Protein AF-0000000065944517 (afdb_homodimer)

Secondary structure (DSSP, 8-state):
----------------SHHHHHHHS-HHHHHHHHHHHHHHHHHHHHHT-SSS-HHHHHHHHHHHHHHHTTS----HHHHHHHHHHHHHT--SHHHHHHHHHHHHHHH-----SHHHHHHHHHHHTHHHHHHHHHHTT--GGGHHHHHHHHHHHHHHHHHHTHHHIIIII----S-HHHHHHHT--GGGGGSSS--HHHHHHHHHHHHHHHHHHHHHTHHHHH---HHHHHHHHHHHHHHHHHHHHHHHS-TTTS--S--HHHHHHHTSGGGTHHHHHHHHSS----------/---------SS-S-S-SHHHHHHHS-HHHHHHHHHHHHHHHHHHHHHT-SSS-HHHHHHHHHHHHHHHTTS----HHHHHHHHHHHHTT--SHHHHHHHHHHHHHHH-----SHHHHHHHHHHHTHHHHHHHHHHTT--GGGHHHHHHHHHHHHHHHHHHTHHHIIIII----S-HHHHHHHT--GGGGGSSS--HHHHHHHHHHHHHHHHHHHHHTHHHHH---HHHHHHHHHHHHHHHHHHHHHHHS-TTTS--S--HHHHHHHTS-TTTHHHHHHHHSS----------

pLDDT: mean 84.78, std 22.49, range [23.08, 98.75]

Solvent-accessible surface area (backbone atoms only — not comparable to full-atom values): 31190 Å² total; per-residue (Å²): 132,87,76,79,78,75,84,80,79,77,66,75,82,64,78,67,71,51,61,40,24,48,63,51,33,59,69,91,46,38,66,45,44,42,27,49,44,51,33,52,51,50,49,49,49,46,45,64,40,87,79,60,50,61,68,56,33,49,51,53,53,49,48,45,51,36,18,42,72,65,59,60,76,84,51,62,45,25,39,48,28,36,52,41,30,56,77,68,72,45,78,64,61,41,62,53,36,35,50,52,30,36,51,40,60,54,75,51,41,73,31,60,35,68,66,52,44,52,54,47,24,58,22,62,24,23,26,60,48,46,46,54,38,51,73,71,66,50,62,77,84,45,39,65,27,34,34,36,26,27,36,15,42,46,48,50,46,47,56,51,40,38,31,49,33,36,70,75,65,58,34,41,74,68,25,48,54,51,30,54,73,42,69,32,59,79,72,53,43,67,41,68,53,64,53,74,34,39,46,52,35,51,27,53,51,30,52,51,26,48,52,28,37,61,59,13,52,59,33,45,79,65,43,78,54,64,58,59,25,44,51,51,26,47,42,51,32,49,49,44,47,38,38,54,34,40,59,74,44,46,50,53,53,42,89,43,72,86,48,64,62,52,54,74,56,36,47,49,48,55,75,54,66,70,55,55,56,57,58,68,66,50,71,74,75,78,74,81,76,76,80,124,140,87,82,79,77,75,81,83,81,79,68,75,83,61,78,69,72,50,60,41,22,49,64,50,33,59,70,90,47,40,67,46,45,42,28,47,46,49,33,51,50,50,48,48,48,47,44,63,39,87,78,62,51,60,69,56,33,51,48,52,52,49,49,43,51,36,18,40,73,65,59,61,75,87,50,61,45,26,41,48,28,34,52,42,28,56,76,70,71,46,79,65,60,40,62,52,37,35,49,53,30,36,51,40,60,53,74,48,41,72,31,60,35,68,66,54,44,52,54,48,23,59,22,62,26,21,27,59,46,48,44,54,37,51,74,71,66,48,64,77,84,45,39,65,28,34,34,36,26,28,36,15,40,47,47,49,46,48,56,50,40,38,31,49,34,35,68,76,66,56,33,41,73,67,26,48,52,51,30,54,74,42,69,31,59,78,72,50,41,67,41,68,52,63,52,73,34,40,47,52,36,51,26,53,50,32,53,52,25,47,52,28,38,60,60,14,53,59,33,45,78,65,45,78,55,63,56,59,23,43,51,49,26,48,42,50,34,50,49,44,47,37,38,55,35,41,59,72,46,46,50,53,54,42,88,45,72,86,48,66,64,52,54,73,56,36,46,51,47,56,75,53,66,70,55,56,59,58,60,69,65,54,66,76,77,77,77,79,76,72,81,122

Sequence (584 aa):
MTSGSGPRSDAMHREKNFPVASWIIHPRHRALILAFYRFVRMADDIADHATLAPDEKLLYLDLLEAELLGKGETRAEAVHLRTALDRRGMPPRHALDLLTAFRMDVTKQRYENWDEVIDYCRYSAMPVGRFVLDVHGESAATWPASDVLCAGLQVCNHLQDCGKDFLNLNRVYIPRDALSASGASIEELGAAKSSLQMLQCLRSLAAKAEVLLNGGGALVSQVKDFRLRFEVSVILSFADKIVSMLKMRDPLRERVHLSPLELLLHGVGAMANEAARRAFGRGTRFKTTVDVMTSGSGPRSDAMHREKNFPVASWIIHPRHRALILAFYRFVRMADDIADHATLAPDEKLLYLDLLEAELLGKGETRAEAVHLRTALDRRGMPPRHALDLLTAFRMDVTKQRYENWDEVIDYCRYSAMPVGRFVLDVHGESAATWPASDVLCAGLQVCNHLQDCGKDFLNLNRVYIPRDALSASGASIEELGAAKSSLQMLQCLRSLAAKAEVLLNGGGALVSQVKDFRLRFEVSVILSFADKIVSMLKMRDPLRERVHLSPLELLLHGVGAMANEAARRAFGRGTRFKTTVDV

Structure (mmCIF, N/CA/C/O backbone):
data_AF-0000000065944517-model_v1
#
loop_
_entity.id
_entity.type
_entity.pdbx_description
1 polymer 'Hydroxysqualene synthase'
#
loop_
_atom_site.group_PDB
_atom_site.id
_atom_site.type_symbol
_atom_site.label_atom_id
_atom_site.label_alt_id
_atom_site.label_comp_id
_atom_site.label_asym_id
_atom_site.label_entity_id
_atom_site.label_seq_id
_atom_site.pdbx_PDB_ins_code
_atom_site.Cartn_x
_atom_site.Cartn_y
_atom_site.Cartn_z
_atom_site.occupancy
_atom_site.B_iso_or_equiv
_atom_site.auth_seq_id
_atom_site.auth_comp_id
_atom_site.auth_asym_id
_atom_site.auth_atom_id
_atom_site.pdbx_PDB_model_num
ATOM 1 N N . MET A 1 1 ? 7.668 19.281 -59.25 1 23.75 1 MET A N 1
ATOM 2 C CA . MET A 1 1 ? 8.727 18.891 -58.312 1 23.75 1 MET A CA 1
ATOM 3 C C . MET A 1 1 ? 8.227 18.938 -56.875 1 23.75 1 MET A C 1
ATOM 5 O O . MET A 1 1 ? 9.016 18.797 -55.938 1 23.75 1 MET A O 1
ATOM 9 N N . THR A 1 2 ? 7.043 19.375 -56.469 1 29.42 2 THR A N 1
ATOM 10 C CA . THR A 1 2 ? 6.742 20.047 -55.219 1 29.42 2 THR A CA 1
ATOM 11 C C . THR A 1 2 ? 6.535 19.047 -54.094 1 29.42 2 THR A C 1
ATOM 13 O O . THR A 1 2 ? 5.57 18.281 -54.125 1 29.42 2 THR A O 1
ATOM 16 N N . SER A 1 3 ? 7.621 18.469 -53.438 1 31.7 3 SER A N 1
ATOM 17 C CA . SER A 1 3 ? 7.82 17.344 -52.531 1 31.7 3 SER A CA 1
ATOM 18 C C . SER A 1 3 ? 7.156 17.609 -51.188 1 31.7 3 SER A C 1
ATOM 20 O O . SER A 1 3 ? 7.594 18.469 -50.406 1 31.7 3 SER A O 1
ATOM 22 N N . GLY A 1 4 ? 5.871 17.688 -51.062 1 31.55 4 GLY A N 1
ATOM 23 C CA . GLY A 1 4 ? 5.176 18.109 -49.844 1 31.55 4 GLY A CA 1
ATOM 24 C C . GLY A 1 4 ? 5.484 17.219 -48.656 1 31.55 4 GLY A C 1
ATOM 25 O O . GLY A 1 4 ? 5.207 16.031 -48.656 1 31.55 4 GLY A O 1
ATOM 26 N N . SER A 1 5 ? 6.625 17.5 -47.812 1 32.34 5 SER A N 1
ATOM 27 C CA . SER A 1 5 ? 7.223 16.906 -46.625 1 32.34 5 SER A CA 1
ATOM 28 C C . SER A 1 5 ? 6.203 16.781 -45.5 1 32.34 5 SER A C 1
ATOM 30 O O . SER A 1 5 ? 5.727 17.781 -44.969 1 32.34 5 SER A O 1
ATOM 32 N N . GLY A 1 6 ? 5.215 15.977 -45.562 1 33.75 6 GLY A N 1
ATOM 33 C CA . GLY A 1 6 ? 4.223 15.852 -44.5 1 33.75 6 GLY A CA 1
ATOM 34 C C . GLY A 1 6 ? 4.836 15.617 -43.156 1 33.75 6 GLY A C 1
ATOM 35 O O . GLY A 1 6 ? 5.871 14.961 -43.031 1 33.75 6 GLY A O 1
ATOM 36 N N . PRO A 1 7 ? 4.586 16.531 -42.094 1 31.05 7 PRO A N 1
ATOM 37 C CA . PRO A 1 7 ? 5.207 16.672 -40.781 1 31.05 7 PRO A CA 1
ATOM 38 C C . PRO A 1 7 ? 5.246 15.352 -40 1 31.05 7 PRO A C 1
ATOM 40 O O . PRO A 1 7 ? 4.434 14.461 -40.25 1 31.05 7 PRO A O 1
ATOM 43 N N . ARG A 1 8 ? 6.496 15.016 -39.281 1 28.58 8 ARG A N 1
ATOM 44 C CA . ARG A 1 8 ? 7.133 14.047 -38.375 1 28.58 8 ARG A CA 1
ATOM 45 C C . ARG A 1 8 ? 6.379 13.938 -37.062 1 28.58 8 ARG A C 1
ATOM 47 O O . ARG A 1 8 ? 6.59 14.742 -36.156 1 28.58 8 ARG A O 1
ATOM 54 N N . SER A 1 9 ? 5.133 13.781 -36.969 1 30.09 9 SER A N 1
ATOM 55 C CA . SER A 1 9 ? 4.371 13.625 -35.75 1 30.09 9 SER A CA 1
ATOM 56 C C . SER A 1 9 ? 4.926 12.484 -34.906 1 30.09 9 SER A C 1
ATOM 58 O O . SER A 1 9 ? 4.262 12.016 -33.969 1 30.09 9 SER A O 1
ATOM 60 N N . ASP A 1 10 ? 6.027 11.836 -35.25 1 27.7 10 ASP A N 1
ATOM 61 C CA . ASP A 1 10 ? 6.68 10.797 -34.438 1 27.7 10 ASP A CA 1
ATOM 62 C C . ASP A 1 10 ? 7.039 11.312 -33.062 1 27.7 10 ASP A C 1
ATOM 64 O O . ASP A 1 10 ? 7.871 10.727 -32.375 1 27.7 10 ASP A O 1
ATOM 68 N N . ALA A 1 11 ? 6.801 12.625 -32.812 1 26.67 11 ALA A N 1
ATOM 69 C CA . ALA A 1 11 ? 7.402 13.203 -31.609 1 26.67 11 ALA A CA 1
ATOM 70 C C . ALA A 1 11 ? 7.504 12.164 -30.484 1 26.67 11 ALA A C 1
ATOM 72 O O . ALA A 1 11 ? 6.781 11.172 -30.5 1 26.67 11 ALA A O 1
ATOM 73 N N . MET A 1 12 ? 8.18 12.578 -29.312 1 26.52 12 MET A N 1
ATOM 74 C CA . MET A 1 12 ? 8.898 12.336 -28.062 1 26.52 12 MET A CA 1
ATOM 75 C C . MET A 1 12 ? 7.977 11.727 -27.016 1 26.52 12 MET A C 1
ATOM 77 O O . MET A 1 12 ? 7.211 12.438 -26.359 1 26.52 12 MET A O 1
ATOM 81 N N . HIS A 1 13 ? 7.129 10.984 -27.312 1 32.53 13 HIS A N 1
ATOM 82 C CA . HIS A 1 13 ? 6.816 10.266 -26.094 1 32.53 13 HIS A CA 1
ATOM 83 C C . HIS A 1 13 ? 8.078 9.953 -25.297 1 32.53 13 HIS A C 1
ATOM 85 O O . HIS A 1 13 ? 8.773 8.977 -25.578 1 32.53 13 HIS A O 1
ATOM 91 N N . ARG A 1 14 ? 9.086 10.781 -25.078 1 32.72 14 ARG A N 1
ATOM 92 C CA . ARG A 1 14 ? 10.297 10.852 -24.281 1 32.72 14 ARG A CA 1
ATOM 93 C C . ARG A 1 14 ? 10.203 9.914 -23.078 1 32.72 14 ARG A C 1
ATOM 95 O O . ARG A 1 14 ? 9.141 9.75 -22.484 1 32.72 14 ARG A O 1
ATOM 102 N N . GLU A 1 15 ? 11.086 8.945 -22.828 1 35.34 15 GLU A N 1
ATOM 103 C CA . GLU A 1 15 ? 11.711 8.102 -21.812 1 35.34 15 GLU A CA 1
ATOM 104 C C . GLU A 1 15 ? 11.688 8.766 -20.453 1 35.34 15 GLU A C 1
ATOM 106 O O . GLU A 1 15 ? 12.719 9.219 -19.953 1 35.34 15 GLU A O 1
ATOM 111 N N . LYS A 1 16 ? 10.938 9.633 -20.234 1 38.94 16 LYS A N 1
ATOM 112 C CA . LYS A 1 16 ? 10.844 10.406 -19 1 38.94 16 LYS A CA 1
ATOM 113 C C . LYS A 1 16 ? 10.953 9.508 -17.781 1 38.94 16 LYS A C 1
ATOM 115 O O . LYS A 1 16 ? 11.57 9.883 -16.781 1 38.94 16 LYS A O 1
ATOM 120 N N . ASN A 1 17 ? 10.102 8.422 -17.656 1 46.41 17 ASN A N 1
ATOM 121 C CA . ASN A 1 17 ? 9.906 7.645 -16.438 1 46.41 17 ASN A CA 1
ATOM 122 C C . ASN A 1 17 ? 11.023 6.625 -16.234 1 46.41 17 ASN A C 1
ATOM 124 O O . ASN A 1 17 ? 10.906 5.73 -15.391 1 46.41 17 ASN A O 1
ATOM 128 N N . PHE A 1 18 ? 11.812 6.438 -17.141 1 44.88 18 PHE A N 1
ATOM 129 C CA . PHE A 1 18 ? 12.945 5.523 -17.062 1 44.88 18 PHE A CA 1
ATOM 130 C C . PHE A 1 18 ? 13.812 5.855 -15.852 1 44.88 18 PHE A C 1
ATOM 132 O O . PHE A 1 18 ? 14.297 4.953 -15.164 1 44.88 18 PHE A O 1
ATOM 139 N N . PRO A 1 19 ? 13.875 7.105 -15.578 1 57.25 19 PRO A N 1
ATOM 140 C CA . PRO A 1 19 ? 14.859 7.379 -14.531 1 57.25 19 PRO A CA 1
ATOM 141 C C . PRO A 1 19 ? 14.414 6.895 -13.156 1 57.25 19 PRO A C 1
ATOM 143 O O . PRO A 1 19 ? 15.234 6.418 -12.367 1 57.25 19 PRO A O 1
ATOM 146 N N . VAL A 1 20 ? 13.148 6.793 -12.914 1 61.94 20 VAL A N 1
ATOM 147 C CA . VAL A 1 20 ? 12.711 6.398 -11.578 1 61.94 20 VAL A CA 1
ATOM 148 C C . VAL A 1 20 ? 12.93 4.898 -11.383 1 61.94 20 VAL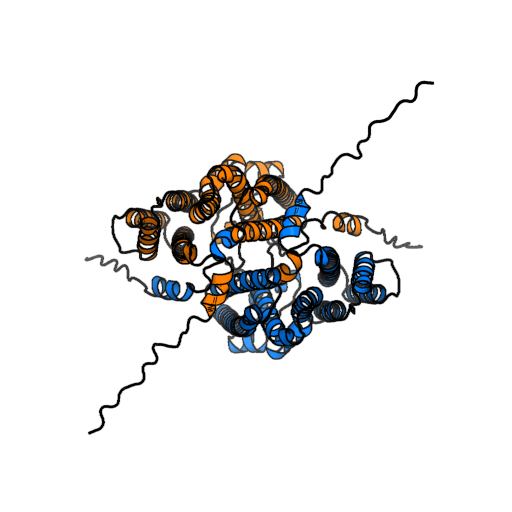 A C 1
ATOM 150 O O . VAL A 1 20 ? 13.492 4.473 -10.375 1 61.94 20 VAL A O 1
ATOM 153 N N . ALA A 1 21 ? 12.586 4.203 -12.469 1 62.25 21 ALA A N 1
ATOM 154 C CA . ALA A 1 21 ? 12.719 2.754 -12.359 1 62.25 21 ALA A CA 1
ATOM 155 C C . ALA A 1 21 ? 14.188 2.348 -12.258 1 62.25 21 ALA A C 1
ATOM 157 O O . ALA A 1 21 ? 14.523 1.388 -11.562 1 62.25 21 ALA A O 1
ATOM 158 N N . SER A 1 22 ? 14.906 3.146 -12.93 1 62.34 22 SER A N 1
ATOM 159 C CA . SER A 1 22 ? 16.328 2.807 -12.977 1 62.34 22 SER A CA 1
ATOM 160 C C . SER A 1 22 ? 16.969 2.992 -11.609 1 62.34 22 SER A C 1
ATOM 162 O O . SER A 1 22 ? 18.016 2.393 -11.32 1 62.34 22 SER A O 1
ATOM 164 N N . TRP A 1 23 ? 16.312 3.713 -10.844 1 68.75 23 TRP A N 1
ATOM 165 C CA . TRP A 1 23 ? 16.891 3.951 -9.516 1 68.75 23 TRP A CA 1
ATOM 166 C C . TRP A 1 23 ? 16.562 2.799 -8.57 1 68.75 23 TRP A C 1
ATOM 168 O O . TRP A 1 23 ? 17.328 2.506 -7.656 1 68.75 23 TRP A O 1
ATOM 178 N N . ILE A 1 24 ? 15.555 2.088 -8.906 1 71.06 24 ILE A N 1
ATOM 179 C CA . ILE A 1 24 ? 15.102 1.064 -7.969 1 71.06 24 ILE A CA 1
ATOM 180 C C . ILE A 1 24 ? 15.742 -0.277 -8.32 1 71.06 24 ILE A C 1
ATOM 182 O O . ILE A 1 24 ? 16.266 -0.973 -7.449 1 71.06 24 ILE A O 1
ATOM 186 N N . ILE A 1 25 ? 15.727 -0.59 -9.586 1 75.38 25 ILE A N 1
ATOM 187 C CA . ILE A 1 25 ? 16.25 -1.861 -10.062 1 75.38 25 ILE A CA 1
ATOM 188 C C . ILE A 1 25 ? 17.422 -1.606 -11.016 1 75.38 25 ILE A C 1
ATOM 190 O O . ILE A 1 25 ? 17.328 -0.77 -11.914 1 75.38 25 ILE A O 1
ATOM 194 N N . HIS A 1 26 ? 18.531 -2.334 -10.734 1 81.44 26 HIS A N 1
ATOM 195 C CA . HIS A 1 26 ? 19.641 -2.244 -11.672 1 81.44 26 HIS A CA 1
ATOM 196 C C . HIS A 1 26 ? 19.172 -2.512 -13.102 1 81.44 26 HIS A C 1
ATOM 198 O O . HIS A 1 26 ? 18.391 -3.43 -13.344 1 81.44 26 HIS A O 1
ATOM 204 N N . PRO A 1 27 ? 19.641 -1.707 -13.984 1 82 27 PRO A N 1
ATOM 205 C CA . PRO A 1 27 ? 19.172 -1.787 -15.367 1 82 27 PRO A CA 1
ATOM 206 C C . PRO A 1 27 ? 19.266 -3.197 -15.945 1 82 27 PRO A C 1
ATOM 208 O O . PRO A 1 27 ? 18.406 -3.607 -16.734 1 82 27 PRO A O 1
ATOM 211 N N . ARG A 1 28 ? 20.219 -3.943 -15.5 1 87.81 28 ARG A N 1
ATOM 212 C CA . ARG A 1 28 ? 20.453 -5.273 -16.062 1 87.81 28 ARG A CA 1
ATOM 213 C C . ARG A 1 28 ? 19.312 -6.223 -15.695 1 87.81 28 ARG A C 1
ATOM 215 O O . ARG A 1 28 ? 19.125 -7.254 -16.344 1 87.81 28 ARG A O 1
ATOM 222 N N . HIS A 1 29 ? 18.547 -5.875 -14.68 1 91 29 HIS A N 1
ATOM 223 C CA . HIS A 1 29 ? 17.484 -6.773 -14.211 1 91 29 HIS A CA 1
ATOM 224 C C . HIS A 1 29 ? 16.125 -6.312 -14.695 1 91 29 HIS A C 1
ATOM 226 O O . HIS A 1 29 ? 15.156 -7.078 -14.656 1 91 29 HIS A O 1
ATOM 232 N N . ARG A 1 30 ? 15.977 -5.168 -15.18 1 86.25 30 ARG A N 1
ATOM 233 C CA . ARG A 1 30 ? 14.695 -4.492 -15.391 1 86.25 30 ARG A CA 1
ATOM 234 C C . ARG A 1 30 ? 13.844 -5.25 -16.406 1 86.25 30 ARG A C 1
ATOM 236 O O . ARG A 1 30 ? 12.664 -5.523 -16.141 1 86.25 30 ARG A O 1
ATOM 243 N N . ALA A 1 31 ? 14.43 -5.578 -17.516 1 88.69 31 ALA A N 1
ATOM 244 C CA . ALA A 1 31 ? 13.664 -6.211 -18.578 1 88.69 31 ALA A CA 1
ATOM 245 C C . ALA A 1 31 ? 13.047 -7.527 -18.125 1 88.69 31 ALA A C 1
ATOM 247 O O . ALA A 1 31 ? 11.867 -7.793 -18.359 1 88.69 31 ALA A O 1
ATOM 248 N N . LEU A 1 32 ? 13.805 -8.281 -17.453 1 94.38 32 LEU A N 1
ATOM 249 C CA . LEU A 1 32 ? 13.344 -9.586 -17 1 94.38 32 LEU A CA 1
ATOM 250 C C . LEU A 1 32 ? 12.281 -9.438 -15.906 1 94.38 32 LEU A C 1
ATOM 252 O O . LEU A 1 32 ? 11.258 -10.117 -15.938 1 94.38 32 LEU A O 1
ATOM 256 N N . ILE A 1 33 ? 12.492 -8.57 -14.961 1 92 33 ILE A N 1
ATOM 257 C CA . ILE A 1 33 ? 11.547 -8.367 -13.867 1 92 33 ILE A CA 1
ATOM 258 C C . ILE A 1 33 ? 10.227 -7.836 -14.422 1 92 33 ILE A C 1
ATOM 260 O O . ILE A 1 33 ? 9.156 -8.281 -14.016 1 92 33 ILE A O 1
ATOM 264 N N . LEU A 1 34 ? 10.328 -6.988 -15.375 1 87.81 34 LEU A N 1
ATOM 265 C CA . LEU A 1 34 ? 9.125 -6.453 -16 1 87.81 34 LEU A CA 1
ATOM 266 C C . LEU A 1 34 ? 8.367 -7.543 -16.75 1 87.81 34 LEU A C 1
ATOM 268 O O . LEU A 1 34 ? 7.141 -7.617 -16.672 1 87.81 34 LEU A O 1
ATOM 272 N N . ALA A 1 35 ? 9.062 -8.305 -17.469 1 93.75 35 ALA A N 1
ATOM 273 C CA . ALA A 1 35 ? 8.43 -9.406 -18.188 1 93.75 35 ALA A CA 1
ATOM 274 C C . ALA A 1 35 ? 7.734 -10.367 -17.234 1 93.75 35 ALA A C 1
ATOM 276 O O . ALA A 1 35 ? 6.617 -10.82 -17.484 1 93.75 35 ALA A O 1
ATOM 277 N N . PHE A 1 36 ? 8.375 -10.688 -16.172 1 95.69 36 PHE A N 1
ATOM 278 C CA . PHE A 1 36 ? 7.809 -11.562 -15.156 1 95.69 36 PHE A CA 1
ATOM 279 C C . PHE A 1 36 ? 6.547 -10.945 -14.555 1 95.69 36 PHE A C 1
ATOM 281 O O . PHE A 1 36 ? 5.523 -11.617 -14.43 1 95.69 36 PHE A O 1
ATOM 288 N N . TYR A 1 37 ? 6.648 -9.734 -14.297 1 90.12 37 TYR A N 1
ATOM 289 C CA . TYR A 1 37 ? 5.504 -9.039 -13.719 1 90.12 37 TYR A CA 1
ATOM 290 C C . TYR A 1 37 ? 4.309 -9.078 -14.664 1 90.12 37 TYR A C 1
ATOM 292 O O . TYR A 1 37 ? 3.184 -9.359 -14.242 1 90.12 37 TYR A O 1
ATOM 300 N N . ARG A 1 38 ? 4.508 -8.766 -15.852 1 90.12 38 ARG A N 1
ATOM 301 C CA . ARG A 1 38 ? 3.432 -8.734 -16.828 1 90.12 38 ARG A CA 1
ATOM 302 C C . ARG A 1 38 ? 2.803 -10.117 -17 1 90.12 38 ARG A C 1
ATOM 304 O O . ARG A 1 38 ? 1.585 -10.234 -17.141 1 90.12 38 ARG A O 1
ATOM 311 N N . PHE A 1 39 ? 3.619 -11.086 -17.031 1 96.12 39 PHE A N 1
ATOM 312 C CA . PHE A 1 39 ? 3.141 -12.453 -17.125 1 96.12 39 PHE A CA 1
ATOM 313 C C . PHE A 1 39 ? 2.254 -12.805 -15.938 1 96.12 39 PHE A C 1
ATOM 315 O O . PHE A 1 39 ? 1.149 -13.328 -16.109 1 96.12 39 PHE A O 1
ATOM 322 N N . VAL A 1 40 ? 2.723 -12.469 -14.727 1 94.62 40 VAL A N 1
ATOM 323 C CA . VAL A 1 40 ? 2.01 -12.797 -13.492 1 94.62 40 VAL A CA 1
ATOM 324 C C . VAL A 1 40 ? 0.686 -12.039 -13.445 1 94.62 40 VAL A C 1
ATOM 326 O O . VAL A 1 40 ? -0.348 -12.602 -13.078 1 94.62 40 VAL A O 1
ATOM 329 N N . ARG A 1 41 ? 0.731 -10.812 -13.828 1 88.38 41 ARG A N 1
ATOM 330 C CA . ARG A 1 41 ? -0.479 -10 -13.844 1 88.38 41 ARG A CA 1
ATOM 331 C C . ARG A 1 41 ? -1.511 -10.57 -14.812 1 88.38 41 ARG A C 1
ATOM 333 O O . ARG A 1 41 ? -2.703 -10.617 -14.5 1 88.38 41 ARG A O 1
ATOM 340 N N . MET A 1 42 ? -1.058 -10.961 -15.922 1 92.62 42 MET A N 1
ATOM 341 C CA . MET A 1 42 ? -1.964 -11.555 -16.906 1 92.62 42 MET A CA 1
ATOM 342 C C . MET A 1 42 ? -2.602 -12.828 -16.359 1 92.62 42 MET A C 1
ATOM 344 O O . MET A 1 42 ? -3.814 -13.016 -16.469 1 92.62 42 MET A O 1
ATOM 348 N N . ALA A 1 43 ? -1.801 -13.617 -15.812 1 96.19 43 ALA A N 1
ATOM 349 C CA . ALA A 1 43 ? -2.311 -14.859 -15.242 1 96.19 43 ALA A CA 1
ATOM 350 C C . ALA A 1 43 ? -3.312 -14.578 -14.125 1 96.19 43 ALA A C 1
ATOM 352 O O . ALA A 1 43 ? -4.352 -15.242 -14.039 1 96.19 43 ALA A O 1
ATOM 353 N N . ASP A 1 44 ? -2.994 -13.68 -13.305 1 92.31 44 ASP A N 1
ATOM 354 C CA . ASP A 1 44 ? -3.883 -13.25 -12.234 1 92.31 44 ASP A CA 1
ATOM 355 C C . ASP A 1 44 ? -5.211 -12.742 -12.789 1 92.31 44 ASP A C 1
ATOM 357 O O . ASP A 1 44 ? -6.277 -13.117 -12.289 1 92.31 44 ASP A O 1
ATOM 361 N N . ASP A 1 45 ? -5.129 -11.938 -13.844 1 88.5 45 ASP A N 1
ATOM 362 C CA . ASP A 1 45 ? -6.32 -11.398 -14.484 1 88.5 45 ASP A CA 1
ATOM 363 C C . ASP A 1 45 ? -7.188 -12.516 -15.062 1 88.5 45 ASP A C 1
ATOM 365 O O . ASP A 1 45 ? -8.414 -12.438 -15.023 1 88.5 45 ASP A O 1
ATOM 369 N N . ILE A 1 46 ? -6.582 -13.461 -15.547 1 93.56 46 ILE A N 1
ATOM 370 C CA . ILE A 1 46 ? -7.305 -14.609 -16.078 1 93.56 46 ILE A CA 1
ATOM 371 C C . ILE A 1 46 ? -8.031 -15.336 -14.953 1 93.56 46 ILE A C 1
ATOM 373 O O . ILE A 1 46 ? -9.234 -15.602 -15.047 1 93.56 46 ILE A O 1
ATOM 377 N N . ALA A 1 47 ? -7.336 -15.594 -13.875 1 95.25 47 ALA A N 1
ATOM 378 C CA . ALA A 1 47 ? -7.902 -16.344 -12.758 1 95.25 47 ALA A CA 1
ATOM 379 C C . ALA A 1 47 ? -9.055 -15.578 -12.117 1 95.25 47 ALA A C 1
ATOM 381 O O . ALA A 1 47 ? -10.016 -16.188 -11.641 1 95.25 47 ALA A O 1
ATOM 382 N N . ASP A 1 48 ? -8.977 -14.281 -12.133 1 89.5 48 ASP A N 1
ATOM 383 C CA . ASP A 1 48 ? -9.953 -13.453 -11.438 1 89.5 48 ASP A CA 1
ATOM 384 C C . ASP A 1 48 ? -11.008 -12.922 -12.406 1 89.5 48 ASP A C 1
ATOM 386 O O . ASP A 1 48 ? -11.852 -12.102 -12.031 1 89.5 48 ASP A O 1
ATOM 390 N N . HIS A 1 49 ? -10.883 -13.375 -13.648 1 88.06 49 HIS A N 1
ATOM 391 C CA . HIS A 1 49 ? -11.812 -12.82 -14.633 1 88.06 49 HIS A CA 1
ATOM 392 C C . HIS A 1 49 ? -13.258 -13.008 -14.188 1 88.06 49 HIS A C 1
ATOM 394 O O . HIS A 1 49 ? -13.664 -14.109 -13.812 1 88.06 49 HIS A O 1
ATOM 400 N N . ALA A 1 50 ? -14.031 -12.023 -14.32 1 81.44 50 ALA A N 1
ATOM 401 C CA . ALA A 1 50 ? -15.367 -11.977 -13.727 1 81.44 50 ALA A CA 1
ATOM 402 C C . ALA A 1 50 ? -16.344 -12.859 -14.5 1 81.44 50 ALA A C 1
ATOM 404 O O . ALA A 1 50 ? -17.266 -13.43 -13.914 1 81.44 50 ALA A O 1
ATOM 405 N N . THR A 1 51 ? -16.141 -13 -15.781 1 87.25 51 THR A N 1
ATOM 406 C CA . THR A 1 51 ? -17.219 -13.594 -16.562 1 87.25 51 THR A CA 1
ATOM 407 C C . THR A 1 51 ? -16.781 -14.93 -17.172 1 87.25 51 THR A C 1
ATOM 409 O O . THR A 1 51 ? -17.609 -15.734 -17.578 1 87.25 51 THR A O 1
ATOM 412 N N . LEU A 1 52 ? -15.539 -15.242 -17.234 1 92.25 52 LEU A N 1
ATOM 413 C CA . LEU A 1 52 ? -15.07 -16.516 -17.781 1 92.25 52 LEU A CA 1
ATOM 414 C C . LEU A 1 52 ? -15.453 -17.672 -16.875 1 92.25 52 LEU A C 1
ATOM 416 O O . LEU A 1 52 ? -15.352 -17.562 -15.656 1 92.25 52 LEU A O 1
ATOM 420 N N . ALA A 1 53 ? -15.891 -18.703 -17.5 1 95.69 53 ALA A N 1
ATOM 421 C CA . ALA A 1 53 ? -16.125 -19.938 -16.766 1 95.69 53 ALA A CA 1
ATOM 422 C C . ALA A 1 53 ? -14.82 -20.531 -16.266 1 95.69 53 ALA A C 1
ATOM 424 O O . ALA A 1 53 ? -13.766 -20.344 -16.875 1 95.69 53 ALA A O 1
ATOM 425 N N . PRO A 1 54 ? -14.891 -21.328 -15.219 1 96.25 54 PRO A N 1
ATOM 426 C CA . PRO A 1 54 ? -13.68 -21.922 -14.664 1 96.25 54 PRO A CA 1
ATOM 427 C C . PRO A 1 54 ? -12.898 -22.734 -15.695 1 96.25 54 PRO A C 1
ATOM 429 O O . PRO A 1 54 ? -11.664 -22.641 -15.766 1 96.25 54 PRO A O 1
ATOM 432 N N . ASP A 1 55 ? -13.594 -23.453 -16.516 1 97.12 55 ASP A N 1
ATOM 433 C CA . ASP A 1 55 ? -12.914 -24.281 -17.516 1 97.12 55 ASP A CA 1
ATOM 434 C C . ASP A 1 55 ? -12.164 -23.422 -18.516 1 97.12 55 ASP A C 1
ATOM 436 O O . ASP A 1 55 ? -11.07 -23.781 -18.953 1 97.12 55 ASP A O 1
ATOM 440 N N . GLU A 1 56 ? -12.758 -22.312 -18.859 1 97.38 56 GLU A N 1
ATOM 441 C CA . GLU A 1 56 ? -12.102 -21.391 -19.797 1 97.38 56 GLU A CA 1
ATOM 442 C C . GLU A 1 56 ? -10.875 -20.75 -19.156 1 97.38 56 GLU A C 1
ATOM 444 O O . GLU A 1 56 ? -9.844 -20.594 -19.812 1 97.38 56 GLU A O 1
ATOM 449 N N . LYS A 1 57 ? -11.023 -20.422 -17.906 1 97.56 57 LYS A N 1
ATOM 450 C CA . LYS A 1 57 ? -9.883 -19.859 -17.172 1 97.56 57 LYS A CA 1
ATOM 451 C C . LYS A 1 57 ? -8.711 -20.844 -17.156 1 97.56 57 LYS A C 1
ATOM 453 O O . LYS A 1 57 ? -7.574 -20.469 -17.453 1 97.56 57 LYS A O 1
ATOM 458 N N . LEU A 1 58 ? -9.031 -22.078 -16.891 1 98.25 58 LEU A N 1
ATOM 459 C CA . LEU A 1 58 ? -7.992 -23.094 -16.828 1 98.25 58 LEU A CA 1
ATOM 460 C C . LEU A 1 58 ? -7.34 -23.297 -18.188 1 98.25 58 LEU A C 1
ATOM 462 O O . LEU A 1 58 ? -6.125 -23.484 -18.281 1 98.25 58 LEU A O 1
ATOM 466 N N . LEU A 1 59 ? -8.125 -23.188 -19.219 1 97.75 59 LEU A N 1
ATOM 467 C CA . LEU A 1 59 ? -7.598 -23.328 -20.578 1 97.75 59 LEU A CA 1
ATOM 468 C C . LEU A 1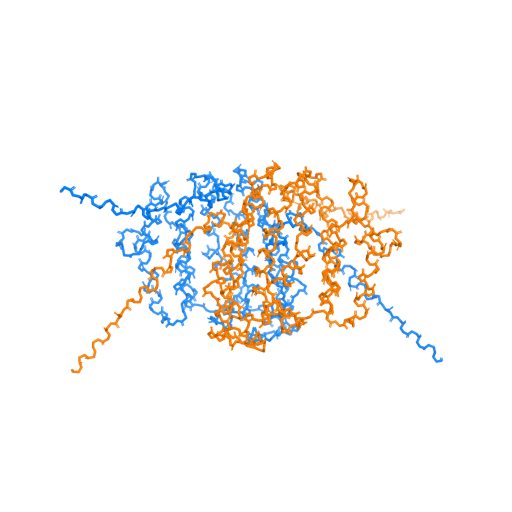 59 ? -6.625 -22.203 -20.906 1 97.75 59 LEU A C 1
ATOM 470 O O . LEU A 1 59 ? -5.562 -22.438 -21.469 1 97.75 59 LEU A O 1
ATOM 474 N N . TYR A 1 60 ? -7.016 -21.016 -20.516 1 97.5 60 TYR A N 1
ATOM 475 C CA . TYR A 1 60 ? -6.148 -19.875 -20.781 1 97.5 60 TYR A CA 1
ATOM 476 C C . TYR A 1 60 ? -4.859 -19.969 -19.969 1 97.5 60 TYR A C 1
ATOM 478 O O . TYR A 1 60 ? -3.783 -19.609 -20.469 1 97.5 60 TYR A O 1
ATOM 486 N N . LEU A 1 61 ? -4.941 -20.422 -18.75 1 98.31 61 LEU A N 1
ATOM 487 C CA . LEU A 1 61 ? -3.748 -20.594 -17.922 1 98.31 61 LEU A CA 1
ATOM 488 C C . LEU A 1 61 ? -2.844 -21.672 -18.516 1 98.31 61 LEU A C 1
ATOM 490 O O . LEU A 1 61 ? -1.619 -21.531 -18.5 1 98.31 61 LEU A O 1
ATOM 494 N N . ASP A 1 62 ? -3.438 -22.719 -19.062 1 98.19 62 ASP A N 1
ATOM 495 C CA . ASP A 1 62 ? -2.678 -23.781 -19.734 1 98.19 62 ASP A CA 1
ATOM 496 C C . ASP A 1 62 ? -1.967 -23.234 -20.969 1 98.19 62 ASP A C 1
ATOM 498 O O . ASP A 1 62 ? -0.82 -23.594 -21.234 1 98.19 62 ASP A O 1
ATOM 502 N N . LEU A 1 63 ? -2.684 -22.422 -21.688 1 97.88 63 LEU A N 1
ATOM 503 C CA . LEU A 1 63 ? -2.092 -21.812 -22.875 1 97.88 63 LEU A CA 1
ATOM 504 C C . LEU A 1 63 ? -0.891 -20.953 -22.5 1 97.88 63 LEU A C 1
ATOM 506 O O . LEU A 1 63 ? 0.15 -21.016 -23.156 1 97.88 63 LEU A O 1
ATOM 510 N N . LEU A 1 64 ? -1.055 -20.188 -21.438 1 97.94 64 LEU A N 1
ATOM 511 C CA . LEU A 1 64 ? 0.052 -19.375 -20.953 1 97.94 64 LEU A CA 1
ATOM 512 C C . LEU A 1 64 ? 1.253 -20.234 -20.578 1 97.94 64 LEU A C 1
ATOM 514 O O . LEU A 1 64 ? 2.391 -19.906 -20.922 1 97.94 64 LEU A O 1
ATOM 518 N N . GLU A 1 65 ? 1.012 -21.344 -19.938 1 98.56 65 GLU A N 1
ATOM 519 C CA . GLU A 1 65 ? 2.08 -22.266 -19.547 1 98.56 65 GLU A CA 1
ATOM 520 C C . GLU A 1 65 ? 2.76 -22.859 -20.781 1 98.56 65 GLU A C 1
ATOM 522 O O . GLU A 1 65 ? 3.99 -22.922 -20.844 1 98.56 65 GLU A O 1
ATOM 527 N N . ALA A 1 66 ? 1.944 -23.312 -21.703 1 98.38 66 ALA A N 1
ATOM 528 C CA . ALA A 1 66 ? 2.479 -23.922 -22.922 1 98.38 66 ALA A CA 1
ATOM 529 C C . ALA A 1 66 ? 3.393 -22.953 -23.672 1 98.38 66 ALA A C 1
ATOM 531 O O . ALA A 1 66 ? 4.492 -23.328 -24.078 1 98.38 66 ALA A O 1
ATOM 532 N N . GLU A 1 67 ? 2.936 -21.766 -23.766 1 97.94 67 GLU A N 1
ATOM 533 C CA . GLU A 1 67 ? 3.707 -20.797 -24.547 1 97.94 67 GLU A CA 1
ATOM 534 C C . GLU A 1 67 ? 4.926 -20.312 -23.766 1 97.94 67 GLU A C 1
ATOM 536 O O . GLU A 1 67 ? 5.965 -20 -24.359 1 97.94 67 GLU A O 1
ATOM 541 N N . LEU A 1 68 ? 4.789 -20.266 -22.438 1 98.56 68 LEU A N 1
ATOM 542 C CA . LEU A 1 68 ? 5.965 -20.016 -21.609 1 98.56 68 LEU A CA 1
ATOM 543 C C . LEU A 1 68 ? 7.02 -21.109 -21.828 1 98.56 68 LEU A C 1
ATOM 545 O O . LEU A 1 68 ? 8.219 -20.828 -21.812 1 98.56 68 LEU A O 1
ATOM 549 N N . LEU A 1 69 ? 6.566 -22.328 -22.188 1 98.19 69 LEU A N 1
ATOM 550 C CA . LEU A 1 69 ? 7.457 -23.469 -22.359 1 98.19 69 LEU A CA 1
ATOM 551 C C . LEU A 1 69 ? 7.82 -23.672 -23.828 1 98.19 69 LEU A C 1
ATOM 553 O O . LEU A 1 69 ? 8.445 -24.672 -24.188 1 98.19 69 LEU A O 1
ATOM 557 N N . GLY A 1 70 ? 7.359 -22.844 -24.703 1 97.31 70 GLY A N 1
ATOM 558 C CA . GLY A 1 70 ? 7.82 -22.844 -26.078 1 97.31 70 GLY A CA 1
ATOM 559 C C . GLY A 1 70 ? 6.84 -23.484 -27.031 1 97.31 70 GLY A C 1
ATOM 560 O O . GLY A 1 70 ? 7.156 -23.703 -28.203 1 97.31 70 GLY A O 1
ATOM 561 N N . LYS A 1 71 ? 5.695 -23.797 -26.5 1 97.75 71 LYS A N 1
ATOM 562 C CA . LYS A 1 71 ? 4.68 -24.391 -27.359 1 97.75 71 LYS A CA 1
ATOM 563 C C . LYS A 1 71 ? 3.656 -23.344 -27.812 1 97.75 71 LYS A C 1
ATOM 565 O O . LYS A 1 71 ? 2.549 -23.281 -27.266 1 97.75 71 LYS A O 1
ATOM 570 N N . GLY A 1 72 ? 4.008 -22.516 -28.828 1 95.06 72 GLY A N 1
ATOM 571 C CA . GLY A 1 72 ? 3.141 -21.469 -29.359 1 95.06 72 GLY A CA 1
ATOM 572 C C . GLY A 1 72 ? 3.643 -20.078 -29.062 1 95.06 72 GLY A C 1
ATOM 573 O O . GLY A 1 72 ? 4.562 -19.891 -28.266 1 95.06 72 GLY A O 1
ATOM 574 N N . GLU A 1 73 ? 2.992 -19.031 -29.719 1 95.44 73 GLU A N 1
ATOM 575 C CA . GLU A 1 73 ? 3.461 -17.656 -29.562 1 95.44 73 GLU A CA 1
ATOM 576 C C . GLU A 1 73 ? 2.307 -16.656 -29.672 1 95.44 73 GLU A C 1
ATOM 578 O O . GLU A 1 73 ? 2.488 -15.539 -30.141 1 95.44 73 GLU A O 1
ATOM 583 N N . THR A 1 74 ? 1.169 -17.062 -29.203 1 94.44 74 THR A N 1
ATOM 584 C CA . THR A 1 74 ? -0.001 -16.203 -29.359 1 94.44 74 THR A CA 1
ATOM 585 C C . THR A 1 74 ? -0.119 -15.242 -28.172 1 94.44 74 THR A C 1
ATOM 587 O O . THR A 1 74 ? -0.751 -14.188 -28.297 1 94.44 74 THR A O 1
ATOM 590 N N . ARG A 1 75 ? 0.409 -15.648 -27.062 1 94.56 75 ARG A N 1
ATOM 591 C CA . ARG A 1 75 ? 0.36 -14.812 -25.859 1 94.56 75 ARG A CA 1
ATOM 592 C C . ARG A 1 75 ? 1.671 -14.062 -25.672 1 94.56 75 ARG A C 1
ATOM 594 O O . ARG A 1 75 ? 2.656 -14.633 -25.203 1 94.56 75 ARG A O 1
ATOM 601 N N . ALA A 1 76 ? 1.621 -12.789 -25.891 1 96.06 76 ALA A N 1
ATOM 602 C CA . ALA A 1 76 ? 2.822 -11.961 -25.891 1 96.06 76 ALA A CA 1
ATOM 603 C C . ALA A 1 76 ? 3.52 -12 -24.531 1 96.06 76 ALA A C 1
ATOM 605 O O . ALA A 1 76 ? 4.75 -12.039 -24.453 1 96.06 76 ALA A O 1
ATOM 606 N N . GLU A 1 77 ? 2.74 -11.984 -23.453 1 96.19 77 GLU A N 1
ATOM 607 C CA . GLU A 1 77 ? 3.324 -11.969 -22.125 1 96.19 77 GLU A CA 1
ATOM 608 C C . GLU A 1 77 ? 4.137 -13.234 -21.859 1 96.19 77 GLU A C 1
ATOM 610 O O . GLU A 1 77 ? 5.207 -13.172 -21.25 1 96.19 77 GLU A O 1
ATOM 615 N N . ALA A 1 78 ? 3.691 -14.328 -22.328 1 98.06 78 ALA A N 1
ATOM 616 C CA . ALA A 1 78 ? 4.402 -15.594 -22.156 1 98.06 78 ALA A CA 1
ATOM 617 C C . ALA A 1 78 ? 5.672 -15.633 -23 1 98.06 78 ALA A C 1
ATOM 619 O O . ALA A 1 78 ? 6.734 -16.047 -22.516 1 98.06 78 ALA A O 1
ATOM 620 N N . VAL A 1 79 ? 5.562 -15.18 -24.219 1 97.75 79 VAL A N 1
ATOM 621 C CA . VAL A 1 79 ? 6.684 -15.188 -25.141 1 97.75 79 VAL A CA 1
ATOM 622 C C . VAL A 1 79 ? 7.777 -14.242 -24.641 1 97.75 79 VAL A C 1
ATOM 624 O O . VAL A 1 79 ? 8.961 -14.594 -24.641 1 97.75 79 VAL A O 1
ATOM 627 N N . HIS A 1 80 ? 7.332 -13.094 -24.203 1 97.31 80 HIS A N 1
ATOM 628 C CA . HIS A 1 80 ? 8.289 -12.117 -23.703 1 97.31 80 HIS A CA 1
ATOM 629 C C . HIS A 1 80 ? 9.039 -12.656 -22.484 1 97.31 80 HIS A C 1
ATOM 631 O O . HIS A 1 80 ? 10.25 -12.484 -22.375 1 97.31 80 HIS A O 1
ATOM 637 N N . LEU A 1 81 ? 8.344 -13.297 -21.578 1 98.12 81 LEU A N 1
ATOM 638 C CA . LEU A 1 81 ? 9 -13.836 -20.391 1 98.12 81 LEU A CA 1
ATOM 639 C C . LEU A 1 81 ? 9.945 -14.977 -20.75 1 98.12 81 LEU A C 1
ATOM 641 O O . LEU A 1 81 ? 11.078 -15.023 -20.281 1 98.12 81 LEU A O 1
ATOM 645 N N . ARG A 1 82 ? 9.508 -15.805 -21.609 1 98.31 82 ARG A N 1
ATOM 646 C CA . ARG A 1 82 ? 10.359 -16.906 -22.062 1 98.31 82 ARG A CA 1
ATOM 647 C C . ARG A 1 82 ? 11.664 -16.375 -22.656 1 98.31 82 ARG A C 1
ATOM 649 O O . ARG A 1 82 ? 12.75 -16.844 -22.297 1 98.31 82 ARG A O 1
ATOM 656 N N . THR A 1 83 ? 11.5 -15.414 -23.484 1 97.94 83 THR A N 1
ATOM 657 C CA . THR A 1 83 ? 12.664 -14.836 -24.156 1 97.94 83 THR A CA 1
ATOM 658 C C . THR A 1 83 ? 13.602 -14.195 -23.141 1 97.94 83 THR A C 1
ATOM 660 O O . THR A 1 83 ? 14.82 -14.383 -23.203 1 97.94 83 THR A O 1
ATOM 663 N N . ALA A 1 84 ? 13.016 -13.477 -22.219 1 97.38 84 ALA A N 1
ATOM 664 C CA . ALA A 1 84 ? 13.82 -12.812 -21.203 1 97.38 84 ALA A CA 1
ATOM 665 C C . ALA A 1 84 ? 14.531 -13.828 -20.312 1 97.38 84 ALA A C 1
ATOM 667 O O . ALA A 1 84 ? 15.703 -13.648 -19.969 1 97.38 84 ALA A O 1
ATOM 668 N N . LEU A 1 85 ? 13.867 -14.859 -19.953 1 98.31 85 LEU A N 1
ATOM 669 C CA . LEU A 1 85 ? 14.453 -15.906 -19.125 1 98.31 85 LEU A CA 1
ATOM 670 C C . LEU A 1 85 ? 15.586 -16.609 -19.875 1 98.31 85 LEU A C 1
ATOM 672 O O . LEU A 1 85 ? 16.656 -16.844 -19.312 1 98.31 85 LEU A O 1
ATOM 676 N N . ASP A 1 86 ? 15.375 -16.906 -21.094 1 97.56 86 ASP A N 1
ATOM 677 C CA . ASP A 1 86 ? 16.375 -17.578 -21.938 1 97.56 86 ASP A CA 1
ATOM 678 C C . ASP A 1 86 ? 17.641 -16.75 -22.031 1 97.56 86 ASP A C 1
ATOM 680 O O . ASP A 1 86 ? 18.75 -17.297 -21.938 1 97.56 86 ASP A O 1
ATOM 684 N N . ARG A 1 87 ? 17.438 -15.531 -22.219 1 96.5 87 ARG A N 1
ATOM 685 C CA . ARG A 1 87 ? 18.594 -14.633 -22.344 1 96.5 87 ARG A CA 1
ATOM 686 C C . ARG A 1 87 ? 19.453 -14.68 -21.094 1 96.5 87 ARG A C 1
ATOM 688 O O . ARG A 1 87 ? 20.672 -14.508 -21.172 1 96.5 87 ARG A O 1
ATOM 695 N N . ARG A 1 88 ? 18.844 -14.977 -20 1 96.5 88 ARG A N 1
ATOM 696 C CA . ARG A 1 88 ? 19.562 -14.969 -18.719 1 96.5 88 ARG A CA 1
ATOM 697 C C . ARG A 1 88 ? 19.891 -16.391 -18.281 1 96.5 88 ARG A C 1
ATOM 699 O O . ARG A 1 88 ? 20.469 -16.594 -17.203 1 96.5 88 ARG A O 1
ATOM 706 N N . GLY A 1 89 ? 19.5 -17.391 -19.062 1 96.88 89 GLY A N 1
ATOM 707 C CA . GLY A 1 89 ? 19.719 -18.781 -18.703 1 96.88 89 GLY A CA 1
ATOM 708 C C . GLY A 1 89 ? 18.953 -19.219 -17.469 1 96.88 89 GLY A C 1
ATOM 709 O O . GLY A 1 89 ? 19.453 -20.016 -16.672 1 96.88 89 GLY A O 1
ATOM 710 N N . MET A 1 90 ? 17.828 -18.656 -17.25 1 97.69 90 MET A N 1
ATOM 711 C CA . MET A 1 90 ? 17.016 -19 -16.078 1 97.69 90 MET A CA 1
ATOM 712 C C . MET A 1 90 ? 15.812 -19.844 -16.469 1 97.69 90 MET A C 1
ATOM 714 O O . MET A 1 90 ? 15.156 -19.578 -17.484 1 97.69 90 MET A O 1
ATOM 718 N N . PRO A 1 91 ? 15.555 -20.922 -15.734 1 97.88 91 PRO A N 1
ATOM 719 C CA . PRO A 1 91 ? 14.352 -21.703 -16 1 97.88 91 PRO A CA 1
ATOM 720 C C . PRO A 1 91 ? 13.07 -20.984 -15.586 1 97.88 91 PRO A C 1
ATOM 722 O O . PRO A 1 91 ? 13.102 -20.078 -14.75 1 97.88 91 PRO A O 1
ATOM 725 N N . PRO A 1 92 ? 11.953 -21.391 -16.109 1 98.44 92 PRO A N 1
ATOM 726 C CA . PRO A 1 92 ? 10.68 -20.734 -15.812 1 98.44 92 PRO A CA 1
ATOM 727 C C . PRO A 1 92 ? 10.016 -21.266 -14.547 1 98.44 92 PRO A C 1
ATOM 729 O O . PRO A 1 92 ? 8.805 -21.109 -14.359 1 98.44 92 PRO A O 1
ATOM 732 N N . ARG A 1 93 ? 10.688 -21.875 -13.664 1 98.19 93 ARG A N 1
ATOM 733 C CA . ARG A 1 93 ? 10.148 -22.625 -12.539 1 98.19 93 ARG A CA 1
ATOM 734 C C . ARG A 1 93 ? 9.266 -21.75 -11.656 1 98.19 93 ARG A C 1
ATOM 736 O O . ARG A 1 93 ? 8.211 -22.172 -11.188 1 98.19 93 ARG A O 1
ATOM 743 N N . HIS A 1 94 ? 9.727 -20.5 -11.367 1 98.5 94 HIS A N 1
ATOM 744 C CA . HIS A 1 94 ? 8.969 -19.641 -10.461 1 98.5 94 HIS A CA 1
ATOM 745 C C . HIS A 1 94 ? 7.641 -19.234 -11.078 1 98.5 94 HIS A C 1
ATOM 747 O O . HIS A 1 94 ? 6.617 -19.172 -10.391 1 98.5 94 HIS A O 1
ATOM 753 N N . ALA A 1 95 ? 7.668 -18.922 -12.375 1 98.56 95 ALA A N 1
ATOM 754 C CA . ALA A 1 95 ? 6.43 -18.594 -13.086 1 98.56 95 ALA A CA 1
ATOM 755 C C . ALA A 1 95 ? 5.477 -19.797 -13.094 1 98.56 95 ALA A C 1
ATOM 757 O O . ALA A 1 95 ? 4.266 -19.625 -12.922 1 98.56 95 ALA A O 1
ATOM 758 N N . LEU A 1 96 ? 6.016 -20.953 -13.273 1 98.69 96 LEU A N 1
ATOM 759 C CA . LEU A 1 96 ? 5.211 -22.172 -13.281 1 98.69 96 LEU A CA 1
ATOM 760 C C . LEU A 1 96 ? 4.57 -22.406 -11.922 1 98.69 96 LEU A C 1
ATOM 762 O O . LEU A 1 96 ? 3.406 -22.812 -11.836 1 98.69 96 LEU A O 1
ATOM 766 N N . ASP A 1 97 ? 5.309 -22.203 -10.836 1 98.62 97 ASP A N 1
ATOM 767 C CA . ASP A 1 97 ? 4.758 -22.312 -9.492 1 98.62 97 ASP A CA 1
ATOM 768 C C . ASP A 1 97 ? 3.592 -21.359 -9.289 1 98.62 97 ASP A C 1
ATOM 770 O O . ASP A 1 97 ? 2.561 -21.734 -8.727 1 98.62 97 ASP A O 1
ATOM 774 N N . LEU A 1 98 ? 3.725 -20.141 -9.789 1 98.44 98 LEU A N 1
ATOM 775 C CA . LEU A 1 98 ? 2.645 -19.156 -9.656 1 98.44 98 LEU A CA 1
ATOM 776 C C . LEU A 1 98 ? 1.418 -19.594 -10.453 1 98.44 98 LEU A C 1
ATOM 778 O O . LEU A 1 98 ? 0.284 -19.406 -10.008 1 98.44 98 LEU A O 1
ATOM 782 N N . LEU A 1 99 ? 1.643 -20.203 -11.609 1 98.62 99 LEU A N 1
ATOM 783 C CA . LEU A 1 99 ? 0.516 -20.703 -12.383 1 98.62 99 LEU A CA 1
ATOM 784 C C . LEU A 1 99 ? -0.26 -21.75 -11.594 1 98.62 99 LEU A C 1
ATOM 786 O O . LEU A 1 99 ? -1.486 -21.844 -11.703 1 98.62 99 LEU A O 1
ATOM 790 N N . THR A 1 100 ? 0.426 -22.562 -10.828 1 98.5 100 THR A N 1
ATOM 791 C CA . THR A 1 100 ? -0.231 -23.531 -9.961 1 98.5 100 THR A CA 1
ATOM 792 C C . THR A 1 100 ? -1.174 -22.828 -8.984 1 98.5 100 THR A C 1
ATOM 794 O O . THR A 1 100 ? -2.32 -23.25 -8.812 1 98.5 100 THR A O 1
ATOM 797 N N . ALA A 1 101 ? -0.732 -21.781 -8.398 1 98.25 101 ALA A N 1
ATOM 798 C CA . ALA A 1 101 ? -1.56 -21.031 -7.457 1 98.25 101 ALA A CA 1
ATOM 799 C C . ALA A 1 101 ? -2.77 -20.422 -8.156 1 98.25 101 ALA A C 1
ATOM 801 O O . ALA A 1 101 ? -3.875 -20.422 -7.609 1 98.25 101 ALA A O 1
ATOM 802 N N . PHE A 1 102 ? -2.555 -19.891 -9.398 1 97.88 102 PHE A N 1
ATOM 803 C CA . PHE A 1 102 ? -3.666 -19.281 -10.125 1 97.88 102 PHE A CA 1
ATOM 804 C C . PHE A 1 102 ? -4.707 -20.328 -10.484 1 97.88 102 PHE A C 1
ATOM 806 O O . PHE A 1 102 ? -5.91 -20.062 -10.469 1 97.88 102 PHE A O 1
ATOM 813 N N . ARG A 1 103 ? -4.266 -21.531 -10.789 1 98.19 103 ARG A N 1
ATOM 814 C CA . ARG A 1 103 ? -5.203 -22.625 -11.031 1 98.19 103 ARG A CA 1
ATOM 815 C C . ARG A 1 103 ? -5.965 -22.984 -9.758 1 98.19 103 ARG A C 1
ATOM 817 O O . ARG A 1 103 ? -7.168 -23.25 -9.805 1 98.19 103 ARG A O 1
ATOM 824 N N . MET A 1 104 ? -5.305 -22.969 -8.63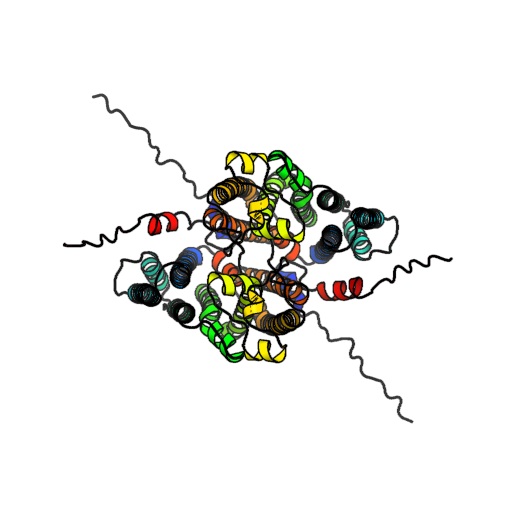3 1 97.69 104 MET A N 1
ATOM 825 C CA . MET A 1 104 ? -5.973 -23.188 -7.355 1 97.69 104 MET A CA 1
ATOM 826 C C . MET A 1 104 ? -7.043 -22.125 -7.109 1 97.69 104 MET A C 1
ATOM 828 O O . MET A 1 104 ? -8.148 -22.453 -6.676 1 97.69 104 MET A O 1
ATOM 832 N N . ASP A 1 105 ? -6.727 -20.906 -7.445 1 96.94 105 ASP A N 1
ATOM 833 C CA . ASP A 1 105 ? -7.664 -19.812 -7.234 1 96.94 105 ASP A CA 1
ATOM 834 C C . ASP A 1 105 ? -8.922 -19.984 -8.078 1 96.94 105 ASP A C 1
ATOM 836 O O . ASP A 1 105 ? -9.977 -19.422 -7.766 1 96.94 105 ASP A O 1
ATOM 840 N N . VAL A 1 106 ? -8.805 -20.719 -9.164 1 96.62 106 VAL A N 1
ATOM 841 C CA . VAL A 1 106 ? -9.953 -20.984 -10.031 1 96.62 106 VAL A CA 1
ATOM 842 C C . VAL A 1 106 ? -10.805 -22.094 -9.43 1 96.62 106 VAL A C 1
ATOM 844 O O . VAL A 1 106 ? -12.031 -22.094 -9.57 1 96.62 106 VAL A O 1
ATOM 847 N N . THR A 1 107 ? -10.211 -23.016 -8.641 1 95.69 107 THR A N 1
ATOM 848 C CA . THR A 1 107 ? -10.906 -24.25 -8.312 1 95.69 107 THR A CA 1
ATOM 849 C C . THR A 1 107 ? -11.133 -24.375 -6.809 1 95.69 107 THR A C 1
ATOM 851 O O . THR A 1 107 ? -11.992 -25.141 -6.363 1 95.69 107 THR A O 1
ATOM 854 N N . LYS A 1 108 ? -10.406 -23.719 -6.055 1 96.44 108 LYS A N 1
ATOM 855 C CA . LYS A 1 108 ? -10.469 -23.844 -4.602 1 96.44 108 LYS A CA 1
ATOM 856 C C . LYS A 1 108 ? -10.852 -22.5 -3.957 1 96.44 108 LYS A C 1
ATOM 858 O O . LYS A 1 108 ? -10.203 -21.484 -4.195 1 96.44 108 LYS A O 1
ATOM 863 N N . GLN A 1 109 ? -11.797 -22.562 -3.031 1 96.19 109 GLN A N 1
ATOM 864 C CA . GLN A 1 109 ? -12.328 -21.312 -2.482 1 96.19 109 GLN A CA 1
ATOM 865 C C . GLN A 1 109 ? -12.195 -21.297 -0.962 1 96.19 109 GLN A C 1
ATOM 867 O O . GLN A 1 109 ? -12.461 -20.266 -0.33 1 96.19 109 GLN A O 1
ATOM 872 N N . ARG A 1 110 ? -11.875 -22.438 -0.409 1 98.31 110 ARG A N 1
ATOM 873 C CA . ARG A 1 110 ? -11.773 -22.547 1.043 1 98.31 110 ARG A CA 1
ATOM 874 C C . ARG A 1 110 ? -10.508 -23.297 1.447 1 98.31 110 ARG A C 1
ATOM 876 O O . ARG A 1 110 ? -9.992 -24.125 0.689 1 98.31 110 ARG A O 1
ATOM 883 N N . TYR A 1 111 ? -10.078 -23.031 2.633 1 98.62 111 TYR A N 1
ATOM 884 C CA . TYR A 1 111 ? -8.906 -23.656 3.229 1 98.62 111 TYR A CA 1
ATOM 885 C C . TYR A 1 111 ? -9.203 -24.125 4.652 1 98.62 111 TYR A C 1
ATOM 887 O O . TYR A 1 111 ? -9.805 -23.375 5.438 1 98.62 111 TYR A O 1
ATOM 895 N N . GLU A 1 112 ? -8.742 -25.266 4.961 1 98.38 112 GLU A N 1
ATOM 896 C CA . GLU A 1 112 ? -9.188 -25.891 6.199 1 98.38 112 GLU A CA 1
ATOM 897 C C . GLU A 1 112 ? -8.398 -25.375 7.398 1 98.38 112 GLU A C 1
ATOM 899 O O . GLU A 1 112 ? -8.961 -25.188 8.477 1 98.38 112 GLU A O 1
ATOM 904 N N . ASN A 1 113 ? -7.113 -25.25 7.23 1 98.5 113 ASN A N 1
ATOM 905 C CA . ASN A 1 113 ? -6.262 -24.906 8.367 1 98.5 113 ASN A CA 1
ATOM 906 C C . ASN A 1 113 ? -5.051 -24.078 7.934 1 98.5 113 ASN A C 1
ATOM 908 O O . ASN A 1 113 ? -4.867 -23.828 6.742 1 98.5 113 ASN A O 1
ATOM 912 N N . TRP A 1 114 ? -4.266 -23.672 8.898 1 98.44 114 TRP A N 1
ATOM 913 C CA . TRP A 1 114 ? -3.113 -22.797 8.695 1 98.44 114 TRP A CA 1
ATOM 914 C C . TRP A 1 114 ? -2.109 -23.438 7.742 1 98.44 114 TRP A C 1
ATOM 916 O O . TRP A 1 114 ? -1.586 -22.781 6.84 1 98.44 114 TRP A O 1
ATOM 926 N N . ASP A 1 115 ? -1.902 -24.719 7.84 1 98.5 115 ASP A N 1
ATOM 927 C CA . ASP A 1 115 ? -0.938 -25.422 7 1 98.5 115 ASP A CA 1
ATOM 928 C C . ASP A 1 115 ? -1.353 -25.375 5.531 1 98.5 115 ASP A C 1
ATOM 930 O O . ASP A 1 115 ? -0.507 -25.234 4.645 1 98.5 115 ASP A O 1
ATOM 934 N N . GLU A 1 116 ? -2.627 -25.5 5.328 1 98.44 116 GLU A N 1
ATOM 935 C CA . GLU A 1 116 ? -3.121 -25.422 3.959 1 98.44 116 GLU A CA 1
ATOM 936 C C . GLU A 1 116 ? -2.906 -24.031 3.365 1 98.44 116 GLU A C 1
ATOM 938 O O . GLU A 1 116 ? -2.58 -23.906 2.186 1 98.44 116 GLU A O 1
ATOM 943 N N . VAL A 1 117 ? -3.123 -23.031 4.18 1 98.69 117 VAL A N 1
ATOM 944 C CA . VAL A 1 117 ? -2.916 -21.656 3.717 1 98.69 117 VAL A CA 1
ATOM 945 C C . VAL A 1 117 ? -1.438 -21.438 3.404 1 98.69 117 VAL A C 1
ATOM 947 O O . VAL A 1 117 ? -1.098 -20.844 2.381 1 98.69 117 VAL A O 1
ATOM 950 N N . ILE A 1 118 ? -0.569 -21.969 4.219 1 98.69 118 ILE A N 1
ATOM 951 C CA . ILE A 1 118 ? 0.865 -21.812 3.994 1 98.69 118 ILE A CA 1
ATOM 952 C C . ILE A 1 118 ? 1.278 -22.609 2.754 1 98.69 118 ILE A C 1
ATOM 954 O O . ILE A 1 118 ? 2.135 -22.156 1.985 1 98.69 118 ILE A O 1
ATOM 958 N N . ASP A 1 119 ? 0.673 -23.75 2.586 1 98.44 119 ASP A N 1
ATOM 959 C CA . ASP A 1 119 ? 0.946 -24.516 1.372 1 98.44 119 ASP A CA 1
ATOM 960 C C . ASP A 1 119 ? 0.538 -23.734 0.128 1 98.44 119 ASP A C 1
ATOM 962 O O . ASP A 1 119 ? 1.238 -23.75 -0.886 1 98.44 119 ASP A O 1
ATOM 966 N N . TYR A 1 120 ? -0.609 -23.094 0.215 1 98.62 120 TYR A N 1
ATOM 967 C CA . TYR A 1 120 ? -1.001 -22.219 -0.878 1 98.62 120 TYR A CA 1
ATOM 968 C C . TYR A 1 120 ? 0.056 -21.141 -1.119 1 98.62 120 TYR A C 1
ATOM 970 O O . TYR A 1 120 ? 0.376 -20.828 -2.268 1 98.62 120 TYR A O 1
ATOM 978 N N . CYS A 1 121 ? 0.645 -20.547 -0.071 1 98.5 121 CYS A N 1
ATOM 979 C CA . CYS A 1 121 ? 1.659 -19.5 -0.182 1 98.5 121 CYS A CA 1
ATOM 980 C C . CYS A 1 121 ? 2.928 -20.047 -0.833 1 98.5 121 CYS A C 1
ATOM 982 O O . CYS A 1 121 ? 3.678 -19.297 -1.457 1 98.5 121 CYS A O 1
ATOM 984 N N . ARG A 1 122 ? 3.168 -21.359 -0.743 1 98.5 122 ARG A N 1
ATOM 985 C CA . ARG A 1 122 ? 4.305 -22 -1.398 1 98.5 122 ARG A CA 1
ATOM 986 C C . ARG A 1 122 ? 4.281 -21.75 -2.902 1 98.5 122 ARG A C 1
ATOM 988 O O . ARG A 1 122 ? 5.332 -21.641 -3.535 1 98.5 122 ARG A O 1
ATOM 995 N N . TYR A 1 123 ? 3.064 -21.562 -3.359 1 98.62 123 TYR A N 1
ATOM 996 C CA . TYR A 1 123 ? 2.91 -21.375 -4.797 1 98.62 123 TYR A CA 1
ATOM 997 C C . TYR A 1 123 ? 2.553 -19.922 -5.113 1 98.62 123 TYR A C 1
ATOM 999 O O . TYR A 1 123 ? 2.996 -19.375 -6.129 1 98.62 123 TYR A O 1
ATOM 1007 N N . SER A 1 124 ? 1.811 -19.281 -4.234 1 97.94 124 SER A N 1
ATOM 1008 C CA . SER A 1 124 ? 1.225 -18 -4.578 1 97.94 124 SER A CA 1
ATOM 1009 C C . SER A 1 124 ? 2.162 -16.844 -4.219 1 97.94 124 SER A C 1
ATOM 1011 O O . SER A 1 124 ? 2.021 -15.734 -4.734 1 97.94 124 SER A O 1
ATOM 1013 N N . ALA A 1 125 ? 3.143 -17.094 -3.318 1 98 125 ALA A N 1
ATOM 1014 C CA . ALA A 1 125 ? 3.93 -15.984 -2.803 1 98 125 ALA A CA 1
ATOM 1015 C C . ALA A 1 125 ? 5.422 -16.297 -2.824 1 98 125 ALA A C 1
ATOM 1017 O O . ALA A 1 125 ? 6.223 -15.523 -3.34 1 98 125 ALA A O 1
ATOM 1018 N N . MET A 1 126 ? 5.879 -17.469 -2.416 1 98.5 126 MET A N 1
ATOM 1019 C CA . MET A 1 126 ? 7.285 -17.812 -2.229 1 98.5 126 MET A CA 1
ATOM 1020 C C . MET A 1 126 ? 8.047 -17.734 -3.547 1 98.5 126 MET A C 1
ATOM 1022 O O . MET A 1 126 ? 9.172 -17.219 -3.592 1 98.5 126 MET A O 1
ATOM 1026 N N . PRO A 1 127 ? 7.398 -18.125 -4.688 1 98.44 127 PRO A N 1
ATOM 1027 C CA . PRO A 1 127 ? 8.141 -18.062 -5.949 1 98.44 127 PRO A CA 1
ATOM 1028 C C . PRO A 1 127 ? 8.5 -16.625 -6.336 1 98.44 127 PRO A C 1
ATOM 1030 O O . PRO A 1 127 ? 9.492 -16.406 -7.039 1 98.44 127 PRO A O 1
ATOM 1033 N N . VAL A 1 128 ? 7.738 -15.641 -5.922 1 97 128 VAL A N 1
ATOM 1034 C CA . VAL A 1 128 ? 8.039 -14.25 -6.242 1 97 128 VAL A CA 1
ATOM 1035 C C . VAL A 1 128 ? 9.359 -13.844 -5.586 1 97 128 VAL A C 1
ATOM 1037 O O . VAL A 1 128 ? 10.25 -13.297 -6.246 1 97 128 VAL A O 1
ATOM 1040 N N . GLY A 1 129 ? 9.469 -14.102 -4.324 1 97.31 129 GLY A N 1
ATOM 1041 C CA . GLY A 1 129 ? 10.711 -13.805 -3.625 1 97.31 129 GLY A CA 1
ATOM 1042 C C . GLY A 1 129 ? 11.906 -14.547 -4.195 1 97.31 129 GLY A C 1
ATOM 1043 O O . GLY A 1 129 ? 12.969 -13.953 -4.391 1 97.31 129 GLY A O 1
ATOM 1044 N N . ARG A 1 130 ? 11.727 -15.805 -4.473 1 98.12 130 ARG A N 1
ATOM 1045 C CA . ARG A 1 130 ? 12.812 -16.609 -5.02 1 98.12 130 ARG A CA 1
ATOM 1046 C C . ARG A 1 130 ? 13.234 -16.109 -6.391 1 98.12 130 ARG A C 1
ATOM 1048 O O . ARG A 1 130 ? 14.43 -16.062 -6.703 1 98.12 130 ARG A O 1
ATOM 1055 N N . PHE A 1 131 ? 12.289 -15.727 -7.227 1 97.69 131 PHE A N 1
ATOM 1056 C CA . PHE A 1 131 ? 12.586 -15.172 -8.539 1 97.69 131 PHE A CA 1
ATOM 1057 C C . PHE A 1 131 ? 13.453 -13.922 -8.414 1 97.69 131 PHE A C 1
ATOM 1059 O O . PHE A 1 131 ? 14.477 -13.805 -9.094 1 97.69 131 PHE A O 1
ATOM 1066 N N . VAL A 1 132 ? 13.055 -13 -7.527 1 95.38 132 VAL A N 1
ATOM 1067 C CA . VAL A 1 132 ? 13.789 -11.75 -7.355 1 95.38 132 VAL A CA 1
ATOM 1068 C C . VAL A 1 132 ? 15.211 -12.047 -6.875 1 95.38 132 VAL A C 1
ATOM 1070 O O . VAL A 1 132 ? 16.172 -11.438 -7.352 1 95.38 132 VAL A O 1
ATOM 1073 N N . LEU A 1 133 ? 15.352 -12.961 -5.957 1 97 133 LEU A N 1
ATOM 1074 C CA . LEU A 1 133 ? 16.672 -13.336 -5.457 1 97 133 LEU A CA 1
ATOM 1075 C C . LEU A 1 133 ? 17.516 -13.93 -6.574 1 97 133 LEU A C 1
ATOM 1077 O O . LEU A 1 133 ? 18.688 -13.578 -6.719 1 97 133 LEU A O 1
ATOM 1081 N N . ASP A 1 134 ? 16.922 -14.805 -7.375 1 97.38 134 ASP A N 1
ATOM 1082 C CA . ASP A 1 134 ? 17.641 -15.438 -8.477 1 97.38 134 ASP A CA 1
ATOM 1083 C C . ASP A 1 134 ? 18.094 -14.398 -9.5 1 97.38 134 ASP A C 1
ATOM 1085 O O . ASP A 1 134 ? 19.234 -14.438 -9.977 1 97.38 134 ASP A O 1
ATOM 1089 N N . VAL A 1 135 ? 17.219 -13.516 -9.859 1 95.81 135 VAL A N 1
ATOM 1090 C CA . VAL A 1 135 ? 17.531 -12.477 -10.836 1 95.81 135 VAL A CA 1
ATOM 1091 C C . VAL A 1 135 ? 18.734 -11.664 -10.367 1 95.81 135 VAL A C 1
ATOM 1093 O O . VAL A 1 135 ? 19.578 -11.266 -11.18 1 95.81 135 VAL A O 1
ATOM 1096 N N . HIS A 1 136 ? 18.859 -11.453 -9.07 1 94.62 136 HIS A N 1
ATOM 1097 C CA . HIS A 1 136 ? 19.938 -10.641 -8.516 1 94.62 136 HIS A CA 1
ATOM 1098 C C . HIS A 1 136 ? 21.172 -11.484 -8.227 1 94.62 136 HIS A C 1
ATOM 1100 O O . HIS A 1 136 ? 22.188 -10.961 -7.762 1 94.62 136 HIS A O 1
ATOM 1106 N N . GLY A 1 137 ? 21.047 -12.789 -8.461 1 95.81 137 GLY A N 1
ATOM 1107 C CA . GLY A 1 137 ? 22.203 -13.672 -8.297 1 95.81 137 GLY A CA 1
ATOM 1108 C C . GLY A 1 137 ? 22.484 -14.016 -6.844 1 95.81 137 GLY A C 1
ATOM 1109 O O . GLY A 1 137 ? 23.609 -14.344 -6.484 1 95.81 137 GLY A O 1
ATOM 1110 N N . GLU A 1 138 ? 21.516 -13.844 -5.992 1 97.38 138 GLU A N 1
ATOM 1111 C CA . GLU A 1 138 ? 21.672 -14.219 -4.59 1 97.38 138 GLU A CA 1
ATOM 1112 C C . GLU A 1 138 ? 21.703 -15.742 -4.426 1 97.38 138 GLU A C 1
ATOM 1114 O O . GLU A 1 138 ? 21.203 -16.469 -5.281 1 97.38 138 GLU A O 1
ATOM 1119 N N . SER A 1 139 ? 22.281 -16.203 -3.33 1 97.31 139 SER A N 1
ATOM 1120 C CA . SER A 1 139 ? 22.391 -17.641 -3.053 1 97.31 139 SER A CA 1
ATOM 1121 C C . SER A 1 139 ? 21.047 -18.234 -2.689 1 97.31 139 SER A C 1
ATOM 1123 O O . SER A 1 139 ? 20.234 -17.594 -2.02 1 97.31 139 SER A O 1
ATOM 1125 N N . ALA A 1 140 ? 20.875 -19.516 -3.055 1 97.06 140 ALA A N 1
ATOM 1126 C CA . ALA A 1 140 ? 19.656 -20.234 -2.68 1 97.06 140 ALA A CA 1
ATOM 1127 C C . ALA A 1 140 ? 19.547 -20.359 -1.164 1 97.06 140 ALA A C 1
ATOM 1129 O O . ALA A 1 140 ? 18.469 -20.672 -0.641 1 97.06 140 ALA A O 1
ATOM 1130 N N . ALA A 1 141 ? 20.594 -20.109 -0.468 1 97.75 141 ALA A N 1
ATOM 1131 C CA . ALA A 1 141 ? 20.594 -20.125 0.993 1 97.75 141 ALA A CA 1
ATOM 1132 C C . ALA A 1 141 ? 19.688 -19.031 1.553 1 97.75 141 ALA A C 1
ATOM 1134 O O . ALA A 1 141 ? 19.328 -19.062 2.729 1 97.75 141 ALA A O 1
ATOM 1135 N N . THR A 1 142 ? 19.312 -18.047 0.707 1 98.06 142 THR A N 1
ATOM 1136 C CA . THR A 1 142 ? 18.438 -16.953 1.135 1 98.06 142 THR A CA 1
ATOM 1137 C C . THR A 1 142 ? 16.969 -17.359 1.025 1 98.06 142 THR A C 1
ATOM 1139 O O . THR A 1 142 ? 16.094 -16.672 1.567 1 98.06 142 THR A O 1
ATOM 1142 N N . TRP A 1 143 ? 16.688 -18.5 0.38 1 98.31 143 TRP A N 1
ATOM 1143 C CA . TRP A 1 143 ? 15.32 -18.859 0.036 1 98.31 143 TRP A CA 1
ATOM 1144 C C . TRP A 1 143 ? 14.484 -19.078 1.293 1 98.31 143 TRP A C 1
ATOM 1146 O O . TRP A 1 143 ? 13.352 -18.578 1.387 1 98.31 143 TRP A O 1
ATOM 1156 N N . PRO A 1 144 ? 15.039 -19.781 2.301 1 98.38 144 PRO A N 1
ATOM 1157 C CA . PRO A 1 144 ? 14.195 -20.047 3.467 1 98.38 144 PRO A CA 1
ATOM 1158 C C . PRO A 1 144 ? 13.688 -18.766 4.133 1 98.38 144 PRO A C 1
ATOM 1160 O O . PRO A 1 144 ? 12.5 -18.656 4.449 1 98.38 144 PRO A O 1
ATOM 1163 N N . ALA A 1 145 ? 14.547 -17.797 4.344 1 97.88 145 ALA A N 1
ATOM 1164 C CA . ALA A 1 145 ? 14.125 -16.531 4.934 1 97.88 145 ALA A CA 1
ATOM 1165 C C . ALA A 1 145 ? 13.148 -15.789 4.016 1 97.88 145 ALA A C 1
ATOM 1167 O O . ALA A 1 145 ? 12.172 -15.203 4.484 1 97.88 145 ALA A O 1
ATOM 1168 N N . SER A 1 146 ? 13.398 -15.844 2.744 1 98.12 146 SER A N 1
ATOM 1169 C CA . SER A 1 146 ? 12.5 -15.234 1.765 1 98.12 146 SER A CA 1
ATOM 1170 C C . SER A 1 146 ? 11.125 -15.891 1.788 1 98.12 146 SER A C 1
ATOM 1172 O O . SER A 1 146 ? 10.102 -15.203 1.744 1 98.12 146 SER A O 1
ATOM 1174 N N . ASP A 1 147 ? 11.148 -17.203 1.843 1 98.62 147 ASP A N 1
ATOM 1175 C CA . ASP A 1 147 ? 9.891 -17.953 1.843 1 98.62 147 ASP A CA 1
ATOM 1176 C C . ASP A 1 147 ? 9.008 -17.531 3.016 1 98.62 147 ASP A C 1
ATOM 1178 O O . ASP A 1 147 ? 7.812 -17.281 2.842 1 98.62 147 ASP A O 1
ATOM 1182 N N . VAL A 1 148 ? 9.602 -17.453 4.152 1 98.19 148 VAL A N 1
ATOM 1183 C CA . VAL A 1 148 ? 8.875 -17.078 5.359 1 98.19 148 VAL A CA 1
ATOM 1184 C C . VAL A 1 148 ? 8.367 -15.648 5.246 1 98.19 148 VAL A C 1
ATOM 1186 O O . VAL A 1 148 ? 7.215 -15.359 5.566 1 98.19 148 VAL A O 1
ATOM 1189 N N . LEU A 1 149 ? 9.172 -14.773 4.742 1 97.06 149 LEU A N 1
ATOM 1190 C CA . LEU A 1 149 ? 8.781 -13.383 4.539 1 97.06 149 LEU A CA 1
ATOM 1191 C C . LEU A 1 149 ? 7.605 -13.289 3.574 1 97.06 149 LEU A C 1
ATOM 1193 O O . LEU A 1 149 ? 6.602 -12.633 3.875 1 97.06 149 LEU A O 1
ATOM 1197 N N . CYS A 1 150 ? 7.703 -13.992 2.459 1 98.12 150 CYS A N 1
ATOM 1198 C CA . CYS A 1 150 ? 6.68 -13.906 1.421 1 98.12 150 CYS A CA 1
ATOM 1199 C C . CYS A 1 150 ? 5.363 -14.492 1.903 1 98.12 150 CYS A C 1
ATOM 1201 O O . CYS A 1 150 ? 4.289 -14 1.552 1 98.12 150 CYS A O 1
ATOM 1203 N N . ALA A 1 151 ? 5.445 -15.516 2.697 1 98.5 151 ALA A N 1
ATOM 1204 C CA . ALA A 1 151 ? 4.227 -16.062 3.287 1 98.5 151 ALA A CA 1
ATOM 1205 C C . ALA A 1 151 ? 3.547 -15.039 4.191 1 98.5 151 ALA A C 1
ATOM 1207 O O . ALA A 1 151 ? 2.33 -14.852 4.117 1 98.5 151 ALA A O 1
ATOM 1208 N N . GLY A 1 152 ? 4.344 -14.375 5.055 1 98.06 152 GLY A N 1
ATOM 1209 C CA . GLY A 1 152 ? 3.793 -13.336 5.906 1 98.06 152 GLY A CA 1
ATOM 1210 C C . GLY A 1 152 ? 3.141 -12.203 5.129 1 98.06 152 GLY A C 1
ATOM 1211 O O . GLY A 1 152 ? 2.053 -11.75 5.48 1 98.06 152 GLY A O 1
ATOM 1212 N N . LEU A 1 153 ? 3.807 -11.789 4.059 1 96.94 153 LEU A N 1
ATOM 1213 C CA . LEU A 1 153 ? 3.266 -10.734 3.203 1 96.94 153 LEU A CA 1
ATOM 1214 C C . LEU A 1 153 ? 1.94 -11.164 2.582 1 96.94 153 LEU A C 1
ATOM 1216 O O . LEU A 1 153 ? 0.992 -10.383 2.525 1 96.94 153 LEU A O 1
ATOM 1220 N N . GLN A 1 154 ? 1.853 -12.398 2.154 1 97.69 154 GLN A N 1
ATOM 1221 C CA . GLN A 1 154 ? 0.646 -12.898 1.502 1 97.69 154 GLN A CA 1
ATOM 1222 C C . GLN A 1 154 ? -0.508 -13.008 2.492 1 97.69 154 GLN A C 1
ATOM 1224 O O . GLN A 1 154 ? -1.651 -12.688 2.16 1 97.69 154 GLN A O 1
ATOM 1229 N N . VAL A 1 155 ? -0.212 -13.438 3.66 1 98.25 155 VAL A N 1
ATOM 1230 C CA . VAL A 1 155 ? -1.254 -13.523 4.68 1 98.25 155 VAL A CA 1
ATOM 1231 C C . VAL A 1 155 ? -1.792 -12.125 4.98 1 98.25 155 VAL A C 1
ATOM 1233 O O . VAL A 1 155 ? -3.004 -11.938 5.117 1 98.25 155 VAL A O 1
ATOM 1236 N N . CYS A 1 156 ? -0.931 -11.164 5.105 1 97.19 156 CYS A N 1
ATOM 1237 C CA . CYS A 1 156 ? -1.379 -9.789 5.285 1 97.19 156 CYS A CA 1
ATOM 1238 C C . CYS A 1 156 ? -2.344 -9.383 4.176 1 97.19 156 CYS A C 1
ATOM 1240 O O . CYS A 1 156 ? -3.396 -8.805 4.449 1 97.19 156 CYS A O 1
ATOM 1242 N N . ASN A 1 157 ? -2.004 -9.75 2.98 1 95.62 157 ASN A N 1
ATOM 1243 C CA . ASN A 1 157 ? -2.857 -9.422 1.842 1 95.62 157 ASN A CA 1
ATOM 1244 C C . ASN A 1 157 ? -4.234 -10.062 1.975 1 95.62 157 ASN A C 1
ATOM 1246 O O . ASN A 1 157 ? -5.254 -9.406 1.744 1 95.62 157 ASN A O 1
ATOM 1250 N N . HIS A 1 158 ? -4.215 -11.281 2.34 1 97.38 158 HIS A N 1
ATOM 1251 C CA . HIS A 1 158 ? -5.469 -12.016 2.506 1 97.38 158 HIS A CA 1
ATOM 1252 C C . HIS A 1 158 ? -6.352 -11.359 3.566 1 97.38 158 HIS A C 1
ATOM 1254 O O . HIS A 1 158 ? -7.566 -11.266 3.395 1 97.38 158 HIS A O 1
ATOM 1260 N N . LEU A 1 159 ? -5.77 -10.945 4.652 1 98 159 LEU A N 1
ATOM 1261 C CA . LEU A 1 159 ? -6.527 -10.336 5.738 1 98 159 LEU A CA 1
ATOM 1262 C C . LEU A 1 159 ? -7.035 -8.953 5.336 1 98 159 LEU A C 1
ATOM 1264 O O . LEU A 1 159 ? -8.195 -8.617 5.594 1 98 159 LEU A O 1
ATOM 1268 N N . GLN A 1 160 ? -6.215 -8.211 4.676 1 96.38 160 GLN A N 1
ATOM 1269 C CA . GLN A 1 160 ? -6.59 -6.867 4.242 1 96.38 160 GLN A CA 1
ATOM 1270 C C . GLN A 1 160 ? -7.785 -6.91 3.295 1 96.38 160 GLN A C 1
ATOM 1272 O O . GLN A 1 160 ? -8.672 -6.051 3.363 1 96.38 160 GLN A O 1
ATOM 1277 N N . ASP A 1 161 ? -7.824 -7.945 2.459 1 94.81 161 ASP A N 1
ATOM 1278 C CA . ASP A 1 161 ? -8.805 -7.984 1.382 1 94.81 161 ASP A CA 1
ATOM 1279 C C . ASP A 1 161 ? -9.859 -9.062 1.639 1 94.81 161 ASP A C 1
ATOM 1281 O O . ASP A 1 161 ? -10.57 -9.477 0.719 1 94.81 161 ASP A O 1
ATOM 1285 N N . CYS A 1 162 ? -9.977 -9.484 2.828 1 97.19 162 CYS A N 1
ATOM 1286 C CA . CYS A 1 162 ? -10.82 -10.641 3.117 1 97.19 162 CYS A CA 1
ATOM 1287 C C . CYS A 1 162 ? -12.266 -10.375 2.734 1 97.19 162 CYS A C 1
ATOM 1289 O O . CYS A 1 162 ? -12.938 -11.25 2.188 1 97.19 162 CYS A O 1
ATOM 1291 N N . GLY A 1 163 ? -12.797 -9.188 3.006 1 94.81 163 GLY A N 1
ATOM 1292 C CA . GLY A 1 163 ? -14.164 -8.867 2.621 1 94.81 163 GLY A CA 1
ATOM 1293 C C . GLY A 1 163 ? -14.367 -8.844 1.118 1 94.81 163 GLY A C 1
ATOM 1294 O O . GLY A 1 163 ? -15.273 -9.508 0.6 1 94.81 163 GLY A O 1
ATOM 1295 N N . LYS A 1 164 ? -13.484 -8.188 0.358 1 92.38 164 LYS A N 1
ATOM 1296 C CA . LYS A 1 164 ? -13.602 -8.055 -1.092 1 92.38 164 LYS A CA 1
ATOM 1297 C C . LYS A 1 164 ? -13.414 -9.398 -1.783 1 92.38 164 LYS A C 1
ATOM 1299 O O . LYS A 1 164 ? -14.102 -9.703 -2.762 1 92.38 164 LYS A O 1
ATOM 1304 N N . ASP A 1 165 ? -12.477 -10.18 -1.26 1 94.38 165 ASP A N 1
ATOM 1305 C CA . ASP A 1 165 ? -12.258 -11.5 -1.84 1 94.38 165 ASP A CA 1
ATOM 1306 C C . ASP A 1 165 ? -13.508 -12.367 -1.723 1 94.38 165 ASP A C 1
ATOM 1308 O O . ASP A 1 165 ? -13.875 -13.07 -2.668 1 94.38 165 ASP A O 1
ATOM 1312 N N . PHE A 1 166 ? -14.141 -12.305 -0.589 1 96.56 166 PHE A N 1
ATOM 1313 C CA . PHE A 1 166 ? -15.359 -13.078 -0.382 1 96.56 166 PHE A CA 1
ATOM 1314 C C . PHE A 1 166 ? -16.484 -12.57 -1.274 1 96.56 166 PHE A C 1
ATOM 1316 O O . PHE A 1 166 ? -17.094 -13.344 -2.01 1 96.56 166 PHE A O 1
ATOM 1323 N N . LEU A 1 167 ? -16.672 -11.25 -1.28 1 92.5 167 LEU A N 1
ATOM 1324 C CA . LEU A 1 167 ? -17.812 -10.656 -1.95 1 92.5 167 LEU A CA 1
ATOM 1325 C C . LEU A 1 167 ? -17.672 -10.75 -3.465 1 92.5 167 LEU A C 1
ATOM 1327 O O . LEU A 1 167 ? -18.641 -11.008 -4.176 1 92.5 167 LEU A O 1
ATOM 1331 N N . ASN A 1 168 ? -16.453 -10.633 -3.982 1 90.44 168 ASN A N 1
ATOM 1332 C CA . ASN A 1 168 ? -16.281 -10.508 -5.426 1 90.44 168 ASN A CA 1
ATOM 1333 C C . ASN A 1 168 ? -15.867 -11.828 -6.059 1 90.44 168 ASN A C 1
ATOM 1335 O O . ASN A 1 168 ? -16.172 -12.094 -7.223 1 90.44 168 ASN A O 1
ATOM 1339 N N . LEU A 1 169 ? -15.148 -12.656 -5.25 1 92.12 169 LEU A N 1
ATOM 1340 C CA . LEU A 1 169 ? -14.539 -13.836 -5.855 1 92.12 169 LEU A CA 1
ATOM 1341 C C . LEU A 1 169 ? -14.984 -15.109 -5.145 1 92.12 169 LEU A C 1
ATOM 1343 O O . LEU A 1 169 ? -14.695 -16.219 -5.598 1 92.12 169 LEU A O 1
ATOM 1347 N N . ASN A 1 170 ? -15.703 -14.945 -4.016 1 94.69 170 ASN A N 1
ATOM 1348 C CA . ASN A 1 170 ? -16.078 -16.062 -3.15 1 94.69 170 ASN A CA 1
ATOM 1349 C C . ASN A 1 170 ? -14.867 -16.891 -2.748 1 94.69 170 ASN A C 1
ATOM 1351 O O . ASN A 1 170 ? -14.93 -18.109 -2.717 1 94.69 170 ASN A O 1
ATOM 1355 N N . ARG A 1 171 ? -13.797 -16.203 -2.568 1 96.44 171 ARG A N 1
ATOM 1356 C CA . ARG A 1 171 ? -12.57 -16.844 -2.082 1 96.44 171 ARG A CA 1
ATOM 1357 C C . ARG A 1 171 ? -12.289 -16.438 -0.637 1 96.44 171 ARG A C 1
ATOM 1359 O O . ARG A 1 171 ? -12.398 -15.266 -0.277 1 96.44 171 ARG A O 1
ATOM 1366 N N . VAL A 1 172 ? -12 -17.453 0.184 1 98.38 172 VAL A N 1
ATOM 1367 C CA . VAL A 1 172 ? -11.711 -17.203 1.593 1 98.38 172 VAL A CA 1
ATOM 1368 C C . VAL A 1 172 ? -10.422 -17.922 1.985 1 98.38 172 VAL A C 1
ATOM 1370 O O . VAL A 1 172 ? -10.359 -19.156 1.986 1 98.38 172 VAL A O 1
ATOM 1373 N N . TYR A 1 173 ? -9.461 -17.172 2.342 1 98.31 173 TYR A N 1
ATOM 1374 C CA . TYR A 1 173 ? -8.172 -17.75 2.707 1 98.31 173 TYR A CA 1
ATOM 1375 C C . TYR A 1 173 ? -8.055 -17.906 4.219 1 98.31 173 TYR A C 1
ATOM 1377 O O . TYR A 1 173 ? -7.078 -18.469 4.715 1 98.31 173 TYR A O 1
ATOM 1385 N N . ILE A 1 174 ? -9.023 -17.359 4.965 1 98.62 174 ILE A N 1
ATOM 1386 C CA . ILE A 1 174 ? -9.086 -17.578 6.402 1 98.62 174 ILE A CA 1
ATOM 1387 C C . ILE A 1 174 ? -9.398 -19.047 6.684 1 98.62 174 ILE A C 1
ATOM 1389 O O . ILE A 1 174 ? -10.398 -19.578 6.191 1 98.62 174 ILE A O 1
ATOM 1393 N N . PRO A 1 175 ? -8.57 -19.656 7.477 1 98.69 175 PRO A N 1
ATOM 1394 C CA . PRO A 1 175 ? -8.797 -21.094 7.73 1 98.69 175 PRO A CA 1
ATOM 1395 C C . PRO A 1 175 ? -10.133 -21.359 8.422 1 98.69 175 PRO A C 1
ATOM 1397 O O . PRO A 1 175 ? -10.508 -20.641 9.352 1 98.69 175 PRO A O 1
ATOM 1400 N N . ARG A 1 176 ? -10.805 -22.406 8.023 1 98.31 176 ARG A N 1
ATOM 1401 C CA . ARG A 1 176 ? -12.109 -22.766 8.578 1 98.31 176 ARG A CA 1
ATOM 1402 C C . ARG A 1 176 ? -12 -23.094 10.062 1 98.31 176 ARG A C 1
ATOM 1404 O O . ARG A 1 176 ? -12.891 -22.766 10.844 1 98.31 176 ARG A O 1
ATOM 1411 N N . ASP A 1 177 ? -10.961 -23.719 10.438 1 98.5 177 ASP A N 1
ATOM 1412 C CA . ASP A 1 177 ? -10.812 -24.078 11.844 1 98.5 177 ASP A CA 1
ATOM 1413 C C . ASP A 1 177 ? -10.609 -22.844 12.703 1 98.5 177 ASP A C 1
ATOM 1415 O O . ASP A 1 177 ? -11.039 -22.797 13.859 1 98.5 177 ASP A O 1
ATOM 1419 N N . ALA A 1 178 ? -9.93 -21.781 12.234 1 98.38 178 ALA A N 1
ATOM 1420 C CA . ALA A 1 178 ? -9.773 -20.516 12.961 1 98.38 178 ALA A CA 1
ATOM 1421 C C . ALA A 1 178 ? -11.117 -19.812 13.133 1 98.38 178 ALA A C 1
ATOM 1423 O O . ALA A 1 178 ? -11.414 -19.281 14.203 1 98.38 178 ALA A O 1
ATOM 1424 N N . LEU A 1 179 ? -11.922 -19.828 12.078 1 98.38 179 LEU A N 1
ATOM 1425 C CA . LEU A 1 179 ? -13.266 -19.266 12.164 1 98.38 179 LEU A CA 1
ATOM 1426 C C . LEU A 1 179 ? -14.094 -20 13.219 1 98.38 179 LEU A C 1
ATOM 1428 O O . LEU A 1 179 ? -14.688 -19.359 14.094 1 98.38 179 LEU A O 1
ATOM 1432 N N . SER A 1 180 ? -14.023 -21.312 13.172 1 97.88 180 SER A N 1
ATOM 1433 C CA . SER A 1 180 ? -14.781 -22.141 14.117 1 97.88 180 SER A CA 1
ATOM 1434 C C . SER A 1 180 ? -14.32 -21.891 15.555 1 97.88 180 SER A C 1
ATOM 1436 O O . SER A 1 180 ? -15.141 -21.781 16.469 1 97.88 180 SER A O 1
ATOM 1438 N N . ALA A 1 181 ? -13.07 -21.812 15.727 1 98.12 181 ALA A N 1
ATOM 1439 C CA . ALA A 1 181 ? -12.5 -21.625 17.062 1 98.12 181 ALA A CA 1
ATOM 1440 C C . ALA A 1 181 ? -12.961 -20.297 17.672 1 98.12 181 ALA A C 1
ATOM 1442 O O . ALA A 1 181 ? -13.133 -20.188 18.891 1 98.12 181 ALA A O 1
ATOM 1443 N N . SER A 1 182 ? -13.203 -19.297 16.859 1 97.94 182 SER A N 1
ATOM 1444 C CA . SER A 1 182 ? -13.602 -17.969 17.344 1 97.94 182 SER A CA 1
ATOM 1445 C C . SER A 1 182 ? -15.117 -17.844 17.391 1 97.94 182 SER A C 1
ATOM 1447 O O . SER A 1 182 ? -15.648 -16.875 17.953 1 97.94 182 SER A O 1
ATOM 1449 N N . GLY A 1 183 ? -15.781 -18.766 16.688 1 98.06 183 GLY A N 1
ATOM 1450 C CA . GLY A 1 183 ? -17.234 -18.703 16.625 1 98.06 183 GLY A CA 1
ATOM 1451 C C . GLY A 1 183 ? -17.75 -17.797 15.516 1 98.06 183 GLY A C 1
ATOM 1452 O O . GLY A 1 183 ? -18.891 -17.344 15.555 1 98.06 183 GLY A O 1
ATOM 1453 N N . ALA A 1 184 ? -16.906 -17.484 14.57 1 98 184 ALA A N 1
ATOM 1454 C CA . ALA A 1 184 ? -17.281 -16.672 13.422 1 98 184 ALA A CA 1
ATOM 1455 C C . ALA A 1 184 ? -17.656 -17.547 12.227 1 98 184 ALA A C 1
ATOM 1457 O O . ALA A 1 184 ? -17.281 -18.719 12.172 1 98 184 ALA A O 1
ATOM 1458 N N . SER A 1 185 ? -18.422 -17 11.328 1 97.69 185 SER A N 1
ATOM 1459 C CA . SER A 1 185 ? -18.781 -17.703 10.102 1 97.69 185 SER A CA 1
ATOM 1460 C C . SER A 1 185 ? -18.281 -16.969 8.867 1 97.69 185 SER A C 1
ATOM 1462 O O . SER A 1 185 ? -18.031 -15.758 8.922 1 97.69 185 SER A O 1
ATOM 1464 N N . ILE A 1 186 ? -18.172 -17.672 7.781 1 97.06 186 ILE A N 1
ATOM 1465 C CA . ILE A 1 186 ? -17.641 -17.141 6.531 1 97.06 186 ILE A CA 1
ATOM 1466 C C . ILE A 1 186 ? -18.547 -16.016 6.031 1 97.06 186 ILE A C 1
ATOM 1468 O O . ILE A 1 186 ? -18.078 -15.023 5.469 1 97.06 186 ILE A O 1
ATOM 1472 N N . GLU A 1 187 ? -19.844 -16.125 6.266 1 96.94 187 GLU A N 1
ATOM 1473 C CA . GLU A 1 187 ? -20.828 -15.164 5.77 1 96.94 187 GLU A CA 1
ATOM 1474 C C . GLU A 1 187 ? -20.594 -13.781 6.383 1 96.94 187 GLU A C 1
ATOM 1476 O O . GLU A 1 187 ? -20.938 -12.766 5.773 1 96.94 187 GLU A O 1
ATOM 1481 N N . GLU A 1 188 ? -19.984 -13.797 7.555 1 97.69 188 GLU A N 1
ATOM 1482 C CA . GLU A 1 188 ? -19.734 -12.531 8.242 1 97.69 188 GLU A CA 1
ATOM 1483 C C . GLU A 1 188 ? -18.75 -11.672 7.469 1 97.69 188 GLU A C 1
ATOM 1485 O O . GLU A 1 188 ? -18.672 -10.461 7.68 1 97.69 188 GLU A O 1
ATOM 1490 N N . LEU A 1 189 ? -17.984 -12.266 6.566 1 97.25 189 LEU A N 1
ATOM 1491 C CA . LEU A 1 189 ? -17.016 -11.523 5.766 1 97.25 189 LEU A CA 1
ATOM 1492 C C . LEU A 1 189 ? -17.719 -10.602 4.781 1 97.25 189 LEU A C 1
ATOM 1494 O O . LEU A 1 189 ? -17.094 -9.68 4.234 1 97.25 189 LEU A O 1
ATOM 1498 N N . GLY A 1 190 ? -18.953 -10.836 4.535 1 95.19 190 GLY A N 1
ATOM 1499 C CA . GLY A 1 190 ? -19.719 -10 3.627 1 95.19 190 GLY A CA 1
ATOM 1500 C C . GLY A 1 190 ? -20.406 -8.836 4.316 1 95.19 190 GLY A C 1
ATOM 1501 O O . GLY A 1 190 ? -21.047 -8.016 3.668 1 95.19 190 GLY A O 1
ATOM 1502 N N . ALA A 1 191 ? -20.25 -8.766 5.645 1 94.5 191 ALA A N 1
ATOM 1503 C CA . ALA A 1 191 ? -20.891 -7.707 6.422 1 94.5 191 ALA A CA 1
ATOM 1504 C C . ALA A 1 191 ? -20.125 -6.398 6.301 1 94.5 191 ALA A C 1
ATOM 1506 O O . ALA A 1 191 ? -18.984 -6.387 5.832 1 94.5 191 ALA A O 1
ATOM 1507 N N . ALA A 1 192 ? -20.703 -5.332 6.77 1 89.25 192 ALA A N 1
ATOM 1508 C CA . ALA A 1 192 ? -20.094 -4.004 6.738 1 89.25 192 ALA A CA 1
ATOM 1509 C C . ALA A 1 192 ? -19.031 -3.865 7.824 1 89.25 192 ALA A C 1
ATOM 1511 O O . ALA A 1 192 ? -18.109 -3.055 7.703 1 89.25 192 ALA A O 1
ATOM 1512 N N . LYS A 1 193 ? -19.266 -4.648 8.875 1 94.44 193 LYS A N 1
ATOM 1513 C CA . LYS A 1 193 ? -18.344 -4.633 10.008 1 94.44 193 LYS A CA 1
ATOM 1514 C C . LYS A 1 193 ? -18.188 -6.027 10.617 1 94.44 193 LYS A C 1
ATOM 1516 O O . LYS A 1 193 ? -19.125 -6.836 10.547 1 94.44 193 LYS A O 1
ATOM 1521 N N . SER A 1 194 ? -17.078 -6.23 11.188 1 97.38 194 SER A N 1
ATOM 1522 C CA . SER A 1 194 ? -16.812 -7.527 11.805 1 97.38 194 SER A CA 1
ATOM 1523 C C . SER A 1 194 ? -17.484 -7.641 13.164 1 97.38 194 SER A C 1
ATOM 1525 O O . SER A 1 194 ? -17.562 -6.668 13.914 1 97.38 194 SER A O 1
ATOM 1527 N N . SER A 1 195 ? -18.016 -8.852 13.461 1 97.81 195 SER A N 1
ATOM 1528 C CA . SER A 1 195 ? -18.375 -9.172 14.836 1 97.81 195 SER A CA 1
ATOM 1529 C C . SER A 1 195 ? -17.125 -9.258 15.727 1 97.81 195 SER A C 1
ATOM 1531 O O . SER A 1 195 ? -16 -9.266 15.227 1 97.81 195 SER A O 1
ATOM 1533 N N . LEU A 1 196 ? -17.344 -9.32 17.031 1 97.56 196 LEU A N 1
ATOM 1534 C CA . LEU A 1 196 ? -16.219 -9.484 17.969 1 97.56 196 LEU A CA 1
ATOM 1535 C C . LEU A 1 196 ? -15.5 -10.797 17.719 1 97.56 196 LEU A C 1
ATOM 1537 O O . LEU A 1 196 ? -14.273 -10.859 17.812 1 97.56 196 LEU A O 1
ATOM 1541 N N . GLN A 1 197 ? -16.281 -11.828 17.375 1 98.25 197 GLN A N 1
ATOM 1542 C CA . GLN A 1 197 ? -15.727 -13.141 17.078 1 98.25 197 GLN A CA 1
ATOM 1543 C C . GLN A 1 197 ? -14.836 -13.094 15.844 1 98.25 197 GLN A C 1
ATOM 1545 O O . GLN A 1 197 ? -13.727 -13.633 15.852 1 98.25 197 GLN A O 1
ATOM 1550 N N . MET A 1 198 ? -15.281 -12.438 14.852 1 98.56 198 MET A N 1
ATOM 1551 C CA . MET A 1 198 ? -14.508 -12.312 13.617 1 98.56 198 MET A CA 1
ATOM 1552 C C . MET A 1 198 ? -13.242 -11.5 13.844 1 98.56 198 MET A C 1
ATOM 1554 O O . MET A 1 198 ? -12.172 -11.859 13.359 1 98.56 198 MET A O 1
ATOM 1558 N N . LEU A 1 199 ? -13.344 -10.391 14.594 1 98.25 199 LEU A N 1
ATOM 1559 C CA . LEU A 1 199 ? -12.18 -9.57 14.891 1 98.25 199 LEU A CA 1
ATOM 1560 C C . LEU A 1 199 ? -11.109 -10.383 15.609 1 98.25 199 LEU A C 1
ATOM 1562 O O . LEU A 1 199 ? -9.922 -10.273 15.305 1 98.25 199 LEU A O 1
ATOM 1566 N N . GLN A 1 200 ? -11.57 -11.164 16.547 1 98.12 200 GLN A N 1
ATOM 1567 C CA . GLN A 1 200 ? -10.641 -12.008 17.266 1 98.12 200 GLN A CA 1
ATOM 1568 C C . GLN A 1 200 ? -9.922 -12.977 16.328 1 98.12 200 GLN A C 1
ATOM 1570 O O . GLN A 1 200 ? -8.711 -13.18 16.453 1 98.12 200 GLN A O 1
ATOM 1575 N N . CYS A 1 201 ? -10.664 -13.531 15.43 1 98.56 201 CYS A N 1
ATOM 1576 C CA . CYS A 1 201 ? -10.094 -14.453 14.445 1 98.56 201 CYS A CA 1
ATOM 1577 C C . CYS A 1 201 ? -9.062 -13.75 13.578 1 98.56 201 CYS A C 1
ATOM 1579 O O . CYS A 1 201 ? -7.926 -14.203 13.461 1 98.56 201 CYS A O 1
ATOM 1581 N N . LEU A 1 202 ? -9.43 -12.617 13.055 1 98.69 202 LEU A N 1
ATOM 1582 C CA . LEU A 1 202 ? -8.555 -11.875 12.148 1 98.69 202 LEU A CA 1
ATOM 1583 C C . LEU A 1 202 ? -7.309 -11.391 12.883 1 98.69 202 LEU A C 1
ATOM 1585 O O . LEU A 1 202 ? -6.199 -11.461 12.344 1 98.69 202 LEU A O 1
ATOM 1589 N N . ARG A 1 203 ? -7.434 -10.945 14.102 1 98.44 203 ARG A N 1
ATOM 1590 C CA . ARG A 1 203 ? -6.305 -10.445 14.875 1 98.44 203 ARG A CA 1
ATOM 1591 C C . ARG A 1 203 ? -5.348 -11.578 15.242 1 98.44 203 ARG A C 1
ATOM 1593 O O . ARG A 1 203 ? -4.133 -11.391 15.266 1 98.44 203 ARG A O 1
ATOM 1600 N N . SER A 1 204 ? -5.922 -12.727 15.523 1 98.5 204 SER A N 1
ATOM 1601 C CA . SER A 1 204 ? -5.07 -13.875 15.797 1 98.5 204 SER A CA 1
ATOM 1602 C C . SER A 1 204 ? -4.234 -14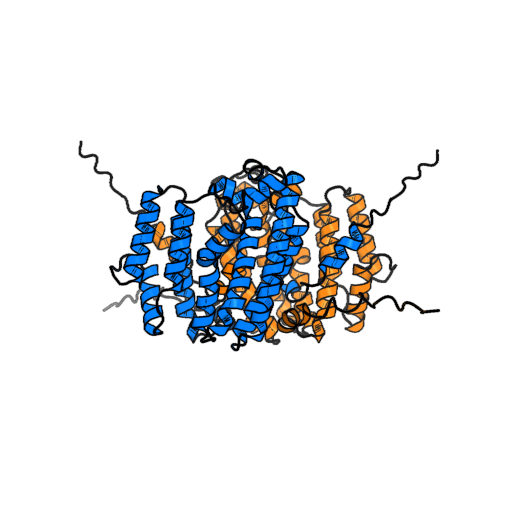.25 14.578 1 98.5 204 SER A C 1
ATOM 1604 O O . SER A 1 204 ? -3.064 -14.617 14.711 1 98.5 204 SER A O 1
ATOM 1606 N N . LEU A 1 205 ? -4.805 -14.18 13.398 1 98.75 205 LEU A N 1
ATOM 1607 C CA . LEU A 1 205 ? -4.078 -14.484 12.164 1 98.75 205 LEU A CA 1
ATOM 1608 C C . LEU A 1 205 ? -3.061 -13.398 11.859 1 98.75 205 LEU A C 1
ATOM 1610 O O . LEU A 1 205 ? -1.983 -13.68 11.328 1 98.75 205 LEU A O 1
ATOM 1614 N N . ALA A 1 206 ? -3.406 -12.148 12.164 1 98.62 206 ALA A N 1
ATOM 1615 C CA . ALA A 1 206 ? -2.434 -11.062 12.039 1 98.62 206 ALA A CA 1
ATOM 1616 C C . ALA A 1 206 ? -1.206 -11.328 12.906 1 98.62 206 ALA A C 1
ATOM 1618 O O . ALA A 1 206 ? -0.075 -11.07 12.492 1 98.62 206 ALA A O 1
ATOM 1619 N N . ALA A 1 207 ? -1.423 -11.852 14.094 1 98.38 207 ALA A N 1
ATOM 1620 C CA . ALA A 1 207 ? -0.318 -12.195 14.977 1 98.38 207 ALA A CA 1
ATOM 1621 C C . ALA A 1 207 ? 0.547 -13.297 14.375 1 98.38 207 ALA A C 1
ATOM 1623 O O . ALA A 1 207 ? 1.773 -13.281 14.508 1 98.38 207 ALA A O 1
ATOM 1624 N N . LYS A 1 208 ? -0.064 -14.227 13.703 1 98.62 208 LYS A N 1
ATOM 1625 C CA . LYS A 1 208 ? 0.7 -15.273 13.031 1 98.62 208 LYS A CA 1
ATOM 1626 C C . LYS A 1 208 ? 1.511 -14.711 11.875 1 98.62 208 LYS A C 1
ATOM 1628 O O . LYS A 1 208 ? 2.65 -15.117 11.641 1 98.62 208 LYS A O 1
ATOM 1633 N N . ALA A 1 209 ? 0.898 -13.812 11.102 1 98 209 ALA A N 1
ATOM 1634 C CA . ALA A 1 209 ? 1.633 -13.133 10.039 1 98 209 ALA A CA 1
ATOM 1635 C C . ALA A 1 209 ? 2.852 -12.398 10.594 1 98 209 ALA A C 1
ATOM 1637 O O . ALA A 1 209 ? 3.922 -12.414 9.984 1 98 209 ALA A O 1
ATOM 1638 N N . GLU A 1 210 ? 2.689 -11.781 11.758 1 97.44 210 GLU A N 1
ATOM 1639 C CA . GLU A 1 210 ? 3.789 -11.07 12.406 1 97.44 210 GLU A CA 1
ATOM 1640 C C . GLU A 1 210 ? 4.949 -12.016 12.711 1 97.44 210 GLU A C 1
ATOM 1642 O O . GLU A 1 210 ? 6.113 -11.664 12.5 1 97.44 210 GLU A O 1
ATOM 1647 N N . VAL A 1 211 ? 4.625 -13.18 13.172 1 97.81 211 VAL A N 1
ATOM 1648 C CA . VAL A 1 211 ? 5.648 -14.18 13.469 1 97.81 211 VAL A CA 1
ATOM 1649 C C . VAL A 1 211 ? 6.414 -14.531 12.203 1 97.81 211 VAL A C 1
ATOM 1651 O O . VAL A 1 211 ? 7.645 -14.617 12.211 1 97.81 211 VAL A O 1
ATOM 1654 N N . LEU A 1 212 ? 5.711 -14.734 11.125 1 97.94 212 LEU A N 1
ATOM 1655 C CA . LEU A 1 212 ? 6.355 -15.031 9.852 1 97.94 212 LEU A CA 1
ATOM 1656 C C . LEU A 1 212 ? 7.258 -13.875 9.414 1 97.94 212 LEU A C 1
ATOM 1658 O O . LEU A 1 212 ? 8.414 -14.094 9.047 1 97.94 212 LEU A O 1
ATOM 1662 N N . LEU A 1 213 ? 6.746 -12.664 9.516 1 96.06 213 LEU A N 1
ATOM 1663 C CA . LEU A 1 213 ? 7.504 -11.492 9.078 1 96.06 213 LEU A CA 1
ATOM 1664 C C . LEU A 1 213 ? 8.773 -11.328 9.914 1 96.06 213 LEU A C 1
ATOM 1666 O O . LEU A 1 213 ? 9.836 -11.008 9.375 1 96.06 213 LEU A O 1
ATOM 1670 N N . ASN A 1 214 ? 8.633 -11.547 11.203 1 94.38 214 ASN A N 1
ATOM 1671 C CA . ASN A 1 214 ? 9.805 -11.492 12.07 1 94.38 214 ASN A CA 1
ATOM 1672 C C . ASN A 1 214 ? 10.844 -12.547 11.688 1 94.38 214 ASN A C 1
ATOM 1674 O O . ASN A 1 214 ? 12.039 -12.258 11.648 1 94.38 214 ASN A O 1
ATOM 1678 N N . GLY A 1 215 ? 10.352 -13.734 11.391 1 94.44 215 GLY A N 1
ATOM 1679 C CA . GLY A 1 215 ? 11.242 -14.789 10.938 1 94.44 215 GLY A CA 1
ATOM 1680 C C . GLY A 1 215 ? 11.914 -14.477 9.617 1 94.44 215 GLY A C 1
ATOM 1681 O O . GLY A 1 215 ? 13.078 -14.82 9.406 1 94.44 215 GLY A O 1
ATOM 1682 N N . GLY A 1 216 ? 11.219 -13.766 8.711 1 94.94 216 GLY A N 1
ATOM 1683 C CA . GLY A 1 216 ? 11.734 -13.414 7.398 1 94.94 216 GLY A CA 1
ATOM 1684 C C . GLY A 1 216 ? 12.688 -12.234 7.434 1 94.94 216 GLY A C 1
ATOM 1685 O O . GLY A 1 216 ? 13.375 -11.961 6.445 1 94.94 216 GLY A O 1
ATOM 1686 N N . GLY A 1 217 ? 12.797 -11.5 8.57 1 91.62 217 GLY A N 1
ATOM 1687 C CA . GLY A 1 217 ? 13.648 -10.328 8.703 1 91.62 217 GLY A CA 1
ATOM 1688 C C . GLY A 1 217 ? 15.117 -10.633 8.492 1 91.62 217 GLY A C 1
ATOM 1689 O O . GLY A 1 217 ? 15.891 -9.758 8.094 1 91.62 217 GLY A O 1
ATOM 1690 N N . ALA A 1 218 ? 15.5 -11.883 8.711 1 92.88 218 ALA A N 1
ATOM 1691 C CA . ALA A 1 218 ? 16.891 -12.305 8.531 1 92.88 218 ALA A CA 1
ATOM 1692 C C . ALA A 1 218 ? 17.344 -12.117 7.086 1 92.88 218 ALA A C 1
ATOM 1694 O O . ALA A 1 218 ? 18.531 -12.039 6.805 1 92.88 218 ALA A O 1
ATOM 1695 N N . LEU A 1 219 ? 16.406 -12.039 6.145 1 95.19 219 LEU A N 1
ATOM 1696 C CA . LEU A 1 219 ? 16.719 -11.906 4.727 1 95.19 219 LEU A CA 1
ATOM 1697 C C . LEU A 1 219 ? 17.5 -10.625 4.465 1 95.19 219 LEU A C 1
ATOM 1699 O O . LEU A 1 219 ? 18.391 -10.602 3.605 1 95.19 219 LEU A O 1
ATOM 1703 N N . VAL A 1 220 ? 17.219 -9.602 5.172 1 90.75 220 VAL A N 1
ATOM 1704 C CA . VAL A 1 220 ? 17.844 -8.297 4.973 1 90.75 220 VAL A CA 1
ATOM 1705 C C . VAL A 1 220 ? 19.359 -8.438 5.094 1 90.75 220 VAL A C 1
ATOM 1707 O O . VAL A 1 220 ? 20.109 -7.957 4.238 1 90.75 220 VAL A O 1
ATOM 1710 N N . SER A 1 221 ? 19.828 -9.164 6.086 1 91.06 221 SER A N 1
ATOM 1711 C CA . SER A 1 221 ? 21.266 -9.297 6.301 1 91.06 221 SER A CA 1
ATOM 1712 C C . SER A 1 221 ? 21.859 -10.336 5.359 1 91.06 221 SER A C 1
ATOM 1714 O O . SER A 1 221 ? 23.078 -10.352 5.137 1 91.06 221 SER A O 1
ATOM 1716 N N . GLN A 1 222 ? 21.016 -11.18 4.809 1 95.69 222 GLN A N 1
ATOM 1717 C CA . GLN A 1 222 ? 21.516 -12.266 3.975 1 95.69 222 GLN A CA 1
ATOM 1718 C C . GLN A 1 222 ? 21.719 -11.812 2.531 1 95.69 222 GLN A C 1
ATOM 1720 O O . GLN A 1 222 ? 22.516 -12.398 1.792 1 95.69 222 GLN A O 1
ATOM 1725 N N . VAL A 1 223 ? 20.984 -10.828 2.102 1 94.38 223 VAL A N 1
ATOM 1726 C CA . VAL A 1 223 ? 21.016 -10.344 0.725 1 94.38 223 VAL A CA 1
ATOM 1727 C C . VAL A 1 223 ? 22.266 -9.492 0.511 1 94.38 223 VAL A C 1
ATOM 1729 O O . VAL A 1 223 ? 22.562 -8.602 1.31 1 94.38 223 VAL A O 1
ATOM 1732 N N . LYS A 1 224 ? 23 -9.742 -0.56 1 94.69 224 LYS A N 1
ATOM 1733 C CA . LYS A 1 224 ? 24.25 -9.047 -0.849 1 94.69 224 LYS A CA 1
ATOM 1734 C C . LYS A 1 224 ? 24 -7.77 -1.646 1 94.69 224 LYS A C 1
ATOM 1736 O O . LYS A 1 224 ? 24.656 -6.75 -1.422 1 94.69 224 LYS A O 1
ATOM 1741 N N . ASP A 1 225 ? 23.078 -7.871 -2.58 1 90.56 225 ASP A N 1
ATOM 1742 C CA . ASP A 1 225 ? 22.766 -6.699 -3.395 1 90.56 225 ASP A CA 1
ATOM 1743 C C . ASP A 1 225 ? 22.188 -5.574 -2.537 1 90.56 225 ASP A C 1
ATOM 1745 O O . ASP A 1 225 ? 21.156 -5.75 -1.89 1 90.56 225 ASP A O 1
ATOM 1749 N N . PHE A 1 226 ? 22.781 -4.461 -2.598 1 83.44 226 PHE A N 1
ATOM 1750 C CA . PHE A 1 226 ? 22.422 -3.35 -1.718 1 83.44 226 PHE A CA 1
ATOM 1751 C C . PHE A 1 226 ? 21.031 -2.822 -2.033 1 83.44 226 PHE A C 1
ATOM 1753 O O . PHE A 1 226 ? 20.25 -2.539 -1.124 1 83.44 226 PHE A O 1
ATOM 1760 N N . ARG A 1 227 ? 20.641 -2.68 -3.297 1 81.88 227 ARG A N 1
ATOM 1761 C CA . ARG A 1 227 ? 19.344 -2.154 -3.678 1 81.88 227 ARG A CA 1
ATOM 1762 C C . ARG A 1 227 ? 18.219 -3.104 -3.254 1 81.88 227 ARG A C 1
ATOM 1764 O O . ARG A 1 227 ? 17.188 -2.668 -2.734 1 81.88 227 ARG A O 1
ATOM 1771 N N . LEU A 1 228 ? 18.547 -4.359 -3.473 1 87 228 LEU A N 1
ATOM 1772 C CA . LEU A 1 228 ? 17.547 -5.348 -3.072 1 87 228 LEU A CA 1
ATOM 1773 C C . LEU A 1 228 ? 17.391 -5.387 -1.556 1 87 228 LEU A C 1
ATOM 1775 O O . LEU A 1 228 ? 16.281 -5.508 -1.041 1 87 228 LEU A O 1
ATOM 1779 N N . ARG A 1 229 ? 18.5 -5.273 -0.859 1 86.44 229 ARG A N 1
ATOM 1780 C CA . ARG A 1 229 ? 18.469 -5.234 0.6 1 86.44 229 ARG A CA 1
ATOM 1781 C C . ARG A 1 229 ? 17.625 -4.066 1.098 1 86.44 229 ARG A C 1
ATOM 1783 O O . ARG A 1 229 ? 16.844 -4.219 2.031 1 86.44 229 ARG A O 1
ATOM 1790 N N . PHE A 1 230 ? 17.75 -3 0.482 1 80.56 230 PHE A N 1
ATOM 1791 C CA . PHE A 1 230 ? 16.984 -1.81 0.828 1 80.56 230 PHE A CA 1
ATOM 1792 C C . PHE A 1 230 ? 15.5 -2.018 0.543 1 80.56 230 PHE A C 1
ATOM 1794 O O . PHE A 1 230 ? 14.648 -1.699 1.378 1 80.56 230 PHE A O 1
ATOM 1801 N N . GLU A 1 231 ? 15.219 -2.553 -0.588 1 82.75 231 GLU A N 1
ATOM 1802 C CA . GLU A 1 231 ? 13.836 -2.812 -0.964 1 82.75 231 GLU A CA 1
ATOM 1803 C C . GLU A 1 231 ? 13.164 -3.754 0.031 1 82.75 231 GLU A C 1
ATOM 1805 O O . GLU A 1 231 ? 12.039 -3.5 0.469 1 82.75 231 GLU A O 1
ATOM 1810 N N . VAL A 1 232 ? 13.867 -4.754 0.379 1 87.69 232 VAL A N 1
ATOM 1811 C CA . VAL A 1 232 ? 13.328 -5.715 1.334 1 87.69 232 VAL A CA 1
ATOM 1812 C C . VAL A 1 232 ? 13.094 -5.035 2.68 1 87.69 232 VAL A C 1
ATOM 1814 O O . VAL A 1 232 ? 12.086 -5.289 3.344 1 87.69 232 VAL A O 1
ATOM 1817 N N . SER A 1 233 ? 14.008 -4.191 3.086 1 85.12 233 SER A N 1
ATOM 1818 C CA . SER A 1 233 ? 13.859 -3.471 4.348 1 85.12 233 SER A CA 1
ATOM 1819 C C . SER A 1 233 ? 12.625 -2.572 4.328 1 85.12 233 SER A C 1
ATOM 1821 O O . SER A 1 233 ? 11.898 -2.49 5.32 1 85.12 233 SER A O 1
ATOM 1823 N N . VAL A 1 234 ? 12.375 -1.927 3.234 1 81.38 234 VAL A N 1
ATOM 1824 C CA . VAL A 1 234 ? 11.211 -1.069 3.084 1 81.38 234 VAL A CA 1
ATOM 1825 C C . VAL A 1 234 ? 9.938 -1.911 3.166 1 81.38 234 VAL A C 1
ATOM 1827 O O . VAL A 1 234 ? 8.992 -1.557 3.881 1 81.38 234 VAL A O 1
ATOM 1830 N N . ILE A 1 235 ? 9.953 -3.045 2.479 1 86.06 235 ILE A N 1
ATOM 1831 C CA . ILE A 1 235 ? 8.789 -3.922 2.436 1 86.06 235 ILE A CA 1
ATOM 1832 C C . ILE A 1 235 ? 8.484 -4.441 3.838 1 86.06 235 ILE A C 1
ATOM 1834 O O . ILE A 1 235 ? 7.32 -4.496 4.246 1 86.06 235 ILE A O 1
ATOM 1838 N N . LEU A 1 236 ? 9.531 -4.801 4.539 1 88.25 236 LEU A N 1
ATOM 1839 C CA . LEU A 1 236 ? 9.352 -5.281 5.906 1 88.25 236 LEU A CA 1
ATOM 1840 C C . LEU A 1 236 ? 8.766 -4.191 6.797 1 88.25 236 LEU A C 1
ATOM 1842 O O . LEU A 1 236 ? 7.887 -4.461 7.613 1 88.25 236 LEU A O 1
ATOM 1846 N N . SER A 1 237 ? 9.227 -3.014 6.637 1 83.38 237 SER A N 1
ATOM 1847 C CA . SER A 1 237 ? 8.703 -1.893 7.41 1 83.38 237 SER A CA 1
ATOM 1848 C C . SER A 1 237 ? 7.227 -1.65 7.102 1 83.38 237 SER A C 1
ATOM 1850 O O . SER A 1 237 ? 6.43 -1.397 8.008 1 83.38 237 SER A O 1
ATOM 1852 N N . PHE A 1 238 ? 6.855 -1.838 5.871 1 83.75 238 PHE A N 1
ATOM 1853 C CA . PHE A 1 238 ? 5.465 -1.693 5.449 1 83.75 238 PHE A CA 1
ATOM 1854 C C . PHE A 1 238 ? 4.605 -2.805 6.039 1 83.75 238 PHE A C 1
ATOM 1856 O O . PHE A 1 238 ? 3.518 -2.545 6.562 1 83.75 238 PHE A O 1
ATOM 1863 N N . ALA A 1 239 ? 5.16 -3.896 5.945 1 90.31 239 ALA A N 1
ATOM 1864 C CA . ALA A 1 239 ? 4.418 -5.051 6.441 1 90.31 239 ALA A CA 1
ATOM 1865 C C . ALA A 1 239 ? 4.168 -4.938 7.945 1 90.31 239 ALA A C 1
ATOM 1867 O O . ALA A 1 239 ? 3.094 -5.301 8.43 1 90.31 239 ALA A O 1
ATOM 1868 N N . ASP A 1 240 ? 5.094 -4.434 8.656 1 89.19 240 ASP A N 1
ATOM 1869 C CA . ASP A 1 240 ? 4.941 -4.227 10.094 1 89.19 240 ASP A CA 1
ATOM 1870 C C . ASP A 1 240 ? 3.801 -3.258 10.398 1 89.19 240 ASP A C 1
ATOM 1872 O O . ASP A 1 240 ? 3.023 -3.475 11.328 1 89.19 240 ASP A O 1
ATOM 1876 N N . LYS A 1 241 ? 3.703 -2.275 9.641 1 86.94 241 LYS A N 1
ATOM 1877 C CA . LYS A 1 241 ? 2.627 -1.308 9.828 1 86.94 241 LYS A CA 1
ATOM 1878 C C . LYS A 1 241 ? 1.271 -1.923 9.492 1 86.94 241 LYS A C 1
ATOM 1880 O O . LYS A 1 241 ? 0.285 -1.687 10.188 1 86.94 241 LYS A O 1
ATOM 1885 N N . ILE A 1 242 ? 1.276 -2.672 8.477 1 92.06 242 ILE A N 1
ATOM 1886 C CA . ILE A 1 242 ? 0.042 -3.344 8.078 1 92.06 242 ILE A CA 1
ATOM 1887 C C . ILE A 1 242 ? -0.419 -4.273 9.195 1 92.06 242 ILE A C 1
ATOM 1889 O O . ILE A 1 242 ? -1.593 -4.266 9.578 1 92.06 242 ILE A O 1
ATOM 1893 N N . VAL A 1 243 ? 0.494 -5 9.758 1 95.25 243 VAL A N 1
ATOM 1894 C CA . VAL A 1 243 ? 0.157 -5.914 10.844 1 95.25 243 VAL A CA 1
ATOM 1895 C C . VAL A 1 243 ? -0.377 -5.121 12.031 1 95.25 243 VAL A C 1
ATOM 1897 O O . VAL A 1 243 ? -1.366 -5.516 12.656 1 95.25 243 VAL A O 1
ATOM 1900 N N . SER A 1 244 ? 0.243 -4.039 12.336 1 91.31 244 SER A N 1
ATOM 1901 C CA . SER A 1 244 ? -0.209 -3.197 13.438 1 91.31 244 SER A CA 1
ATOM 1902 C C . SER A 1 244 ? -1.639 -2.717 13.219 1 91.31 244 SER A C 1
ATOM 1904 O O . SER A 1 244 ? -2.457 -2.738 14.141 1 91.31 244 SER A O 1
ATOM 1906 N N . MET A 1 245 ? -1.914 -2.322 12.016 1 91.88 245 MET A N 1
ATOM 1907 C CA . MET A 1 245 ? -3.275 -1.896 11.711 1 91.88 245 MET A CA 1
ATOM 1908 C C . MET A 1 245 ? -4.25 -3.062 11.828 1 91.88 245 MET A C 1
ATOM 1910 O O . MET A 1 245 ? -5.324 -2.924 12.414 1 91.88 245 MET A O 1
ATOM 1914 N N . LEU A 1 246 ? -3.85 -4.234 11.367 1 96.69 246 LEU A N 1
ATOM 1915 C CA . LEU A 1 246 ? -4.723 -5.402 11.344 1 96.69 246 LEU A CA 1
ATOM 1916 C C . LEU A 1 246 ? -5.004 -5.895 12.766 1 96.69 246 LEU A C 1
ATOM 1918 O O . LEU A 1 246 ? -6.031 -6.523 13.016 1 96.69 246 LEU A O 1
ATOM 1922 N N . LYS A 1 247 ? -4.094 -5.578 13.656 1 96.62 247 LYS A N 1
ATOM 1923 C CA . LYS A 1 247 ? -4.273 -6 15.047 1 96.62 247 LYS A CA 1
ATOM 1924 C C . LYS A 1 247 ? -5.223 -5.062 15.789 1 96.62 247 LYS A C 1
ATOM 1926 O O . LYS A 1 247 ? -5.754 -5.418 16.844 1 96.62 247 LYS A O 1
ATOM 1931 N N . MET A 1 248 ? -5.527 -3.908 15.172 1 92.69 248 MET A N 1
ATOM 1932 C CA . MET A 1 248 ? -6.27 -2.902 15.93 1 92.69 248 MET A CA 1
ATOM 1933 C C . MET A 1 248 ? -7.539 -2.492 15.18 1 92.69 248 MET A C 1
ATOM 1935 O O . MET A 1 248 ? -8.492 -2.008 15.789 1 92.69 248 MET A O 1
ATOM 1939 N N . ARG A 1 249 ? -7.5 -2.662 13.906 1 93.38 249 ARG A N 1
ATOM 1940 C CA . ARG A 1 249 ? -8.602 -2.16 13.094 1 93.38 249 ARG A CA 1
ATOM 1941 C C . ARG A 1 249 ? -9.383 -3.307 12.461 1 93.38 249 ARG A C 1
ATOM 1943 O O . ARG A 1 249 ? -8.891 -4.438 12.398 1 93.38 249 ARG A O 1
ATOM 1950 N N . ASP A 1 250 ? -10.609 -3 12.055 1 95.81 250 ASP A N 1
ATOM 1951 C CA . ASP A 1 250 ? -11.477 -3.932 11.336 1 95.81 250 ASP A CA 1
ATOM 1952 C C . ASP A 1 250 ? -11.266 -3.826 9.828 1 95.81 250 ASP A C 1
ATOM 1954 O O . ASP A 1 250 ? -11.688 -2.846 9.211 1 95.81 250 ASP A O 1
ATOM 1958 N N . PRO A 1 251 ? -10.719 -4.879 9.219 1 95.88 251 PRO A N 1
ATOM 1959 C CA . PRO A 1 251 ? -10.453 -4.789 7.781 1 95.88 251 PRO A CA 1
ATOM 1960 C C . PRO A 1 251 ? -11.734 -4.676 6.949 1 95.88 251 PRO A C 1
ATOM 1962 O O . PRO A 1 251 ? -11.68 -4.262 5.789 1 95.88 251 PRO A O 1
ATOM 1965 N N . LEU A 1 252 ? -12.906 -5.016 7.527 1 93.88 252 LEU A N 1
ATOM 1966 C CA . LEU A 1 252 ? -14.156 -4.906 6.777 1 93.88 252 LEU A CA 1
ATOM 1967 C C . LEU A 1 252 ? -14.648 -3.465 6.746 1 93.88 252 LEU A C 1
ATOM 1969 O O . LEU A 1 252 ? -15.352 -3.064 5.816 1 93.88 252 LEU A O 1
ATOM 1973 N N . ARG A 1 253 ? -14.211 -2.717 7.68 1 90.94 253 ARG A N 1
ATOM 1974 C CA . ARG A 1 253 ? -14.828 -1.402 7.832 1 90.94 253 ARG A CA 1
ATOM 1975 C C . ARG A 1 253 ? -13.789 -0.294 7.754 1 90.94 253 ARG A C 1
ATOM 1977 O O . ARG A 1 253 ? -14.023 0.745 7.133 1 90.94 253 ARG A O 1
ATOM 1984 N N . GLU A 1 254 ? -12.648 -0.552 8.367 1 91.12 254 GLU A N 1
ATOM 1985 C CA . GLU A 1 254 ? -11.641 0.49 8.539 1 91.12 254 GLU A CA 1
ATOM 1986 C C . GLU A 1 254 ? -10.516 0.344 7.52 1 91.12 254 GLU A C 1
ATOM 1988 O O . GLU A 1 254 ? -10.367 -0.71 6.898 1 91.12 254 GLU A O 1
ATOM 1993 N N . ARG A 1 255 ? -9.742 1.414 7.367 1 89.06 255 ARG A N 1
ATOM 1994 C CA . ARG A 1 255 ? -8.594 1.392 6.473 1 89.06 255 ARG A CA 1
ATOM 1995 C C . ARG A 1 255 ? -7.453 0.569 7.066 1 89.06 255 ARG A C 1
ATOM 1997 O O . ARG A 1 255 ? -6.957 0.876 8.156 1 89.06 255 ARG A O 1
ATOM 2004 N N . VAL A 1 256 ? -7.066 -0.419 6.297 1 92.88 256 VAL A N 1
ATOM 2005 C CA . VAL A 1 256 ? -5.984 -1.267 6.789 1 92.88 256 VAL A CA 1
ATOM 2006 C C . VAL A 1 256 ? -4.895 -1.377 5.727 1 92.88 256 VAL A C 1
ATOM 2008 O O . VAL A 1 256 ? -4.047 -2.273 5.785 1 92.88 256 VAL A O 1
ATOM 2011 N N . HIS A 1 257 ? -4.883 -0.543 4.711 1 91.12 257 HIS A N 1
ATOM 2012 C CA . HIS A 1 257 ? -3.848 -0.449 3.688 1 91.12 257 HIS A CA 1
ATOM 2013 C C . HIS A 1 257 ? -2.986 0.794 3.887 1 91.12 257 HIS A C 1
ATOM 2015 O O . HIS A 1 257 ? -3.461 1.807 4.406 1 91.12 257 HIS A O 1
ATOM 2021 N N . LEU A 1 258 ? -1.812 0.681 3.42 1 85.12 258 LEU A N 1
ATOM 2022 C CA . LEU A 1 258 ? -0.913 1.823 3.527 1 85.12 258 LEU A CA 1
ATOM 2023 C C . LEU A 1 258 ? -1.113 2.785 2.359 1 85.12 258 LEU A C 1
ATOM 2025 O O . LEU A 1 258 ? -1.299 2.354 1.22 1 85.12 258 LEU A O 1
ATOM 2029 N N . SER A 1 259 ? -1.062 4.023 2.668 1 84.25 259 SER A N 1
ATOM 2030 C CA . SER A 1 259 ? -1.093 5.043 1.622 1 84.25 259 SER A CA 1
ATOM 2031 C C . SER A 1 259 ? 0.317 5.434 1.192 1 84.25 259 SER A C 1
ATOM 2033 O O . SER A 1 259 ? 1.257 5.359 1.986 1 84.25 259 SER A O 1
ATOM 2035 N N . PRO A 1 260 ? 0.529 5.797 0.012 1 78.81 260 PRO A N 1
ATOM 2036 C CA . PRO A 1 260 ? 1.862 6.18 -0.459 1 78.81 260 PRO A CA 1
ATOM 2037 C C . PRO A 1 260 ? 2.441 7.363 0.311 1 78.81 260 PRO A C 1
ATOM 2039 O O . PRO A 1 260 ? 3.66 7.461 0.477 1 78.81 260 PRO A O 1
ATOM 2042 N N . LEU A 1 261 ? 1.571 8.266 0.813 1 79.75 261 LEU A N 1
ATOM 2043 C CA . LEU A 1 261 ? 2.062 9.391 1.599 1 79.75 261 LEU A CA 1
ATOM 2044 C C . LEU A 1 261 ? 2.678 8.914 2.908 1 79.75 261 LEU A C 1
ATOM 2046 O O . LEU A 1 261 ? 3.68 9.469 3.367 1 79.75 261 LEU A O 1
ATOM 2050 N N . GLU A 1 262 ? 2.115 7.883 3.443 1 80.44 262 GLU A N 1
ATOM 2051 C CA . GLU A 1 262 ? 2.635 7.305 4.68 1 80.44 262 GLU A CA 1
ATOM 2052 C C . GLU A 1 262 ? 4.004 6.668 4.453 1 80.44 262 GLU A C 1
ATOM 2054 O O . GLU A 1 262 ? 4.816 6.59 5.375 1 80.44 262 GLU A O 1
ATOM 2059 N N . LEU A 1 263 ? 4.238 6.305 3.256 1 76.94 263 LEU A N 1
ATOM 2060 C CA . LEU A 1 263 ? 5.508 5.672 2.932 1 76.94 263 LEU A CA 1
ATOM 2061 C C . LEU A 1 263 ? 6.656 6.672 3.018 1 76.94 263 LEU A C 1
ATOM 2063 O O . LEU A 1 263 ? 7.797 6.293 3.283 1 76.94 263 LEU A O 1
ATOM 2067 N N . LEU A 1 264 ? 6.355 7.922 2.904 1 77.88 264 LEU A N 1
ATOM 2068 C CA . LEU A 1 264 ? 7.367 8.969 3.014 1 77.88 264 LEU A CA 1
ATOM 2069 C C . LEU A 1 264 ? 7.848 9.109 4.453 1 77.88 264 LEU A C 1
ATOM 2071 O O . LEU A 1 264 ? 8.992 9.5 4.699 1 77.88 264 LEU A O 1
ATOM 2075 N N . LEU A 1 265 ? 6.93 8.836 5.402 1 75.5 265 LEU A N 1
ATOM 2076 C CA . LEU A 1 265 ? 7.262 8.992 6.816 1 75.5 265 LEU A CA 1
ATOM 2077 C C . LEU A 1 265 ? 7.746 7.672 7.406 1 75.5 265 LEU A C 1
ATOM 2079 O O . LEU A 1 265 ? 8.422 7.66 8.438 1 75.5 265 LEU A O 1
ATOM 2083 N N . HIS A 1 266 ? 7.227 6.508 6.906 1 64.12 266 HIS A N 1
ATOM 2084 C CA . HIS A 1 266 ? 7.359 5.234 7.602 1 64.12 266 HIS A CA 1
ATOM 2085 C C . HIS A 1 266 ? 8.695 4.57 7.289 1 64.12 266 HIS A C 1
ATOM 2087 O O . HIS A 1 266 ? 9.062 3.582 7.926 1 64.12 266 HIS A O 1
ATOM 2093 N N . GLY A 1 267 ? 9.445 4.961 6.379 1 56 267 GLY A N 1
ATOM 2094 C CA . GLY A 1 267 ? 10.617 4.102 6.344 1 56 267 GLY A CA 1
ATOM 2095 C C . GLY A 1 267 ? 11.141 3.752 7.723 1 56 267 GLY A C 1
ATOM 2096 O O . GLY A 1 267 ? 12.008 2.891 7.863 1 56 267 GLY A O 1
ATOM 2097 N N . VAL A 1 268 ? 10.578 4.402 8.906 1 45.44 268 VAL A N 1
ATOM 2098 C CA . VAL A 1 268 ? 11.281 4.273 10.18 1 45.44 268 VAL A CA 1
ATOM 2099 C C . VAL A 1 268 ? 10.445 3.428 11.141 1 45.44 268 VAL A C 1
ATOM 2101 O O . VAL A 1 268 ? 10.992 2.809 12.062 1 45.44 268 VAL A O 1
ATOM 2104 N N . GLY A 1 269 ? 9.062 3.586 11.258 1 46.91 269 GLY A N 1
ATOM 2105 C CA . GLY A 1 269 ? 8.359 3.416 12.516 1 46.91 269 GLY A CA 1
ATOM 2106 C C . GLY A 1 269 ? 7.98 1.975 12.797 1 46.91 269 GLY A C 1
ATOM 2107 O O . GLY A 1 269 ? 7.062 1.709 13.578 1 46.91 269 GLY A O 1
ATOM 2108 N N . ALA A 1 270 ? 8.391 1.094 12.211 1 43.88 270 ALA A N 1
ATOM 2109 C CA . ALA A 1 270 ? 7.832 -0.208 12.562 1 43.88 270 ALA A CA 1
ATOM 2110 C C . ALA A 1 270 ? 7.703 -0.358 14.078 1 43.88 270 ALA A C 1
ATOM 2112 O O . ALA A 1 270 ? 7.031 -1.27 14.562 1 43.88 270 ALA A O 1
ATOM 2113 N N . MET A 1 271 ? 8.492 0.246 14.891 1 37.19 271 MET A N 1
ATOM 2114 C CA . MET A 1 271 ? 8.609 -0.19 16.281 1 37.19 271 MET A CA 1
ATOM 2115 C C . MET A 1 271 ? 7.508 0.426 17.141 1 37.19 271 MET A C 1
ATOM 2117 O O . MET A 1 271 ? 7.375 0.096 18.312 1 37.19 271 MET A O 1
ATOM 2121 N N . ALA A 1 272 ? 6.84 1.47 16.766 1 38.78 272 ALA A N 1
ATOM 2122 C CA . ALA A 1 272 ? 6.227 2.326 17.781 1 38.78 272 ALA A CA 1
ATOM 2123 C C . ALA A 1 272 ? 4.906 1.741 18.281 1 38.78 272 ALA A C 1
ATOM 2125 O O . ALA A 1 272 ? 4.324 2.232 19.25 1 38.78 272 ALA A O 1
ATOM 2126 N N . ASN A 1 273 ? 4.223 0.98 17.578 1 40.59 273 ASN A N 1
ATOM 2127 C CA . ASN A 1 273 ? 2.84 0.743 17.969 1 40.59 273 ASN A CA 1
ATOM 2128 C C . ASN A 1 273 ? 2.76 0.153 19.375 1 40.59 273 ASN A C 1
ATOM 2130 O O . ASN A 1 273 ? 1.667 -0.103 19.891 1 40.59 273 ASN A O 1
ATOM 2134 N N . GLU A 1 274 ? 3.701 -0.399 19.938 1 35.31 274 GLU A N 1
ATOM 2135 C CA . GLU A 1 274 ? 3.387 -0.881 21.281 1 35.31 274 GLU A CA 1
ATOM 2136 C C . GLU A 1 274 ? 2.99 0.269 22.188 1 35.31 274 GLU A C 1
ATOM 2138 O O . GLU A 1 274 ? 2.211 0.08 23.125 1 35.31 274 GLU A O 1
ATOM 2143 N N . ALA A 1 275 ? 3.404 1.449 21.969 1 33.84 275 ALA A N 1
ATOM 2144 C CA . ALA A 1 275 ? 3.115 2.51 22.922 1 33.84 275 ALA A CA 1
ATOM 2145 C C . ALA A 1 275 ? 1.696 3.041 22.75 1 33.84 275 ALA A C 1
ATOM 2147 O O . ALA A 1 275 ? 1.033 3.4 23.719 1 33.84 275 ALA A O 1
ATOM 2148 N N . ALA A 1 276 ? 1.161 3.107 21.594 1 36.12 276 ALA A N 1
ATOM 2149 C CA . ALA A 1 276 ? -0.196 3.631 21.469 1 36.12 276 ALA A CA 1
ATOM 2150 C C . ALA A 1 276 ? -1.201 2.74 22.188 1 36.12 276 ALA A C 1
ATOM 2152 O O . ALA A 1 276 ? -2.197 3.227 22.719 1 36.12 276 ALA A O 1
ATOM 2153 N N . ARG A 1 277 ? -1.051 1.434 22.156 1 38.69 277 ARG A N 1
ATOM 2154 C CA . ARG A 1 277 ? -1.947 0.639 22.984 1 38.69 277 ARG A CA 1
ATOM 2155 C C . ARG A 1 277 ? -1.954 1.147 24.422 1 38.69 277 ARG A C 1
ATOM 2157 O O . ARG A 1 277 ? -2.969 1.051 25.125 1 38.69 277 ARG A O 1
ATOM 2164 N N . ARG A 1 278 ? -0.862 1.628 24.891 1 35.44 278 ARG A N 1
ATOM 2165 C CA . ARG A 1 278 ? -0.837 2.061 26.297 1 35.44 278 ARG A CA 1
ATOM 2166 C C . ARG A 1 278 ? -1.611 3.361 26.469 1 35.44 278 ARG A C 1
ATOM 2168 O O . ARG A 1 278 ? -2.201 3.596 27.531 1 35.44 278 ARG A O 1
ATOM 2175 N N . ALA A 1 279 ? -1.564 4.242 25.547 1 34.69 279 ALA A N 1
ATOM 2176 C CA . ALA A 1 279 ? -2.256 5.516 25.75 1 34.69 279 ALA A CA 1
ATOM 2177 C C . ALA A 1 279 ? -3.77 5.332 25.688 1 34.69 279 ALA A C 1
ATOM 2179 O O . ALA A 1 279 ? -4.5 5.914 26.5 1 34.69 279 ALA A O 1
ATOM 2180 N N . PHE A 1 280 ? -4.352 4.715 24.625 1 37.88 280 PHE A N 1
ATOM 2181 C CA . PHE A 1 280 ? -5.805 4.625 24.578 1 37.88 280 PHE A CA 1
ATOM 2182 C C . PHE A 1 280 ? -6.309 3.477 25.453 1 37.88 280 PHE A C 1
ATOM 2184 O O . PHE A 1 280 ? -7.508 3.371 25.719 1 37.88 280 PHE A O 1
ATOM 2191 N N . GLY A 1 281 ? -5.5 2.527 25.656 1 35.91 281 GLY A N 1
ATOM 2192 C CA . GLY A 1 281 ? -5.988 1.609 26.672 1 35.91 281 GLY A CA 1
ATOM 2193 C C . GLY A 1 281 ? -6.188 2.268 28.031 1 35.91 281 GLY A C 1
ATOM 2194 O O . GLY A 1 281 ? -6.664 1.63 28.969 1 35.91 281 GLY A O 1
ATOM 2195 N N . ARG A 1 282 ? -5.375 3.348 28.344 1 33.12 282 ARG A N 1
ATOM 2196 C CA . ARG A 1 282 ? -5.754 3.967 29.609 1 33.12 282 ARG A CA 1
ATOM 2197 C C . ARG A 1 282 ? -7.035 4.777 29.453 1 33.12 282 ARG A C 1
ATOM 2199 O O . ARG A 1 282 ? -7.074 5.754 28.703 1 33.12 282 ARG A O 1
ATOM 2206 N N . GLY A 1 283 ? -8.258 4.219 29.406 1 34.84 283 GLY A N 1
ATOM 2207 C CA . GLY A 1 283 ? -9.531 4.824 29.75 1 34.84 283 GLY A CA 1
ATOM 2208 C C . GLY A 1 283 ? -9.398 6.035 30.656 1 34.84 283 GLY A C 1
ATOM 2209 O O . GLY A 1 283 ? -9.031 5.902 31.828 1 34.84 283 GLY A O 1
ATOM 2210 N N . THR A 1 284 ? -8.773 7.066 30.375 1 31.12 284 THR A N 1
ATOM 2211 C CA . THR A 1 284 ? -9.047 8.211 31.234 1 31.12 284 THR A CA 1
ATOM 2212 C C . THR A 1 284 ? -10.547 8.375 31.453 1 31.12 284 THR A C 1
ATOM 2214 O O . THR A 1 284 ? -11.305 8.547 30.5 1 31.12 284 THR A O 1
ATOM 2217 N N . ARG A 1 285 ? -11.156 7.844 32.531 1 30.41 285 ARG A N 1
ATOM 2218 C CA . ARG A 1 285 ? -12.383 8.211 33.25 1 30.41 285 ARG A CA 1
ATOM 2219 C C . ARG A 1 285 ? -12.57 9.727 33.25 1 30.41 285 ARG A C 1
ATOM 2221 O O . ARG A 1 285 ? -11.859 10.43 33.969 1 30.41 285 ARG A O 1
ATOM 2228 N N . PHE A 1 286 ? -12.781 10.414 32.188 1 31.08 286 PHE A N 1
ATOM 2229 C CA . PHE A 1 286 ? -13.422 11.703 32.406 1 31.08 286 PHE A CA 1
ATOM 2230 C C . PHE A 1 286 ? -14.641 11.555 33.312 1 31.08 286 PHE A C 1
ATOM 2232 O O . PHE A 1 286 ? -15.617 10.906 32.938 1 31.08 286 PHE A O 1
ATOM 2239 N N . LYS A 1 287 ? -14.516 11.383 34.688 1 29.84 287 LYS A N 1
ATOM 2240 C CA . LYS A 1 287 ? -15.531 11.523 35.719 1 29.84 287 LYS A CA 1
ATOM 2241 C C . LYS A 1 287 ? -16.328 12.82 35.562 1 29.84 287 LYS A C 1
ATOM 2243 O O . LYS A 1 287 ? -15.75 13.914 35.594 1 29.84 287 LYS A O 1
ATOM 2248 N N . THR A 1 288 ? -17.391 12.844 34.781 1 31.11 288 THR A N 1
ATOM 2249 C CA . THR A 1 288 ? -18.484 13.797 34.938 1 31.11 288 THR A CA 1
ATOM 2250 C C . THR A 1 288 ? -19.016 13.789 36.344 1 31.11 288 THR A C 1
ATOM 2252 O O . THR A 1 288 ? -19.672 12.836 36.781 1 31.11 288 THR A O 1
ATOM 2255 N N . THR A 1 289 ? -18.219 14.016 37.406 1 26.19 289 THR A N 1
ATOM 2256 C CA . THR A 1 289 ? -18.844 14.289 38.719 1 26.19 289 THR A CA 1
ATOM 2257 C C . THR A 1 289 ? -19.797 15.477 38.625 1 26.19 289 THR A C 1
ATOM 2259 O O . THR A 1 289 ? -19.359 16.609 38.406 1 26.19 289 THR A O 1
ATOM 2262 N N . VAL A 1 290 ? -21.047 15.328 38.062 1 26.28 290 VAL A N 1
ATOM 2263 C CA . VAL A 1 290 ? -22.203 16.141 38.375 1 26.28 290 VAL A CA 1
ATOM 2264 C C . VAL A 1 290 ? -22.484 16.062 39.875 1 26.28 290 VAL A C 1
ATOM 2266 O O . VAL A 1 290 ? -22.766 14.977 40.406 1 26.28 290 VAL A O 1
ATOM 2269 N N . ASP A 1 291 ? -21.719 16.703 40.656 1 24.28 291 ASP A N 1
ATOM 2270 C CA . ASP A 1 291 ? -22.219 17.031 42 1 24.28 291 ASP A CA 1
ATOM 2271 C C . ASP A 1 291 ? -23.609 17.656 41.906 1 24.28 291 ASP A C 1
ATOM 2273 O O . ASP A 1 291 ? -23.797 18.703 41.281 1 24.28 291 ASP A O 1
ATOM 2277 N N . VAL A 1 292 ? -24.641 16.781 41.969 1 24.06 292 VAL A N 1
ATOM 2278 C CA . VAL A 1 292 ? -25.828 17.188 42.719 1 24.06 292 VAL A CA 1
ATOM 2279 C C . VAL A 1 292 ? -25.531 17.219 44.219 1 24.06 292 VAL A C 1
ATOM 2281 O O . VAL A 1 292 ? -24.797 16.359 44.719 1 24.06 292 VAL A O 1
ATOM 2284 N N . MET B 1 1 ? 19.656 -17.156 55.719 1 26.36 1 MET B N 1
ATOM 2285 C CA . MET B 1 1 ? 18.703 -17.719 54.75 1 26.36 1 MET B CA 1
ATOM 2286 C C . MET B 1 1 ? 18.672 -16.891 53.469 1 26.36 1 MET B C 1
ATOM 2288 O O . MET B 1 1 ? 18.938 -15.695 53.5 1 26.36 1 MET B O 1
ATOM 2292 N N . THR B 1 2 ? 18.344 -17.562 52.125 1 29.7 2 THR B N 1
ATOM 2293 C CA . THR B 1 2 ? 18.781 -17.438 50.75 1 29.7 2 THR B CA 1
ATOM 2294 C C . THR B 1 2 ? 18.016 -16.328 50.031 1 29.7 2 THR B C 1
ATOM 2296 O O . THR B 1 2 ? 16.781 -16.297 50.062 1 29.7 2 THR B O 1
ATOM 2299 N N . SER B 1 3 ? 18.547 -15.07 49.875 1 31.78 3 SER B N 1
ATOM 2300 C CA . SER B 1 3 ? 18.156 -13.805 49.25 1 31.78 3 SER B CA 1
ATOM 2301 C C . SER B 1 3 ? 17.781 -13.992 47.781 1 31.78 3 SER B C 1
ATOM 2303 O O . SER B 1 3 ? 18.641 -14.328 46.969 1 31.78 3 SER B O 1
ATOM 2305 N N . GLY B 1 4 ? 16.594 -14.617 47.438 1 31.39 4 GLY B N 1
ATOM 2306 C CA . GLY B 1 4 ? 16.141 -15.055 46.125 1 31.39 4 GLY B CA 1
ATOM 2307 C C . GLY B 1 4 ? 16.062 -13.922 45.125 1 31.39 4 GLY B C 1
ATOM 2308 O O . GLY B 1 4 ? 15.234 -13.023 45.25 1 31.39 4 GLY B O 1
ATOM 2309 N N . SER B 1 5 ? 17.25 -13.453 44.469 1 33.62 5 SER B N 1
ATOM 2310 C CA . SER B 1 5 ? 17.469 -12.469 43.406 1 33.62 5 SER B CA 1
ATOM 2311 C C . SER B 1 5 ? 16.562 -12.719 42.219 1 33.62 5 SER B C 1
ATOM 2313 O O . SER B 1 5 ? 16.656 -13.758 41.562 1 33.62 5 SER B O 1
ATOM 2315 N N . GLY B 1 6 ? 15.297 -12.414 42.312 1 32.88 6 GLY B N 1
ATOM 2316 C CA . GLY B 1 6 ? 14.344 -12.641 41.219 1 32.88 6 GLY B CA 1
ATOM 2317 C C . GLY B 1 6 ? 14.805 -12.078 39.906 1 32.88 6 GLY B C 1
ATOM 2318 O O . GLY B 1 6 ? 15.461 -11.039 39.844 1 32.88 6 GLY B O 1
ATOM 2319 N N . PRO B 1 7 ? 14.961 -12.953 38.781 1 31.56 7 PRO B N 1
ATOM 2320 C CA . PRO B 1 7 ? 15.539 -12.742 37.438 1 31.56 7 PRO B CA 1
ATOM 2321 C C . PRO B 1 7 ? 14.969 -11.516 36.75 1 31.56 7 PRO B C 1
ATOM 2323 O O . PRO B 1 7 ? 13.828 -11.117 37.031 1 31.56 7 PRO B O 1
ATOM 2326 N N . ARG B 1 8 ? 15.891 -10.562 36.156 1 29.47 8 ARG B N 1
ATOM 2327 C CA . ARG B 1 8 ? 15.891 -9.375 35.312 1 29.47 8 ARG B CA 1
ATOM 2328 C C . ARG B 1 8 ? 15.156 -9.641 34 1 29.47 8 ARG B C 1
ATOM 2330 O O . ARG B 1 8 ? 15.719 -10.227 33.094 1 29.47 8 ARG B O 1
ATOM 2337 N N . SER B 1 9 ? 13.898 -10.117 33.938 1 30.28 9 SER B N 1
ATOM 2338 C CA . SER B 1 9 ? 13.094 -10.383 32.75 1 30.28 9 SER B CA 1
ATOM 2339 C C . SER B 1 9 ? 13.008 -9.156 31.859 1 30.28 9 SER B C 1
ATOM 2341 O O . SER B 1 9 ? 12.211 -9.125 30.922 1 30.28 9 SER B O 1
ATOM 2343 N N . ASP B 1 10 ? 13.508 -7.969 32.219 1 29.83 10 ASP B N 1
ATOM 2344 C CA . ASP B 1 10 ? 13.289 -6.691 31.547 1 29.83 10 ASP B CA 1
ATOM 2345 C C . ASP B 1 10 ? 13.828 -6.727 30.125 1 29.83 10 ASP B C 1
ATOM 2347 O O . ASP B 1 10 ? 13.469 -5.883 29.297 1 29.83 10 ASP B O 1
ATOM 2351 N N . ALA B 1 11 ? 15.141 -7.215 29.922 1 28.27 11 ALA B N 1
ATOM 2352 C CA . ALA B 1 11 ? 16.172 -6.812 28.969 1 28.27 11 ALA B CA 1
ATOM 2353 C C . ALA B 1 11 ? 15.773 -7.203 27.547 1 28.27 11 ALA B C 1
ATOM 2355 O O . ALA B 1 11 ? 16.078 -6.484 26.578 1 28.27 11 ALA B O 1
ATOM 2356 N N . MET B 1 12 ? 15.438 -8.445 27.281 1 28.94 12 MET B N 1
ATOM 2357 C CA . MET B 1 12 ? 15.68 -9.031 25.969 1 28.94 12 MET B CA 1
ATOM 2358 C C . MET B 1 12 ? 14.625 -8.562 24.953 1 28.94 12 MET B C 1
ATOM 2360 O O . MET B 1 12 ? 14.383 -9.234 23.953 1 28.94 12 MET B O 1
ATOM 2364 N N . HIS B 1 13 ? 13.68 -7.906 25.281 1 32.75 13 HIS B N 1
ATOM 2365 C CA . HIS B 1 13 ? 13.008 -7.352 24.125 1 32.75 13 HIS B CA 1
ATOM 2366 C C . HIS B 1 13 ? 13.992 -6.645 23.203 1 32.75 13 HIS B C 1
ATOM 2368 O O . HIS B 1 13 ? 14.211 -5.438 23.328 1 32.75 13 HIS B O 1
ATOM 2374 N N . ARG B 1 14 ? 15.234 -7.094 22.953 1 33.53 14 ARG B N 1
ATOM 2375 C CA . ARG B 1 14 ? 16.375 -6.703 22.125 1 33.53 14 ARG B CA 1
ATOM 2376 C C . ARG B 1 14 ? 15.906 -5.996 20.859 1 33.53 14 ARG B C 1
ATOM 2378 O O . ARG B 1 14 ? 14.797 -6.238 20.375 1 33.53 14 ARG B O 1
ATOM 2385 N N . GLU B 1 15 ? 16.703 -4.949 20.281 1 38.22 15 GLU B N 1
ATOM 2386 C CA . GLU B 1 15 ? 16.938 -4.051 19.141 1 38.22 15 GLU B CA 1
ATOM 2387 C C . GLU B 1 15 ? 16.688 -4.762 17.812 1 38.22 15 GLU B C 1
ATOM 2389 O O . GLU B 1 15 ? 17.625 -4.988 17.047 1 38.22 15 GLU B O 1
ATOM 2394 N N . LYS B 1 16 ? 16.172 -5.809 17.844 1 39.62 16 LYS B N 1
ATOM 2395 C CA . LYS B 1 16 ? 16.016 -6.652 16.656 1 39.62 16 LYS B CA 1
ATOM 2396 C C . LYS B 1 16 ? 15.641 -5.816 15.438 1 39.62 16 LYS B C 1
ATOM 2398 O O . LYS B 1 16 ? 16.078 -6.102 14.32 1 39.62 16 LYS B O 1
ATOM 2403 N N . ASN B 1 17 ? 14.523 -4.965 15.477 1 46.34 17 ASN B N 1
ATOM 2404 C CA . ASN B 1 17 ? 13.891 -4.234 14.383 1 46.34 17 ASN B CA 1
ATOM 2405 C C . ASN B 1 17 ? 14.719 -3.029 13.961 1 46.34 17 ASN B C 1
ATOM 2407 O O . ASN B 1 17 ? 14.281 -2.227 13.133 1 46.34 17 ASN B O 1
ATOM 2411 N N . PHE B 1 18 ? 15.656 -2.672 14.719 1 45.19 18 PHE B N 1
ATOM 2412 C CA . PHE B 1 18 ? 16.531 -1.527 14.484 1 45.19 18 PHE B CA 1
ATOM 2413 C C . PHE B 1 18 ? 17.25 -1.654 13.148 1 45.19 18 PHE B C 1
ATOM 2415 O O . PHE B 1 18 ? 17.375 -0.675 12.406 1 45.19 18 PHE B O 1
ATOM 2422 N N . PRO B 1 19 ? 17.547 -2.881 12.82 1 58.09 19 PRO B N 1
ATOM 2423 C CA . PRO B 1 19 ? 18.391 -2.936 11.625 1 58.09 19 PRO B CA 1
ATOM 2424 C C . PRO B 1 19 ? 17.625 -2.621 10.344 1 58.09 19 PRO B C 1
ATOM 2426 O O . PRO B 1 19 ? 18.156 -1.974 9.438 1 58.09 19 PRO B O 1
ATOM 2429 N N . VAL B 1 20 ? 16.359 -2.85 10.289 1 62.47 20 VAL B N 1
ATOM 2430 C CA . VAL B 1 20 ? 15.633 -2.623 9.047 1 62.47 20 VAL B CA 1
ATOM 2431 C C . VAL B 1 20 ? 15.398 -1.127 8.844 1 62.47 20 VAL B C 1
ATOM 2433 O O . VAL B 1 20 ? 15.664 -0.589 7.77 1 62.47 20 VAL B O 1
ATOM 2436 N N . ALA B 1 21 ? 15.047 -0.533 9.977 1 62.19 21 ALA B N 1
ATOM 2437 C CA . ALA B 1 21 ? 14.766 0.896 9.867 1 62.19 21 ALA B CA 1
ATOM 2438 C C . ALA B 1 21 ? 16.031 1.683 9.547 1 62.19 21 ALA B C 1
ATOM 2440 O O . ALA B 1 21 ? 15.992 2.682 8.828 1 62.19 21 ALA B O 1
ATOM 2441 N N . SER B 1 22 ? 17.047 1.11 10.078 1 62.72 22 SER B N 1
ATOM 2442 C CA . SER B 1 22 ? 18.312 1.817 9.898 1 62.72 22 SER B CA 1
ATOM 2443 C C . SER B 1 22 ? 18.766 1.782 8.445 1 62.72 22 SER B C 1
ATOM 2445 O O . SER B 1 22 ? 19.562 2.623 8.016 1 62.72 22 SER B O 1
ATOM 2447 N N . TRP B 1 23 ? 18.219 0.903 7.785 1 69.19 23 TRP B N 1
ATOM 2448 C CA . TRP B 1 23 ? 18.609 0.793 6.387 1 69.19 23 TRP B CA 1
ATOM 2449 C C . TRP B 1 23 ? 17.859 1.793 5.523 1 69.19 23 TRP B C 1
ATOM 2451 O O . TRP B 1 23 ? 18.359 2.254 4.496 1 69.19 23 TRP B O 1
ATOM 2461 N N . ILE B 1 24 ? 16.766 2.23 6.031 1 71.12 24 ILE B N 1
ATOM 2462 C CA . ILE B 1 24 ? 15.914 3.078 5.199 1 71.12 24 ILE B CA 1
ATOM 2463 C C . ILE B 1 24 ? 16.219 4.547 5.484 1 71.12 24 ILE B C 1
ATOM 2465 O O . ILE B 1 24 ? 16.391 5.344 4.559 1 71.12 24 ILE B O 1
ATOM 2469 N N . ILE B 1 25 ? 16.312 4.871 6.742 1 75.44 25 ILE B N 1
ATOM 2470 C CA . ILE B 1 25 ? 16.562 6.246 7.16 1 75.44 25 ILE B CA 1
ATOM 2471 C C . ILE B 1 25 ? 17.891 6.332 7.914 1 75.44 25 ILE B C 1
ATOM 2473 O O . ILE B 1 25 ? 18.156 5.52 8.805 1 75.44 25 ILE B O 1
ATOM 2477 N N . HIS B 1 26 ? 18.703 7.324 7.48 1 81.56 26 HIS B N 1
ATOM 2478 C CA . HIS B 1 26 ? 19.938 7.551 8.227 1 81.56 26 HIS B CA 1
ATOM 2479 C C . HIS B 1 26 ? 19.656 7.715 9.719 1 81.56 26 HIS B C 1
ATOM 2481 O O . HIS B 1 26 ? 18.703 8.398 10.102 1 81.56 26 HIS B O 1
ATOM 2487 N N . PRO B 1 27 ? 20.438 7.074 10.5 1 82.06 27 PRO B N 1
ATOM 2488 C CA . PRO B 1 27 ? 20.188 7.059 11.945 1 82.06 27 PRO B CA 1
ATOM 2489 C C . PRO B 1 27 ? 20 8.461 12.523 1 82.06 27 PRO B C 1
ATOM 2491 O O . PRO B 1 27 ? 19.203 8.641 13.445 1 82.06 27 PRO B O 1
ATOM 2494 N N . ARG B 1 28 ? 20.641 9.43 11.953 1 87.81 28 ARG B N 1
ATOM 2495 C CA . ARG B 1 28 ? 20.594 10.781 12.492 1 87.81 28 ARG B CA 1
ATOM 2496 C C . ARG B 1 28 ? 19.203 11.383 12.336 1 87.81 28 ARG B C 1
ATOM 2498 O O . ARG B 1 28 ? 18.844 12.344 13.023 1 87.81 28 ARG B O 1
ATOM 2505 N N . HIS B 1 29 ? 18.406 10.82 11.445 1 90.94 29 HIS B N 1
ATOM 2506 C CA . HIS B 1 29 ? 17.094 11.391 11.164 1 90.94 29 HIS B CA 1
ATOM 2507 C C . HIS B 1 29 ? 15.992 10.594 11.852 1 90.94 29 HIS B C 1
ATOM 2509 O O . HIS B 1 29 ? 14.859 11.07 11.969 1 90.94 29 HIS B O 1
ATOM 2515 N N . ARG B 1 30 ? 16.234 9.469 12.336 1 86.44 30 ARG B N 1
ATOM 2516 C CA . ARG B 1 30 ? 15.234 8.484 12.727 1 86.44 30 ARG B CA 1
ATOM 2517 C C . ARG B 1 30 ? 14.375 9 13.875 1 86.44 30 ARG B C 1
ATOM 2519 O O . ARG B 1 30 ? 13.141 8.945 13.82 1 86.44 30 ARG B O 1
ATOM 2526 N N . ALA B 1 31 ? 15.016 9.492 14.891 1 88.75 31 ALA B N 1
ATOM 2527 C CA . ALA B 1 31 ? 14.289 9.914 16.078 1 88.75 31 ALA B CA 1
ATOM 2528 C C . ALA B 1 31 ? 13.281 11.016 15.75 1 88.75 31 ALA B C 1
ATOM 2530 O O . ALA B 1 31 ? 12.133 10.961 16.188 1 88.75 31 ALA B O 1
ATOM 2531 N N . LEU B 1 32 ? 13.703 11.945 15 1 94.44 32 LEU B N 1
ATOM 2532 C CA . LEU B 1 32 ? 12.836 13.07 14.656 1 94.44 32 LEU B CA 1
ATOM 2533 C C . LEU B 1 32 ? 11.695 12.625 13.742 1 94.44 32 LEU B C 1
ATOM 2535 O O . LEU B 1 32 ? 10.547 13 13.953 1 94.44 32 LEU B O 1
ATOM 2539 N N . ILE B 1 33 ? 11.984 11.812 12.75 1 92 33 ILE B N 1
ATOM 2540 C CA . ILE B 1 33 ? 10.969 11.328 11.82 1 92 33 ILE B CA 1
ATOM 2541 C C . ILE B 1 33 ? 9.938 10.484 12.57 1 92 33 ILE B C 1
ATOM 2543 O O . ILE B 1 33 ? 8.734 10.617 12.344 1 92 33 ILE B O 1
ATOM 2547 N N . LEU B 1 34 ? 10.406 9.719 13.469 1 88.06 34 LEU B N 1
ATOM 2548 C CA . LEU B 1 34 ? 9.508 8.891 14.266 1 88.06 34 LEU B CA 1
ATOM 2549 C C . LEU B 1 34 ? 8.617 9.75 15.148 1 88.06 34 LEU B C 1
ATOM 2551 O O . LEU B 1 34 ? 7.414 9.492 15.273 1 88.06 34 LEU B O 1
ATOM 2555 N N . ALA B 1 35 ? 9.188 10.688 15.773 1 93.88 35 ALA B N 1
ATOM 2556 C CA . ALA B 1 35 ? 8.406 11.594 16.609 1 93.88 35 ALA B CA 1
ATOM 2557 C C . ALA B 1 35 ? 7.336 12.312 15.789 1 93.88 35 ALA B C 1
ATOM 2559 O O . ALA B 1 35 ? 6.191 12.453 16.234 1 93.88 35 ALA B O 1
ATOM 2560 N N . PHE B 1 36 ? 7.699 12.766 14.648 1 95.75 36 PHE B N 1
ATOM 2561 C CA . PHE B 1 36 ? 6.762 13.43 13.758 1 95.75 36 PHE B CA 1
ATOM 2562 C C . PHE B 1 36 ? 5.637 12.484 13.352 1 95.75 36 PHE B C 1
ATOM 2564 O O . PHE B 1 36 ? 4.461 12.859 13.398 1 95.75 36 PHE B O 1
ATOM 2571 N N . TYR B 1 37 ? 6.004 11.359 13.055 1 90.38 37 TYR B N 1
ATOM 2572 C CA . TYR B 1 37 ? 5.012 10.367 12.648 1 90.38 37 TYR B CA 1
ATOM 2573 C C . TYR B 1 37 ? 4.016 10.102 13.773 1 90.38 37 TYR B C 1
ATOM 2575 O O . TYR B 1 37 ? 2.807 10.062 13.539 1 90.38 37 TYR B O 1
ATOM 2583 N N . ARG B 1 38 ? 4.477 9.883 14.898 1 90.38 38 ARG B N 1
ATOM 2584 C CA . ARG B 1 38 ? 3.617 9.586 16.047 1 90.38 38 ARG B CA 1
ATOM 2585 C C . ARG B 1 38 ? 2.678 10.758 16.328 1 90.38 38 ARG B C 1
ATOM 2587 O O . ARG B 1 38 ? 1.512 10.547 16.672 1 90.38 38 ARG B O 1
ATOM 2594 N N . PHE B 1 39 ? 3.203 11.891 16.25 1 96.06 39 PHE B N 1
ATOM 2595 C CA . PHE B 1 39 ? 2.398 13.094 16.453 1 96.06 39 PHE B CA 1
ATOM 2596 C C . PHE B 1 39 ? 1.274 13.172 15.43 1 96.06 39 PHE B C 1
ATOM 2598 O O . PHE B 1 39 ? 0.114 13.383 15.781 1 96.06 39 PHE B O 1
ATOM 2605 N N . VAL B 1 40 ? 1.623 12.945 14.148 1 94.75 40 VAL B N 1
ATOM 2606 C CA . VAL B 1 40 ? 0.662 13.047 13.055 1 94.75 40 VAL B CA 1
ATOM 2607 C C . VAL B 1 40 ? -0.4 11.961 13.195 1 94.75 40 VAL B C 1
ATOM 2609 O O . VAL B 1 40 ? -1.592 12.219 13.008 1 94.75 40 VAL B O 1
ATOM 2612 N N . ARG B 1 41 ? 0.023 10.812 13.547 1 88.56 41 ARG B N 1
ATOM 2613 C CA . ARG B 1 41 ? -0.903 9.695 13.734 1 88.56 41 ARG B CA 1
ATOM 2614 C C . ARG B 1 41 ? -1.887 9.984 14.867 1 88.56 41 ARG B C 1
ATOM 2616 O O . ARG B 1 41 ? -3.08 9.711 14.742 1 88.56 41 ARG B O 1
ATOM 2623 N N . MET B 1 42 ? -1.385 10.508 15.891 1 92.75 42 MET B N 1
ATOM 2624 C CA . MET B 1 42 ? -2.25 10.859 17.016 1 92.75 42 MET B CA 1
ATOM 2625 C C . MET B 1 42 ? -3.281 11.898 16.609 1 92.75 42 MET B C 1
ATOM 2627 O O . MET B 1 42 ? -4.465 11.766 16.906 1 92.75 42 MET B O 1
ATOM 2631 N N . ALA B 1 43 ? -2.824 12.883 15.961 1 96.06 43 ALA B N 1
ATOM 2632 C CA . ALA B 1 43 ? -3.729 13.93 15.508 1 96.06 43 ALA B CA 1
ATOM 2633 C C . ALA B 1 43 ? -4.781 13.375 14.555 1 96.06 43 ALA B C 1
ATOM 2635 O O . ALA B 1 43 ? -5.961 13.734 14.648 1 96.06 43 ALA B O 1
ATOM 2636 N N . ASP B 1 44 ? -4.348 12.562 13.672 1 92.38 44 ASP B N 1
ATOM 2637 C CA . ASP B 1 44 ? -5.25 11.891 12.742 1 92.38 44 ASP B CA 1
ATOM 2638 C C . ASP B 1 44 ? -6.289 11.062 13.484 1 92.38 44 ASP B C 1
ATOM 2640 O O . ASP B 1 44 ? -7.48 11.125 13.172 1 92.38 44 ASP B O 1
ATOM 2644 N N . ASP B 1 45 ? -5.844 10.336 14.5 1 88.88 45 ASP B N 1
ATOM 2645 C CA . ASP B 1 45 ? -6.73 9.516 15.312 1 88.88 45 ASP B CA 1
ATOM 2646 C C . ASP B 1 45 ? -7.77 10.367 16.031 1 88.88 45 ASP B C 1
ATOM 2648 O O . ASP B 1 45 ? -8.922 9.961 16.188 1 88.88 45 ASP B O 1
ATOM 2652 N N . ILE B 1 46 ? -7.363 11.438 16.438 1 93.69 46 ILE B N 1
ATOM 2653 C CA . ILE B 1 46 ? -8.273 12.359 17.109 1 93.69 46 ILE B CA 1
ATOM 2654 C C . ILE B 1 46 ? -9.328 12.844 16.125 1 93.69 46 ILE B C 1
ATOM 2656 O O . ILE B 1 46 ? -10.531 12.789 16.422 1 93.69 46 ILE B O 1
ATOM 2660 N N . ALA B 1 47 ? -8.914 13.266 14.969 1 95.25 47 ALA B N 1
ATOM 2661 C CA . ALA B 1 47 ? -9.828 13.812 13.977 1 95.25 47 ALA B CA 1
ATOM 2662 C C . ALA B 1 47 ? -10.828 12.766 13.5 1 95.25 47 ALA B C 1
ATOM 2664 O O . ALA B 1 47 ? -11.977 13.078 13.195 1 95.25 47 ALA B O 1
ATOM 2665 N N . ASP B 1 48 ? -10.383 11.539 13.477 1 89.5 48 ASP B N 1
ATOM 2666 C CA . ASP B 1 48 ? -11.203 10.461 12.93 1 89.5 48 ASP B CA 1
ATOM 2667 C C . ASP B 1 48 ? -11.914 9.695 14.047 1 89.5 48 ASP B C 1
ATOM 2669 O O . ASP B 1 48 ? -12.547 8.672 13.789 1 89.5 48 ASP B O 1
ATOM 2673 N N . HIS B 1 49 ? -11.727 10.188 15.258 1 88.12 49 HIS B N 1
ATOM 2674 C CA . HIS B 1 49 ? -12.305 9.43 16.359 1 88.12 49 HIS B CA 1
ATOM 2675 C C . HIS B 1 49 ? -13.805 9.211 16.156 1 88.12 49 HIS B C 1
ATOM 2677 O O . HIS B 1 49 ? -14.539 10.164 15.875 1 88.12 49 HIS B O 1
ATOM 2683 N N . ALA B 1 50 ? -14.258 8.062 16.406 1 81.44 50 ALA B N 1
ATOM 2684 C CA . ALA B 1 50 ? -15.609 7.645 16.031 1 81.44 50 ALA B CA 1
ATOM 2685 C C . ALA B 1 50 ? -16.656 8.25 16.969 1 81.44 50 ALA B C 1
ATOM 2687 O O . ALA B 1 50 ? -17.781 8.531 16.547 1 81.44 50 ALA B O 1
ATOM 2688 N N . THR B 1 51 ? -16.281 8.461 18.188 1 87.62 51 THR B N 1
ATOM 2689 C CA . THR B 1 51 ? -17.328 8.758 19.156 1 87.62 51 THR B CA 1
ATOM 2690 C C . THR B 1 51 ? -17.172 10.172 19.719 1 87.62 51 THR B C 1
ATOM 2692 O O . THR B 1 51 ? -18.125 10.734 20.266 1 87.62 51 THR B O 1
ATOM 2695 N N . LEU B 1 52 ? -16.078 10.805 19.578 1 92.25 52 LEU B N 1
ATOM 2696 C CA . LEU B 1 52 ? -15.883 12.164 20.094 1 92.25 52 LEU B CA 1
ATOM 2697 C C . LEU B 1 52 ? -16.688 13.164 19.281 1 92.25 52 LEU B C 1
ATOM 2699 O O . LEU B 1 52 ? -16.766 13.07 18.047 1 92.25 52 LEU B O 1
ATOM 2703 N N . ALA B 1 53 ? -17.297 14.055 20 1 95.56 53 ALA B N 1
ATOM 2704 C CA . ALA B 1 53 ? -17.969 15.172 19.328 1 95.56 53 ALA B CA 1
ATOM 2705 C C . ALA B 1 53 ? -16.953 16.094 18.641 1 95.56 53 ALA B C 1
ATOM 2707 O O . ALA B 1 53 ? -15.805 16.188 19.078 1 95.56 53 ALA B O 1
ATOM 2708 N N . PRO B 1 54 ? -17.391 16.797 17.641 1 96.12 54 PRO B N 1
ATOM 2709 C CA . PRO B 1 54 ? -16.484 17.688 16.906 1 96.12 54 PRO B CA 1
ATOM 2710 C C . PRO B 1 54 ? -15.789 18.688 17.828 1 96.12 54 PRO B C 1
ATOM 2712 O O . PRO B 1 54 ? -14.586 18.922 17.688 1 96.12 54 PRO B O 1
ATOM 2715 N N . ASP B 1 55 ? -16.531 19.234 18.766 1 97.06 55 ASP B N 1
ATOM 2716 C CA . ASP B 1 55 ? -15.945 20.234 19.656 1 97.06 55 ASP B CA 1
ATOM 2717 C C . ASP B 1 55 ? -14.844 19.625 20.516 1 97.06 55 ASP B C 1
ATOM 2719 O O . ASP B 1 55 ? -13.828 20.266 20.781 1 97.06 55 ASP B O 1
ATOM 2723 N N . GLU B 1 56 ? -15.055 18.406 20.922 1 97.31 56 GLU B N 1
ATOM 2724 C CA . GLU B 1 56 ? -14.039 17.703 21.703 1 97.31 56 GLU B CA 1
ATOM 2725 C C . GLU B 1 56 ? -12.805 17.406 20.875 1 97.31 56 GLU B C 1
ATOM 2727 O O . GLU B 1 56 ? -11.672 17.531 21.344 1 97.31 56 GLU B O 1
ATOM 2732 N N . LYS B 1 57 ? -13.055 17.031 19.656 1 97.5 57 LYS B N 1
ATOM 2733 C CA . LYS B 1 57 ? -11.938 16.781 18.734 1 97.5 57 LYS B CA 1
ATOM 2734 C C . LYS B 1 57 ? -11.086 18.031 18.562 1 97.5 57 LYS B C 1
ATOM 2736 O O . LYS B 1 57 ? -9.859 17.969 18.656 1 97.5 57 LYS B O 1
ATOM 2741 N N . LEU B 1 58 ? -11.766 19.125 18.359 1 98.19 58 LEU B N 1
ATOM 2742 C CA . LEU B 1 58 ? -11.055 20.375 18.156 1 98.19 58 LEU B CA 1
ATOM 2743 C C . LEU B 1 58 ? -10.273 20.781 19.391 1 98.19 58 LEU B C 1
ATOM 2745 O O . LEU B 1 58 ? -9.156 21.281 19.297 1 98.19 58 LEU B O 1
ATOM 2749 N N . LEU B 1 59 ? -10.82 20.484 20.547 1 97.75 59 LEU B N 1
ATOM 2750 C CA . LEU B 1 59 ? -10.141 20.797 21.797 1 97.75 59 LEU B CA 1
ATOM 2751 C C . LEU B 1 59 ? -8.867 19.969 21.938 1 97.75 59 LEU B C 1
ATOM 2753 O O . LEU B 1 59 ? -7.824 20.5 22.344 1 97.75 59 LEU B O 1
ATOM 2757 N N . TYR B 1 60 ? -8.984 18.719 21.609 1 97.5 60 TYR B N 1
ATOM 2758 C CA . TYR B 1 60 ? -7.812 17.859 21.703 1 97.5 60 TYR B CA 1
ATOM 2759 C C . TYR B 1 60 ? -6.742 18.266 20.703 1 97.5 60 TYR B C 1
ATOM 2761 O O . TYR B 1 60 ? -5.547 18.219 21 1 97.5 60 TYR B O 1
ATOM 2769 N N . LEU B 1 61 ? -7.129 18.656 19.516 1 98.31 61 LEU B N 1
ATOM 2770 C CA . LEU B 1 61 ? -6.172 19.125 18.516 1 98.31 61 LEU B CA 1
ATOM 2771 C C . LEU B 1 61 ? -5.508 20.422 18.969 1 98.31 61 LEU B C 1
ATOM 2773 O O . LEU B 1 61 ? -4.305 20.609 18.781 1 98.31 61 LEU B O 1
ATOM 2777 N N . ASP B 1 62 ? -6.266 21.297 19.625 1 98.19 62 ASP B N 1
ATOM 2778 C CA . ASP B 1 62 ? -5.719 22.516 20.188 1 98.19 62 ASP B CA 1
ATOM 2779 C C . ASP B 1 62 ? -4.703 22.219 21.281 1 98.19 62 ASP B C 1
ATOM 2781 O O . ASP B 1 62 ? -3.67 22.875 21.391 1 98.19 62 ASP B O 1
ATOM 2785 N N . LEU B 1 63 ? -5.047 21.25 22.078 1 97.88 63 LEU B N 1
ATOM 2786 C CA . LEU B 1 63 ? -4.133 20.859 23.156 1 97.88 63 LEU B CA 1
ATOM 2787 C C . LEU B 1 63 ? -2.822 20.344 22.578 1 97.88 63 LEU B C 1
ATOM 2789 O O . LEU B 1 63 ? -1.744 20.688 23.062 1 97.88 63 LEU B O 1
ATOM 2793 N N . LEU B 1 64 ? -2.939 19.547 21.531 1 97.94 64 LEU B N 1
ATOM 2794 C CA . LEU B 1 64 ? -1.747 19.031 20.859 1 97.94 64 LEU B CA 1
ATOM 2795 C C . LEU B 1 64 ? -0.896 20.188 20.344 1 97.94 64 LEU B C 1
ATOM 2797 O O . LEU B 1 64 ? 0.329 20.172 20.484 1 97.94 64 LEU B O 1
ATOM 2801 N N . GLU B 1 65 ? -1.529 21.172 19.734 1 98.56 65 GLU B N 1
ATOM 2802 C CA . GLU B 1 65 ? -0.821 22.328 19.219 1 98.56 65 GLU B CA 1
ATOM 2803 C C . GLU B 1 65 ? -0.141 23.125 20.328 1 98.56 65 GLU B C 1
ATOM 2805 O O . GLU B 1 65 ? 1.024 23.5 20.203 1 98.56 65 GLU B O 1
ATOM 2810 N N . ALA B 1 66 ? -0.886 23.359 21.391 1 98.38 66 ALA B N 1
ATOM 2811 C CA . ALA B 1 66 ? -0.351 24.109 22.516 1 98.38 66 ALA B CA 1
ATOM 2812 C C . ALA B 1 66 ? 0.896 23.453 23.094 1 98.38 66 ALA B C 1
ATOM 2814 O O . ALA B 1 66 ? 1.907 24.109 23.344 1 98.38 66 ALA B O 1
ATOM 2815 N N . GLU B 1 67 ? 0.804 22.172 23.234 1 97.94 67 GLU B N 1
ATOM 2816 C CA . GLU B 1 67 ? 1.919 21.469 23.859 1 97.94 67 GLU B CA 1
ATOM 2817 C C . GLU B 1 67 ? 3.086 21.312 22.891 1 97.94 67 GLU B C 1
ATOM 2819 O O . GLU B 1 67 ? 4.246 21.312 23.312 1 97.94 67 GLU B O 1
ATOM 2824 N N . LEU B 1 68 ? 2.748 21.203 21.609 1 98.56 68 LEU B N 1
ATOM 2825 C CA . LEU B 1 68 ? 3.803 21.266 20.594 1 98.56 68 LEU B CA 1
ATOM 2826 C C . LEU B 1 68 ? 4.547 22.594 20.672 1 98.56 68 LEU B C 1
ATOM 2828 O O . LEU B 1 68 ? 5.762 22.641 20.453 1 98.56 68 LEU B O 1
ATOM 2832 N N . LEU B 1 69 ? 3.842 23.656 21.109 1 98.19 69 LEU B N 1
ATOM 2833 C CA . LEU B 1 69 ? 4.402 25 21.156 1 98.19 69 LEU B CA 1
ATOM 2834 C C . LEU B 1 69 ? 4.93 25.328 22.562 1 98.19 69 LEU B C 1
ATOM 2836 O O . LEU B 1 69 ? 5.305 26.469 22.828 1 98.19 69 LEU B O 1
ATOM 2840 N N . GLY B 1 70 ? 4.859 24.406 23.484 1 97.25 70 GLY B N 1
ATOM 2841 C CA . GLY B 1 70 ? 5.52 24.547 24.766 1 97.25 70 GLY B CA 1
ATOM 2842 C C . GLY B 1 70 ? 4.566 24.938 25.875 1 97.25 70 GLY B C 1
ATOM 2843 O O . GLY B 1 70 ? 4.996 25.266 26.984 1 97.25 70 GLY B O 1
ATOM 2844 N N . LYS B 1 71 ? 3.311 24.922 25.547 1 97.75 71 LYS B N 1
ATOM 2845 C CA . LYS B 1 71 ? 2.32 25.25 26.578 1 97.75 71 LYS B CA 1
ATOM 2846 C C . LYS B 1 71 ? 1.694 23.984 27.141 1 97.75 71 LYS B C 1
ATOM 2848 O O . LYS B 1 71 ? 0.574 23.609 26.781 1 97.75 71 LYS B O 1
ATOM 2853 N N . GLY B 1 72 ? 2.402 23.297 28.109 1 95.12 72 GLY B N 1
ATOM 2854 C CA . GLY B 1 72 ? 1.941 22.078 28.734 1 95.12 72 GLY B CA 1
ATOM 2855 C C . GLY B 1 72 ? 2.748 20.859 28.328 1 95.12 72 GLY B C 1
ATOM 2856 O O . GLY B 1 72 ? 3.547 20.922 27.391 1 95.12 72 GLY B O 1
ATOM 2857 N N . GLU B 1 73 ? 2.514 19.688 29.047 1 95.44 73 GLU B N 1
ATOM 2858 C CA . GLU B 1 73 ? 3.305 18.484 28.797 1 95.44 73 GLU B CA 1
ATOM 2859 C C . GLU B 1 73 ? 2.492 17.219 29.062 1 95.44 73 GLU B C 1
ATOM 2861 O O . GLU B 1 73 ? 3.041 16.203 29.484 1 95.44 73 GLU B O 1
ATOM 2866 N N . THR B 1 74 ? 1.228 17.281 28.797 1 94.56 74 THR B N 1
ATOM 2867 C CA . THR B 1 74 ? 0.37 16.141 29.109 1 94.56 74 THR B CA 1
ATOM 2868 C C . THR B 1 74 ? 0.326 15.164 27.938 1 94.56 74 THR B C 1
ATOM 2870 O O . THR B 1 74 ? 0.019 13.984 28.125 1 94.56 74 THR B O 1
ATOM 2873 N N . ARG B 1 75 ? 0.546 15.68 26.766 1 94.56 75 ARG B N 1
ATOM 2874 C CA . ARG B 1 75 ? 0.531 14.836 25.562 1 94.56 75 ARG B CA 1
ATOM 2875 C C . ARG B 1 75 ? 1.946 14.453 25.156 1 94.56 75 ARG B C 1
ATOM 2877 O O . ARG B 1 75 ? 2.658 15.25 24.547 1 94.56 75 ARG B O 1
ATOM 2884 N N . ALA B 1 76 ? 2.271 13.219 25.328 1 96.06 76 ALA B N 1
ATOM 2885 C CA . ALA B 1 76 ? 3.633 12.734 25.125 1 96.06 76 ALA B CA 1
ATOM 2886 C C . ALA B 1 76 ? 4.07 12.93 23.688 1 96.06 76 ALA B C 1
ATOM 2888 O O . ALA B 1 76 ? 5.219 13.289 23.422 1 96.06 76 ALA B O 1
ATOM 2889 N N . GLU B 1 77 ? 3.17 12.68 22.75 1 96.25 77 GLU B N 1
ATOM 2890 C CA . GLU B 1 77 ? 3.518 12.789 21.344 1 96.25 77 GLU B CA 1
ATOM 2891 C C . GLU B 1 77 ? 3.914 14.219 20.984 1 96.25 77 GLU B C 1
ATOM 2893 O O . GLU B 1 77 ? 4.855 14.438 20.219 1 96.25 77 GLU B O 1
ATOM 2898 N N . ALA B 1 78 ? 3.264 15.18 21.547 1 98.12 78 ALA B N 1
ATOM 2899 C CA . ALA B 1 78 ? 3.576 16.578 21.281 1 98.12 78 ALA B CA 1
ATOM 2900 C C . ALA B 1 78 ? 4.91 16.969 21.922 1 98.12 78 ALA B C 1
ATOM 2902 O O . ALA B 1 78 ? 5.73 17.641 21.281 1 98.12 78 ALA B O 1
ATOM 2903 N N . VAL B 1 79 ? 5.117 16.531 23.125 1 97.75 79 VAL B N 1
ATOM 2904 C CA . VAL B 1 79 ? 6.336 16.859 23.859 1 97.75 79 VAL B CA 1
ATOM 2905 C C . VAL B 1 79 ? 7.543 16.219 23.172 1 97.75 79 VAL B C 1
ATOM 2907 O O . VAL B 1 79 ? 8.578 16.875 23 1 97.75 79 VAL B O 1
ATOM 2910 N N . HIS B 1 80 ? 7.363 14.992 22.781 1 97.25 80 HIS B N 1
ATOM 2911 C CA . HIS B 1 80 ? 8.453 14.297 22.125 1 97.25 80 HIS B CA 1
ATOM 2912 C C . HIS B 1 80 ? 8.828 14.984 20.812 1 97.25 80 HIS B C 1
ATOM 2914 O O . HIS B 1 80 ? 10.008 15.141 20.5 1 97.25 80 HIS B O 1
ATOM 2920 N N . LEU B 1 81 ? 7.848 15.398 20.031 1 98.12 81 LEU B N 1
ATOM 2921 C CA . LEU B 1 81 ? 8.141 16.062 18.766 1 98.12 81 LEU B CA 1
ATOM 2922 C C . LEU B 1 81 ? 8.797 17.422 19 1 98.12 81 LEU B C 1
ATOM 2924 O O . LEU B 1 81 ? 9.781 17.766 18.359 1 98.12 81 LEU B O 1
ATOM 2928 N N . ARG B 1 82 ? 8.297 18.141 19.953 1 98.31 82 ARG B N 1
ATOM 2929 C CA . ARG B 1 82 ? 8.883 19.438 20.281 1 98.31 82 ARG B CA 1
ATOM 2930 C C . ARG B 1 82 ? 10.359 19.281 20.641 1 98.31 82 ARG B C 1
ATOM 2932 O O . ARG B 1 82 ? 11.203 20.016 20.125 1 98.31 82 ARG B O 1
ATOM 2939 N N . THR B 1 83 ? 10.586 18.344 21.469 1 98 83 THR B N 1
ATOM 2940 C CA . THR B 1 83 ? 11.953 18.094 21.922 1 98 83 THR B CA 1
ATOM 2941 C C . THR B 1 83 ? 12.852 17.719 20.75 1 98 83 THR B C 1
ATOM 2943 O O . THR B 1 83 ? 13.969 18.219 20.625 1 98 83 THR B O 1
ATOM 2946 N N . ALA B 1 84 ? 12.336 16.844 19.938 1 97.38 84 ALA B N 1
ATOM 2947 C CA . ALA B 1 84 ? 13.117 16.391 18.781 1 97.38 84 ALA B CA 1
ATOM 2948 C C . ALA B 1 84 ? 13.383 17.547 17.812 1 97.38 84 ALA B C 1
ATOM 2950 O O . ALA B 1 84 ? 14.492 17.672 17.281 1 97.38 84 ALA B O 1
ATOM 2951 N N . LEU B 1 85 ? 12.414 18.359 17.578 1 98.31 85 LEU B N 1
ATOM 2952 C CA . LEU B 1 85 ? 12.57 19.516 16.703 1 98.31 85 LEU B CA 1
ATOM 2953 C C . LEU B 1 85 ? 13.57 20.5 17.266 1 98.31 85 LEU B C 1
ATOM 2955 O O . LEU B 1 85 ? 14.438 21 16.547 1 98.31 85 LEU B O 1
ATOM 2959 N N . ASP B 1 86 ? 13.5 20.75 18.531 1 97.5 86 ASP B N 1
ATOM 2960 C CA . ASP B 1 86 ? 14.391 21.688 19.203 1 97.5 86 ASP B CA 1
ATOM 2961 C C . ASP B 1 86 ? 15.852 21.234 19.078 1 97.5 86 ASP B C 1
ATOM 2963 O O . ASP B 1 86 ? 16.734 22.047 18.812 1 97.5 86 ASP B O 1
ATOM 2967 N N . ARG B 1 87 ? 16.016 20.016 19.266 1 96.5 87 ARG B N 1
ATOM 2968 C CA . ARG B 1 87 ? 17.359 19.453 19.188 1 96.5 87 ARG B CA 1
ATOM 2969 C C . ARG B 1 87 ? 17.969 19.703 17.812 1 96.5 87 ARG B C 1
ATOM 2971 O O . ARG B 1 87 ? 19.188 19.844 17.703 1 96.5 87 ARG B O 1
ATOM 2978 N N . ARG B 1 88 ? 17.141 19.812 16.828 1 96.44 88 ARG B N 1
ATOM 2979 C CA . ARG B 1 88 ? 17.625 19.969 15.469 1 96.44 88 ARG B CA 1
ATOM 2980 C C . ARG B 1 88 ? 17.484 21.422 15.008 1 96.44 88 ARG B C 1
ATOM 2982 O O . ARG B 1 88 ? 17.797 21.734 13.859 1 96.44 88 ARG B O 1
ATOM 2989 N N . GLY B 1 89 ? 16.953 22.281 15.875 1 96.81 89 GLY B N 1
ATOM 2990 C CA . GLY B 1 89 ? 16.734 23.672 15.516 1 96.81 89 GLY B CA 1
ATOM 2991 C C . GLY B 1 89 ? 15.695 23.859 14.422 1 96.81 89 GLY B C 1
ATOM 2992 O O . GLY B 1 89 ? 15.836 24.734 13.578 1 96.81 89 GLY B O 1
ATOM 2993 N N . MET B 1 90 ? 14.734 23.016 14.367 1 97.69 90 MET B N 1
ATOM 2994 C CA . MET B 1 90 ? 13.688 23.078 13.352 1 97.69 90 MET B CA 1
ATOM 2995 C C . MET B 1 90 ? 12.383 23.594 13.953 1 97.69 90 MET B C 1
ATOM 2997 O O . MET B 1 90 ? 11.992 23.188 15.047 1 97.69 90 MET B O 1
ATOM 3001 N N . PRO B 1 91 ? 11.742 24.562 13.297 1 97.81 91 PRO B N 1
ATOM 3002 C CA . PRO B 1 91 ? 10.43 25.016 13.766 1 97.81 91 PRO B CA 1
ATOM 3003 C C . PRO B 1 91 ? 9.336 23.969 13.547 1 97.81 91 PRO B C 1
ATOM 3005 O O . PRO B 1 91 ? 9.469 23.094 12.688 1 97.81 91 PRO B O 1
ATOM 3008 N N . PRO B 1 92 ? 8.25 24.062 14.242 1 98.38 92 PRO B N 1
ATOM 3009 C CA . PRO B 1 92 ? 7.168 23.078 14.133 1 98.38 92 PRO B CA 1
ATOM 3010 C C . PRO B 1 92 ? 6.191 23.391 13.008 1 98.38 92 PRO B C 1
ATOM 3012 O O . PRO B 1 92 ? 5.055 22.922 13.016 1 98.38 92 PRO B O 1
ATOM 3015 N N . ARG B 1 93 ? 6.516 24.109 12.031 1 98.12 93 ARG B N 1
ATOM 3016 C CA . ARG B 1 93 ? 5.617 24.672 11.023 1 98.12 93 ARG B CA 1
ATOM 3017 C C . ARG B 1 93 ? 4.879 23.578 10.281 1 98.12 93 ARG B C 1
ATOM 3019 O O . ARG B 1 93 ? 3.686 23.703 9.992 1 98.12 93 ARG B O 1
ATOM 3026 N N . HIS B 1 94 ? 5.602 22.484 9.891 1 98.5 94 HIS B N 1
ATOM 3027 C CA . HIS B 1 94 ? 4.969 21.438 9.102 1 98.5 94 HIS B CA 1
ATOM 3028 C C . HIS B 1 94 ? 3.914 20.688 9.914 1 98.5 94 HIS B C 1
ATOM 3030 O O . HIS B 1 94 ? 2.846 20.359 9.398 1 98.5 94 HIS B O 1
ATOM 3036 N N . ALA B 1 95 ? 4.227 20.438 11.188 1 98.56 95 ALA B N 1
ATOM 3037 C CA . ALA B 1 95 ? 3.246 19.812 12.07 1 98.56 95 ALA B CA 1
ATOM 3038 C C . ALA B 1 95 ? 2.023 20.719 12.258 1 98.56 95 ALA B C 1
ATOM 3040 O O . ALA B 1 95 ? 0.89 20.234 12.273 1 98.56 95 ALA B O 1
ATOM 3041 N N . LEU B 1 96 ? 2.256 21.984 12.375 1 98.69 96 LEU B N 1
ATOM 3042 C CA . LEU B 1 96 ? 1.166 22.938 12.539 1 98.69 96 LEU B CA 1
ATOM 3043 C C . LEU B 1 96 ? 0.277 22.969 11.305 1 98.69 96 LEU B C 1
ATOM 3045 O O . LEU B 1 96 ? -0.949 23.031 11.414 1 98.69 96 LEU B O 1
ATOM 3049 N N . ASP B 1 97 ? 0.858 22.938 10.117 1 98.62 97 ASP B N 1
ATOM 3050 C CA . ASP B 1 97 ? 0.089 22.891 8.875 1 98.62 97 ASP B CA 1
ATOM 3051 C C . ASP B 1 97 ? -0.795 21.641 8.836 1 98.62 97 ASP B C 1
ATOM 3053 O O . ASP B 1 97 ? -1.964 21.719 8.453 1 98.62 97 ASP B O 1
ATOM 3057 N N . LEU B 1 98 ? -0.258 20.5 9.297 1 98.44 98 LEU B N 1
ATOM 3058 C CA . LEU B 1 98 ? -1.043 19.281 9.305 1 98.44 98 LEU B CA 1
ATOM 3059 C C . LEU B 1 98 ? -2.201 19.391 10.297 1 98.44 98 LEU B C 1
ATOM 3061 O O . LEU B 1 98 ? -3.295 18.875 10.031 1 98.44 98 LEU B O 1
ATOM 3065 N N . LEU B 1 99 ? -1.952 20.047 11.414 1 98.56 99 LEU B N 1
ATOM 3066 C CA . LEU B 1 99 ? -3.035 20.25 12.367 1 98.56 99 LEU B CA 1
ATOM 3067 C C . LEU B 1 99 ? -4.18 21.031 11.727 1 98.56 99 LEU B C 1
ATOM 3069 O O . LEU B 1 99 ? -5.348 20.781 12.031 1 98.56 99 LEU B O 1
ATOM 3073 N N . THR B 1 100 ? -3.867 21.984 10.883 1 98.5 100 THR B N 1
ATOM 3074 C CA . THR B 1 100 ? -4.887 22.719 10.156 1 98.5 100 THR B CA 1
ATOM 3075 C C . THR B 1 100 ? -5.754 21.781 9.32 1 98.5 100 THR B C 1
ATOM 3077 O O . THR B 1 100 ? -6.98 21.875 9.344 1 98.5 100 THR B O 1
ATOM 3080 N N . ALA B 1 101 ? -5.145 20.875 8.648 1 98.31 101 ALA B N 1
ATOM 3081 C CA . ALA B 1 101 ? -5.879 19.906 7.836 1 98.31 101 ALA B CA 1
ATOM 3082 C C . ALA B 1 101 ? -6.758 19.016 8.703 1 98.31 101 ALA B C 1
ATOM 3084 O O . ALA B 1 101 ? -7.895 18.703 8.344 1 98.31 101 ALA B O 1
ATOM 3085 N N . PHE B 1 102 ? -6.227 18.594 9.891 1 97.94 102 PHE B N 1
ATOM 3086 C CA . PHE B 1 102 ? -7.004 17.719 10.766 1 97.94 102 PHE B CA 1
ATOM 3087 C C . PHE B 1 102 ? -8.219 18.469 11.312 1 97.94 102 PHE B C 1
ATOM 3089 O O . PHE B 1 102 ? -9.289 17.875 11.484 1 97.94 102 PHE B O 1
ATOM 3096 N N . ARG B 1 103 ? -8.055 19.75 11.57 1 98.19 103 ARG B N 1
ATOM 3097 C CA . ARG B 1 103 ? -9.203 20.562 11.977 1 98.19 103 ARG B CA 1
ATOM 3098 C C . ARG B 1 103 ? -10.219 20.672 10.852 1 98.19 103 ARG B C 1
ATOM 3100 O O . ARG B 1 103 ? -11.43 20.625 11.094 1 98.19 103 ARG B O 1
ATOM 3107 N N . MET B 1 104 ? -9.773 20.812 9.641 1 97.69 104 MET B N 1
ATOM 3108 C CA . MET B 1 104 ? -10.672 20.812 8.492 1 97.69 104 MET B CA 1
ATOM 3109 C C . MET B 1 104 ? -11.445 19.5 8.391 1 97.69 104 MET B C 1
ATOM 3111 O O . MET B 1 104 ? -12.656 19.516 8.148 1 97.69 104 MET B O 1
ATOM 3115 N N . ASP B 1 105 ? -10.773 18.422 8.656 1 96.94 105 ASP B N 1
ATOM 3116 C CA . ASP B 1 105 ? -11.406 17.109 8.57 1 96.94 105 ASP B CA 1
ATOM 3117 C C . ASP B 1 105 ? -12.516 16.969 9.602 1 96.94 105 ASP B C 1
ATOM 3119 O O . ASP B 1 105 ? -13.422 16.141 9.445 1 96.94 105 ASP B O 1
ATOM 3123 N N . VAL B 1 106 ? -12.414 17.719 10.664 1 96.62 106 VAL B N 1
ATOM 3124 C CA . VAL B 1 106 ? -13.438 17.688 11.703 1 96.62 106 VAL B CA 1
ATOM 3125 C C . VAL B 1 106 ? -14.641 18.531 11.273 1 96.62 106 VAL B C 1
ATOM 3127 O O . VAL B 1 106 ? -15.781 18.203 11.609 1 96.62 106 VAL B O 1
ATOM 3130 N N . THR B 1 107 ? -14.438 19.562 10.43 1 95.75 107 THR B N 1
ATOM 3131 C CA . THR B 1 107 ? -15.484 20.562 10.25 1 95.75 107 THR B CA 1
ATOM 3132 C C . THR B 1 107 ? -15.969 20.594 8.797 1 95.75 107 THR B C 1
ATOM 3134 O O . THR B 1 107 ? -17.047 21.109 8.508 1 95.75 107 THR B O 1
ATOM 3137 N N . LYS B 1 108 ? -15.242 20.109 7.938 1 96.44 108 LYS B N 1
ATOM 3138 C CA . LYS B 1 108 ? -15.562 20.188 6.516 1 96.44 108 LYS B CA 1
ATOM 3139 C C . LYS B 1 108 ? -15.672 18.797 5.906 1 96.44 108 LYS B C 1
ATOM 3141 O O . LYS B 1 108 ? -14.75 17.984 6.027 1 96.44 108 LYS B O 1
ATOM 3146 N N . GLN B 1 109 ? -16.734 18.578 5.137 1 96.19 109 GLN B N 1
ATOM 3147 C CA . GLN B 1 109 ? -17 17.234 4.648 1 96.19 109 GLN B CA 1
ATOM 3148 C C . GLN B 1 109 ? -17.109 17.203 3.127 1 96.19 109 GLN B C 1
ATOM 3150 O O . GLN B 1 109 ? -17.172 16.141 2.523 1 96.19 109 GLN B O 1
ATOM 3155 N N . ARG B 1 110 ? -17.188 18.375 2.553 1 98.31 110 ARG B N 1
ATOM 3156 C CA . ARG B 1 110 ? -17.359 18.484 1.107 1 98.31 110 ARG B CA 1
ATOM 3157 C C . ARG B 1 110 ? -16.422 19.531 0.521 1 98.31 110 ARG B C 1
ATOM 3159 O O . ARG B 1 110 ? -16.031 20.484 1.204 1 98.31 110 ARG B O 1
ATOM 3166 N N . TYR B 1 111 ? -16.125 19.359 -0.717 1 98.62 111 TYR B N 1
ATOM 3167 C CA . TYR B 1 111 ? -15.273 20.281 -1.479 1 98.62 111 TYR B CA 1
ATOM 3168 C C . TYR B 1 111 ? -15.898 20.609 -2.828 1 98.62 111 TYR B C 1
ATOM 3170 O O . TYR B 1 111 ? -16.406 19.719 -3.516 1 98.62 111 TYR B O 1
ATOM 3178 N N . GLU B 1 112 ? -15.812 21.828 -3.188 1 98.38 112 GLU B N 1
ATOM 3179 C CA . GLU B 1 112 ? -16.594 22.297 -4.324 1 98.38 112 GLU B CA 1
ATOM 3180 C C . GLU B 1 112 ? -15.906 21.984 -5.645 1 98.38 112 GLU B C 1
ATOM 3182 O O . GLU B 1 112 ? -16.562 21.625 -6.629 1 98.38 112 GLU B O 1
ATOM 3187 N N . ASN B 1 113 ? -14.617 22.188 -5.684 1 98.5 113 ASN B N 1
ATOM 3188 C CA . ASN B 1 113 ? -13.898 22.062 -6.945 1 98.5 113 ASN B CA 1
ATOM 3189 C C . ASN B 1 113 ? -12.461 21.594 -6.727 1 98.5 113 ASN B C 1
ATOM 3191 O O . ASN B 1 113 ? -12.031 21.422 -5.59 1 98.5 113 ASN B O 1
ATOM 3195 N N . TRP B 1 114 ? -11.758 21.375 -7.816 1 98.38 114 TRP B N 1
ATOM 3196 C CA . TRP B 1 114 ? -10.398 20.859 -7.812 1 98.38 114 TRP B CA 1
ATOM 3197 C C . TRP B 1 114 ? -9.461 21.766 -7.023 1 98.38 114 TRP B C 1
ATOM 3199 O O . TRP B 1 114 ? -8.648 21.281 -6.23 1 98.38 114 TRP B O 1
ATOM 3209 N N . ASP B 1 115 ? -9.609 23.047 -7.125 1 98.5 115 ASP B N 1
ATOM 3210 C CA . ASP B 1 115 ? -8.742 24 -6.438 1 98.5 115 ASP B CA 1
ATOM 3211 C C . ASP B 1 115 ? -8.898 23.875 -4.922 1 98.5 115 ASP B C 1
ATOM 3213 O O . ASP B 1 115 ? -7.914 24 -4.184 1 98.5 115 ASP B O 1
ATOM 3217 N N . GLU B 1 116 ? -10.109 23.656 -4.52 1 98.38 116 GLU B N 1
ATOM 3218 C CA . GLU B 1 116 ? -10.344 23.5 -3.09 1 98.38 116 GLU B CA 1
ATOM 3219 C C . GLU B 1 116 ? -9.688 22.219 -2.566 1 98.38 116 GLU B C 1
ATOM 3221 O O . GLU B 1 116 ? -9.148 22.203 -1.457 1 98.38 116 GLU B O 1
ATOM 3226 N N . VAL B 1 117 ? -9.758 21.172 -3.352 1 98.69 117 VAL B N 1
ATOM 3227 C CA . VAL B 1 117 ? -9.125 19.922 -2.957 1 98.69 117 VAL B CA 1
ATOM 3228 C C . VAL B 1 117 ? -7.613 20.109 -2.887 1 98.69 117 VAL B C 1
ATOM 3230 O O . VAL B 1 117 ? -6.965 19.641 -1.946 1 98.69 117 VAL B O 1
ATOM 3233 N N . ILE B 1 118 ? -7.051 20.828 -3.82 1 98.69 118 ILE B N 1
ATOM 3234 C CA . ILE B 1 118 ? -5.613 21.062 -3.83 1 98.69 118 ILE B CA 1
ATOM 3235 C C . ILE B 1 118 ? -5.23 21.969 -2.654 1 98.69 118 ILE B C 1
ATOM 3237 O O . ILE B 1 118 ? -4.176 21.781 -2.041 1 98.69 118 ILE B O 1
ATOM 3241 N N . ASP B 1 119 ? -6.07 22.922 -2.365 1 98.44 119 ASP B N 1
ATOM 3242 C CA . ASP B 1 119 ? -5.82 23.75 -1.192 1 98.44 119 ASP B CA 1
ATOM 3243 C C . ASP B 1 119 ? -5.801 22.906 0.083 1 98.44 119 ASP B C 1
ATOM 3245 O O . ASP B 1 119 ? -4.977 23.125 0.97 1 98.44 119 ASP B O 1
ATOM 3249 N N . TYR B 1 120 ? -6.75 22 0.161 1 98.56 120 TYR B N 1
ATOM 3250 C CA . TYR B 1 120 ? -6.715 21.062 1.281 1 98.56 120 TYR B CA 1
ATOM 3251 C C . TYR B 1 120 ? -5.387 20.312 1.324 1 98.56 120 TYR B C 1
ATOM 3253 O O . TYR B 1 120 ? -4.812 20.109 2.398 1 98.56 120 TYR B O 1
ATOM 3261 N N . CYS B 1 121 ? -4.844 19.875 0.195 1 98.5 121 CYS B N 1
ATOM 3262 C CA . CYS B 1 121 ? -3.582 19.141 0.118 1 98.5 121 CYS B CA 1
ATOM 3263 C C . CYS B 1 121 ? -2.418 20.016 0.57 1 98.5 121 CYS B C 1
ATOM 3265 O O . CYS B 1 121 ? -1.402 19.5 1.046 1 98.5 121 CYS B O 1
ATOM 3267 N N . ARG B 1 122 ? -2.543 21.359 0.466 1 98.44 122 ARG B N 1
ATOM 3268 C CA . ARG B 1 122 ? -1.526 22.281 0.946 1 98.44 122 ARG B CA 1
ATOM 3269 C C . ARG B 1 122 ? -1.242 22.062 2.43 1 98.44 122 ARG B C 1
ATOM 3271 O O . ARG B 1 122 ? -0.111 22.25 2.883 1 98.44 122 ARG B O 1
ATOM 3278 N N . TYR B 1 123 ? -2.277 21.578 3.074 1 98.56 123 TYR B N 1
ATOM 3279 C CA . TYR B 1 123 ? -2.143 21.375 4.512 1 98.56 123 TYR B CA 1
ATOM 3280 C C . TYR B 1 123 ? -2.051 19.891 4.855 1 98.56 123 TYR B C 1
ATOM 3282 O O . TYR B 1 123 ? -1.327 19.5 5.773 1 98.56 123 TYR B O 1
ATOM 3290 N N . SER B 1 124 ? -2.73 19.062 4.082 1 97.94 124 SER B N 1
ATOM 3291 C CA . SER B 1 124 ? -2.891 17.672 4.488 1 97.94 124 SER B CA 1
ATOM 3292 C C . SER B 1 124 ? -1.753 16.812 3.955 1 97.94 124 SER B C 1
ATOM 3294 O O . SER B 1 124 ? -1.513 15.711 4.461 1 97.94 124 SER B O 1
ATOM 3296 N N . ALA B 1 125 ? -1.028 17.266 2.926 1 98 125 ALA B N 1
ATOM 3297 C CA . ALA B 1 125 ? -0.066 16.391 2.268 1 98 125 ALA B CA 1
ATOM 3298 C C . ALA B 1 125 ? 1.27 17.109 2.059 1 98 125 ALA B C 1
ATOM 3300 O O . ALA B 1 125 ? 2.322 16.578 2.426 1 98 125 ALA B O 1
ATOM 3301 N N . MET B 1 126 ? 1.339 18.344 1.597 1 98.5 126 MET B N 1
ATOM 3302 C CA . MET B 1 126 ? 2.557 19.047 1.195 1 98.5 126 MET B CA 1
ATOM 3303 C C . MET B 1 126 ? 3.512 19.203 2.377 1 98.5 126 MET B C 1
ATOM 3305 O O . MET B 1 126 ? 4.719 19.016 2.23 1 98.5 126 MET B O 1
ATOM 3309 N N . PRO B 1 127 ? 2.967 19.422 3.607 1 98.38 127 PRO B N 1
ATOM 3310 C CA . PRO B 1 127 ? 3.887 19.578 4.734 1 98.38 127 PRO B CA 1
ATOM 3311 C C . PRO B 1 127 ? 4.68 18.312 5.031 1 98.38 127 PRO B C 1
ATOM 3313 O O . PRO B 1 127 ? 5.789 18.375 5.559 1 98.38 127 PRO B O 1
ATOM 3316 N N . VAL B 1 128 ? 4.145 17.156 4.73 1 96.94 128 VAL B N 1
ATOM 3317 C CA . VAL B 1 128 ? 4.855 15.898 4.969 1 96.94 128 VAL B CA 1
ATOM 3318 C C . VAL B 1 128 ? 6.113 15.844 4.102 1 96.94 128 VAL B C 1
ATOM 3320 O O . VAL B 1 128 ? 7.207 15.578 4.598 1 96.94 128 VAL B O 1
ATOM 3323 N N . GLY B 1 129 ? 5.941 16.109 2.85 1 97.31 129 GLY B N 1
ATOM 3324 C CA . GLY B 1 129 ? 7.09 16.125 1.957 1 97.31 129 GLY B CA 1
ATOM 3325 C C . GLY B 1 129 ? 8.125 17.172 2.346 1 97.31 129 GLY B C 1
ATOM 3326 O O . GLY B 1 129 ? 9.32 16.891 2.354 1 97.31 129 GLY B O 1
ATOM 3327 N N . ARG B 1 130 ? 7.668 18.359 2.668 1 98.12 130 ARG B N 1
ATOM 3328 C CA . ARG B 1 130 ? 8.57 19.438 3.053 1 98.12 130 ARG B CA 1
ATOM 3329 C C . ARG B 1 130 ? 9.328 19.094 4.328 1 98.12 130 ARG B C 1
ATOM 3331 O O . ARG B 1 130 ? 10.523 19.375 4.445 1 98.12 130 ARG B O 1
ATOM 3338 N N . PHE B 1 131 ? 8.664 18.484 5.289 1 97.69 131 PHE B N 1
ATOM 3339 C CA . PHE B 1 131 ? 9.297 18.047 6.531 1 97.69 131 PHE B CA 1
ATOM 3340 C C . PHE B 1 131 ? 10.438 17.062 6.246 1 97.69 131 PHE B C 1
ATOM 3342 O O . PHE B 1 131 ? 11.547 17.234 6.746 1 97.69 131 PHE B O 1
ATOM 3349 N N . VAL B 1 132 ? 10.156 16.078 5.422 1 95.31 132 VAL B N 1
ATOM 3350 C CA . VAL B 1 132 ? 11.156 15.062 5.109 1 95.31 132 VAL B CA 1
ATOM 3351 C C . VAL B 1 132 ? 12.352 15.711 4.414 1 95.31 132 VAL B C 1
ATOM 3353 O O . VAL B 1 132 ? 13.508 15.398 4.719 1 95.31 132 VAL B O 1
ATOM 3356 N N . LEU B 1 133 ? 12.109 16.594 3.492 1 97 133 LEU B N 1
ATOM 3357 C CA . LEU B 1 133 ? 13.18 17.312 2.799 1 97 133 LEU B CA 1
ATOM 3358 C C . LEU B 1 133 ? 14.008 18.125 3.779 1 97 133 LEU B C 1
ATOM 3360 O O . LEU B 1 133 ? 15.242 18.109 3.727 1 97 133 LEU B O 1
ATOM 3364 N N . ASP B 1 134 ? 13.336 18.844 4.688 1 97.31 134 ASP B N 1
ATOM 3365 C CA . ASP B 1 134 ? 14.023 19.656 5.676 1 97.31 134 ASP B CA 1
ATOM 3366 C C . ASP B 1 134 ? 14.898 18.797 6.594 1 97.31 134 ASP B C 1
ATOM 3368 O O . ASP B 1 134 ? 16.047 19.156 6.879 1 97.31 134 ASP B O 1
ATOM 3372 N N . VAL B 1 135 ? 14.352 17.734 7.055 1 95.81 135 VAL B N 1
ATOM 3373 C CA . VAL B 1 135 ? 15.07 16.828 7.949 1 95.81 135 VAL B CA 1
ATOM 3374 C C . VAL B 1 135 ? 16.359 16.359 7.281 1 95.81 135 VAL B C 1
ATOM 3376 O O . VAL B 1 135 ? 17.391 16.219 7.941 1 95.81 135 VAL B O 1
ATOM 3379 N N . HIS B 1 136 ? 16.328 16.172 5.977 1 94.62 136 HIS B N 1
ATOM 3380 C CA . HIS B 1 136 ? 17.484 15.656 5.242 1 94.62 136 HIS B CA 1
ATOM 3381 C C . HIS B 1 136 ? 18.391 16.781 4.777 1 94.62 136 HIS B C 1
ATOM 3383 O O . HIS B 1 136 ? 19.422 16.547 4.141 1 94.62 136 HIS B O 1
ATOM 3389 N N . GLY B 1 137 ? 17.969 18.031 5.066 1 95.81 137 GLY B N 1
ATOM 3390 C CA . GLY B 1 137 ? 18.797 19.172 4.73 1 95.81 137 GLY B CA 1
ATOM 3391 C C . GLY B 1 137 ? 18.75 19.547 3.262 1 95.81 137 GLY B C 1
ATOM 3392 O O . GLY B 1 137 ? 19.672 20.156 2.736 1 95.81 137 GLY B O 1
ATOM 3393 N N . GLU B 1 138 ? 17.734 19.094 2.564 1 97.38 138 GLU B N 1
ATOM 3394 C CA . GLU B 1 138 ? 17.562 19.469 1.163 1 97.38 138 GLU B CA 1
ATOM 3395 C C . GLU B 1 138 ? 17.172 20.938 1.027 1 97.38 138 GLU B C 1
ATOM 3397 O O . GLU B 1 138 ? 16.625 21.516 1.967 1 97.38 138 GLU B O 1
ATOM 3402 N N . SER B 1 139 ? 17.422 21.516 -0.14 1 97.25 139 SER B N 1
ATOM 3403 C CA . SER B 1 139 ? 17.109 22.922 -0.405 1 97.25 139 SER B CA 1
ATOM 3404 C C . SER B 1 139 ? 15.602 23.141 -0.534 1 97.25 139 SER B C 1
ATOM 3406 O O . SER B 1 139 ? 14.891 22.297 -1.076 1 97.25 139 SER B O 1
ATOM 3408 N N . ALA B 1 140 ? 15.148 24.312 -0.113 1 97 140 ALA B N 1
ATOM 3409 C CA . ALA B 1 140 ? 13.742 24.688 -0.275 1 97 140 ALA B CA 1
ATOM 3410 C C . ALA B 1 140 ? 13.359 24.75 -1.75 1 97 140 ALA B 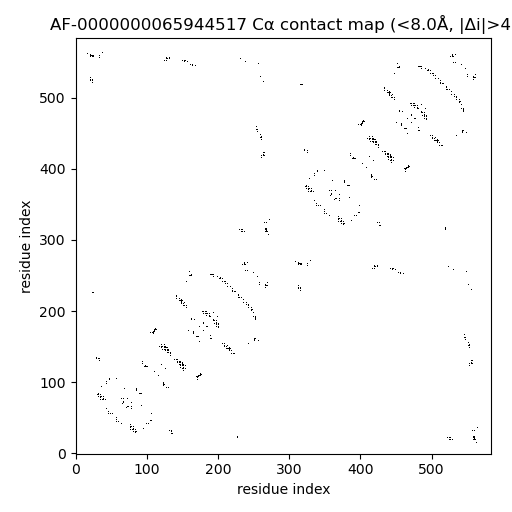C 1
ATOM 3412 O O . ALA B 1 140 ? 12.172 24.734 -2.09 1 97 140 ALA B O 1
ATOM 3413 N N . ALA B 1 141 ? 14.32 24.766 -2.605 1 97.75 141 ALA B N 1
ATOM 3414 C CA . ALA B 1 141 ? 14.078 24.75 -4.047 1 97.75 141 ALA B CA 1
ATOM 3415 C C . ALA B 1 141 ? 13.43 23.438 -4.477 1 97.75 141 ALA B C 1
ATOM 3417 O O . ALA B 1 141 ? 12.891 23.328 -5.582 1 97.75 141 ALA B O 1
ATOM 3418 N N . THR B 1 142 ? 13.461 22.422 -3.605 1 98.06 142 THR B N 1
ATOM 3419 C CA . THR B 1 142 ? 12.859 21.125 -3.91 1 98.06 142 THR B CA 1
ATOM 3420 C C . THR B 1 142 ? 11.375 21.125 -3.561 1 98.06 142 THR B C 1
ATOM 3422 O O . THR B 1 142 ? 10.633 20.219 -3.971 1 98.06 142 THR B O 1
ATOM 3425 N N . TRP B 1 143 ? 10.898 22.141 -2.848 1 98.31 143 TRP B N 1
ATOM 3426 C CA . TRP B 1 143 ? 9.555 22.141 -2.285 1 98.31 143 TRP B CA 1
ATOM 3427 C C . TRP B 1 143 ? 8.5 22.094 -3.387 1 98.31 143 TRP B C 1
ATOM 3429 O O . TRP B 1 143 ? 7.547 21.312 -3.312 1 98.31 143 TRP B O 1
ATOM 3439 N N . PRO B 1 144 ? 8.672 22.906 -4.461 1 98.38 144 PRO B N 1
ATOM 3440 C CA . PRO B 1 144 ? 7.609 22.906 -5.473 1 98.38 144 PRO B CA 1
ATOM 3441 C C . PRO B 1 144 ? 7.367 21.531 -6.082 1 98.38 144 PRO B C 1
ATOM 3443 O O . PRO B 1 144 ? 6.219 21.094 -6.211 1 98.38 144 PRO B O 1
ATOM 3446 N N . ALA B 1 145 ? 8.406 20.812 -6.449 1 97.81 145 ALA B N 1
ATOM 3447 C CA . ALA B 1 145 ? 8.25 19.469 -6.988 1 97.81 145 ALA B CA 1
ATOM 3448 C C . ALA B 1 145 ? 7.664 18.516 -5.945 1 97.81 145 ALA B C 1
ATOM 3450 O O . ALA B 1 145 ? 6.824 17.672 -6.266 1 97.81 145 ALA B O 1
ATOM 3451 N N . SER B 1 146 ? 8.094 18.656 -4.723 1 98.06 146 SER B N 1
ATOM 3452 C CA . SER B 1 146 ? 7.559 17.859 -3.629 1 98.06 146 SER B CA 1
ATOM 3453 C C . SER B 1 146 ? 6.07 18.125 -3.418 1 98.06 146 SER B C 1
ATOM 3455 O O . SER B 1 146 ? 5.289 17.188 -3.229 1 98.06 146 SER B O 1
ATOM 3457 N N . ASP B 1 147 ? 5.727 19.391 -3.439 1 98.62 147 ASP B N 1
ATOM 3458 C CA . ASP B 1 147 ? 4.332 19.781 -3.225 1 98.62 147 ASP B CA 1
ATOM 3459 C C . ASP B 1 147 ? 3.418 19.125 -4.254 1 98.62 147 ASP B C 1
ATOM 3461 O O . ASP B 1 147 ? 2.381 18.547 -3.895 1 98.62 147 ASP B O 1
ATOM 3465 N N . VAL B 1 148 ? 3.834 19.172 -5.473 1 98.19 148 VAL B N 1
ATOM 3466 C CA . VAL B 1 148 ? 3.045 18.609 -6.562 1 98.19 148 VAL B CA 1
ATOM 3467 C C . VAL B 1 148 ? 2.965 17.094 -6.398 1 98.19 148 VAL B C 1
ATOM 3469 O O . VAL B 1 148 ? 1.892 16.5 -6.535 1 98.19 148 VAL B O 1
ATOM 3472 N N . LEU B 1 149 ? 4.031 16.469 -6.051 1 97.12 149 LEU B N 1
ATOM 3473 C CA . LEU B 1 149 ? 4.062 15.031 -5.816 1 97.12 149 LEU B CA 1
ATOM 3474 C C . LEU B 1 149 ? 3.123 14.641 -4.68 1 97.12 149 LEU B C 1
ATOM 3476 O O . LEU B 1 149 ? 2.295 13.742 -4.832 1 97.12 149 LEU B O 1
ATOM 3480 N N . CYS B 1 150 ? 3.223 15.352 -3.584 1 98.12 150 CYS B N 1
ATOM 3481 C CA . CYS B 1 150 ? 2.439 15.023 -2.398 1 98.12 150 CYS B CA 1
ATOM 3482 C C . CYS B 1 150 ? 0.951 15.234 -2.65 1 98.12 150 CYS B C 1
ATOM 3484 O O . CYS B 1 150 ? 0.118 14.484 -2.141 1 98.12 150 CYS B O 1
ATOM 3486 N N . ALA B 1 151 ? 0.622 16.25 -3.42 1 98.44 151 ALA B N 1
ATOM 3487 C CA . ALA B 1 151 ? -0.776 16.438 -3.797 1 98.44 151 ALA B CA 1
ATOM 3488 C C . ALA B 1 151 ? -1.293 15.25 -4.605 1 98.44 151 ALA B C 1
ATOM 3490 O O . ALA B 1 151 ? -2.389 14.742 -4.348 1 98.44 151 ALA B O 1
ATOM 3491 N N . GLY B 1 152 ? -0.495 14.789 -5.598 1 98.06 152 GLY B N 1
ATOM 3492 C CA . GLY B 1 152 ? -0.875 13.625 -6.371 1 98.06 152 GLY B CA 1
ATOM 3493 C C . GLY B 1 152 ? -1.071 12.383 -5.523 1 98.06 152 GLY B C 1
ATOM 3494 O O . GLY B 1 152 ? -2.039 11.641 -5.707 1 98.06 152 GLY B O 1
ATOM 3495 N N . LEU B 1 153 ? -0.158 12.18 -4.586 1 96.88 153 LEU B N 1
ATOM 3496 C CA . LEU B 1 153 ? -0.256 11.039 -3.68 1 96.88 153 LEU B CA 1
ATOM 3497 C C . LEU B 1 153 ? -1.531 11.117 -2.846 1 96.88 153 LEU B C 1
ATOM 3499 O O . LEU B 1 153 ? -2.215 10.109 -2.656 1 96.88 153 LEU B O 1
ATOM 3503 N N . GLN B 1 154 ? -1.871 12.289 -2.379 1 97.62 154 GLN B N 1
ATOM 3504 C CA . GLN B 1 154 ? -3.047 12.461 -1.531 1 97.62 154 GLN B CA 1
ATOM 3505 C C . GLN B 1 154 ? -4.332 12.242 -2.324 1 97.62 154 GLN B C 1
ATOM 3507 O O . GLN B 1 154 ? -5.281 11.633 -1.824 1 97.62 154 GLN B O 1
ATOM 3512 N N . VAL B 1 155 ? -4.348 12.719 -3.512 1 98.25 155 VAL B N 1
ATOM 3513 C CA . VAL B 1 155 ? -5.523 12.5 -4.352 1 98.25 155 VAL B CA 1
ATOM 3514 C C . VAL B 1 155 ? -5.715 11.008 -4.598 1 98.25 155 VAL B C 1
ATOM 3516 O O . VAL B 1 155 ? -6.84 10.5 -4.539 1 98.25 155 VAL B O 1
ATOM 3519 N N . CYS B 1 156 ? -4.664 10.289 -4.871 1 97.19 156 CYS B N 1
ATOM 3520 C CA . CYS B 1 156 ? -4.754 8.844 -5.008 1 97.19 156 CYS B CA 1
ATOM 3521 C C . CYS B 1 156 ? -5.387 8.219 -3.77 1 97.19 156 CYS B C 1
ATOM 3523 O O . CYS B 1 156 ? -6.277 7.375 -3.881 1 97.19 156 CYS B O 1
ATOM 3525 N N . ASN B 1 157 ? -4.973 8.688 -2.631 1 95.56 157 ASN B N 1
ATOM 3526 C CA . ASN B 1 157 ? -5.52 8.172 -1.38 1 95.56 157 ASN B CA 1
ATOM 3527 C C . ASN B 1 157 ? -7.02 8.422 -1.279 1 95.56 157 ASN B C 1
ATOM 3529 O O . ASN B 1 157 ? -7.781 7.527 -0.903 1 95.56 157 ASN B O 1
ATOM 3533 N N . HIS B 1 158 ? -7.383 9.609 -1.62 1 97.38 158 HIS B N 1
ATOM 3534 C CA . HIS B 1 158 ? -8.797 9.977 -1.574 1 97.38 158 HIS B CA 1
ATOM 3535 C C . HIS B 1 158 ? -9.625 9.086 -2.492 1 97.38 158 HIS B C 1
ATOM 3537 O O . HIS B 1 158 ? -10.734 8.68 -2.133 1 97.38 158 HIS B O 1
ATOM 3543 N N . LEU B 1 159 ? -9.125 8.812 -3.66 1 98.06 159 LEU B N 1
ATOM 3544 C CA . LEU B 1 159 ? -9.859 8 -4.625 1 98.06 159 LEU B CA 1
ATOM 3545 C C . LEU B 1 159 ? -9.914 6.543 -4.176 1 98.06 159 LEU B C 1
ATOM 3547 O O . LEU B 1 159 ? -10.961 5.902 -4.262 1 98.06 159 LEU B O 1
ATOM 3551 N N . GLN B 1 160 ? -8.836 6.047 -3.668 1 96.44 160 GLN B N 1
ATOM 3552 C CA . GLN B 1 160 ? -8.766 4.664 -3.209 1 96.44 160 GLN B CA 1
ATOM 3553 C C . GLN B 1 160 ? -9.766 4.406 -2.084 1 96.44 160 GLN B C 1
ATOM 3555 O O . GLN B 1 160 ? -10.383 3.346 -2.031 1 96.44 160 GLN B O 1
ATOM 3560 N N . ASP B 1 161 ? -9.945 5.418 -1.232 1 94.81 161 ASP B N 1
ATOM 3561 C CA . ASP B 1 161 ? -10.719 5.219 -0.012 1 94.81 161 ASP B CA 1
ATOM 3562 C C . ASP B 1 161 ? -12.047 5.973 -0.075 1 94.81 161 ASP B C 1
ATOM 3564 O O . ASP B 1 161 ? -12.68 6.211 0.956 1 94.81 161 ASP B O 1
ATOM 3568 N N . CYS B 1 162 ? -12.453 6.328 -1.223 1 97.19 162 CYS B N 1
ATOM 3569 C CA . CYS B 1 162 ? -13.602 7.219 -1.351 1 97.19 162 CYS B CA 1
ATOM 3570 C C . CYS B 1 162 ? -14.852 6.59 -0.746 1 97.19 162 CYS B C 1
ATOM 3572 O O . CYS B 1 162 ? -15.633 7.27 -0.077 1 97.19 162 CYS B O 1
ATOM 3574 N N . GLY B 1 163 ? -15.086 5.297 -0.942 1 94.81 163 GLY B N 1
ATOM 3575 C CA . GLY B 1 163 ? -16.234 4.629 -0.355 1 94.81 163 GLY B CA 1
ATOM 3576 C C . GLY B 1 163 ? -16.188 4.582 1.161 1 94.81 163 GLY B C 1
ATOM 3577 O O . GLY B 1 163 ? -17.141 4.988 1.83 1 94.81 163 GLY B O 1
ATOM 3578 N N . LYS B 1 164 ? -15.055 4.199 1.751 1 92.38 164 LYS B N 1
ATOM 3579 C CA . LYS B 1 164 ? -14.906 4.07 3.197 1 92.38 164 LYS B CA 1
ATOM 3580 C C . LYS B 1 164 ? -14.969 5.438 3.879 1 92.38 164 LYS B C 1
ATOM 3582 O O . LYS B 1 164 ? -15.547 5.57 4.957 1 92.38 164 LYS B O 1
ATOM 3587 N N . ASP B 1 165 ? -14.367 6.434 3.223 1 94.5 165 ASP B N 1
ATOM 3588 C CA . ASP B 1 165 ? -14.414 7.777 3.787 1 94.5 165 ASP B CA 1
ATOM 3589 C C . ASP B 1 165 ? -15.852 8.281 3.891 1 94.5 165 ASP B C 1
ATOM 3591 O O . ASP B 1 165 ? -16.234 8.883 4.895 1 94.5 165 ASP B O 1
ATOM 3595 N N . PHE B 1 166 ? -16.609 8.008 2.879 1 96.5 166 PHE B N 1
ATOM 3596 C CA . PHE B 1 166 ? -18.016 8.43 2.885 1 96.5 166 PHE B CA 1
ATOM 3597 C C . PHE B 1 166 ? -18.797 7.66 3.932 1 96.5 166 PHE B C 1
ATOM 3599 O O . PHE B 1 166 ? -19.484 8.258 4.773 1 96.5 166 PHE B O 1
ATOM 3606 N N . LEU B 1 167 ? -18.625 6.352 3.947 1 92.62 167 LEU B N 1
ATOM 3607 C CA . LEU B 1 167 ? -19.469 5.488 4.777 1 92.62 167 LEU B CA 1
ATOM 3608 C C . LEU B 1 167 ? -19.109 5.641 6.25 1 92.62 167 LEU B C 1
ATOM 3610 O O . LEU B 1 167 ? -19.984 5.641 7.109 1 92.62 167 LEU B O 1
ATOM 3614 N N . ASN B 1 168 ? -17.844 5.875 6.57 1 90.56 168 ASN B N 1
ATOM 3615 C CA . ASN B 1 168 ? -17.422 5.824 7.965 1 90.56 168 ASN B CA 1
ATOM 3616 C C . ASN B 1 168 ? -17.266 7.223 8.555 1 90.56 168 ASN B C 1
ATOM 3618 O O . ASN B 1 168 ? -17.438 7.418 9.758 1 90.56 168 ASN B O 1
ATOM 3622 N N . LEU B 1 169 ? -16.922 8.195 7.656 1 92.19 169 LEU B N 1
ATOM 3623 C CA . LEU B 1 169 ? -16.562 9.508 8.188 1 92.19 169 LEU B CA 1
ATOM 3624 C C . LEU B 1 169 ? -17.438 10.602 7.578 1 92.19 169 LEU B C 1
ATOM 3626 O O . LEU B 1 169 ? -17.391 11.758 8.008 1 92.19 169 LEU B O 1
ATOM 3630 N N . ASN B 1 170 ? -18.266 10.227 6.57 1 94.81 170 ASN B N 1
ATOM 3631 C CA . ASN B 1 170 ? -19.047 11.188 5.801 1 94.81 170 ASN B CA 1
ATOM 3632 C C . ASN B 1 170 ? -18.172 12.297 5.23 1 94.81 170 ASN B C 1
ATOM 3634 O O . ASN B 1 170 ? -18.578 13.469 5.238 1 94.81 170 ASN B O 1
ATOM 3638 N N . ARG B 1 171 ? -17 11.93 4.863 1 96.44 171 ARG B N 1
ATOM 3639 C CA . ARG B 1 171 ? -16.078 12.852 4.199 1 96.44 171 ARG B CA 1
ATOM 3640 C C . ARG B 1 171 ? -15.938 12.508 2.723 1 96.44 171 ARG B C 1
ATOM 3642 O O . ARG B 1 171 ? -15.781 11.336 2.361 1 96.44 171 ARG B O 1
ATOM 3649 N N . VAL B 1 172 ? -16.078 13.531 1.892 1 98.38 172 VAL B N 1
ATOM 3650 C CA . VAL B 1 172 ? -15.961 13.344 0.449 1 98.38 172 VAL B CA 1
ATOM 3651 C C . VAL B 1 172 ? -14.984 14.367 -0.132 1 98.38 172 VAL B C 1
ATOM 3653 O O . VAL B 1 172 ? -15.258 15.57 -0.123 1 98.38 172 VAL B O 1
ATOM 3656 N N . TYR B 1 173 ? -13.922 13.883 -0.663 1 98.31 173 TYR B N 1
ATOM 3657 C CA . TYR B 1 173 ? -12.906 14.766 -1.221 1 98.31 173 TYR B CA 1
ATOM 3658 C C . TYR B 1 173 ? -13.078 14.906 -2.729 1 98.31 173 TYR B C 1
ATOM 3660 O O . TYR B 1 173 ? -12.375 15.695 -3.367 1 98.31 173 TYR B O 1
ATOM 3668 N N . ILE B 1 174 ? -13.977 14.117 -3.312 1 98.62 174 ILE B N 1
ATOM 3669 C CA . ILE B 1 174 ? -14.328 14.289 -4.719 1 98.62 174 ILE B CA 1
ATOM 3670 C C . ILE B 1 174 ? -15.062 15.617 -4.91 1 98.62 174 ILE B C 1
ATOM 3672 O O . ILE B 1 174 ? -16.078 15.875 -4.262 1 98.62 174 ILE B O 1
ATOM 3676 N N . PRO B 1 175 ? -14.555 16.422 -5.812 1 98.69 175 PRO B N 1
ATOM 3677 C CA . PRO B 1 175 ? -15.188 17.719 -5.992 1 98.69 175 PRO B CA 1
ATOM 3678 C C . PRO B 1 175 ? -16.641 17.625 -6.453 1 98.69 175 PRO B C 1
ATOM 3680 O O . PRO B 1 175 ? -16.953 16.812 -7.332 1 98.69 175 PRO B O 1
ATOM 3683 N N . ARG B 1 176 ? -17.5 18.453 -5.941 1 98.25 176 ARG B N 1
ATOM 3684 C CA . ARG B 1 176 ? -18.922 18.453 -6.273 1 98.25 176 ARG B CA 1
ATOM 3685 C C . ARG B 1 176 ? -19.141 18.766 -7.75 1 98.25 176 ARG B C 1
ATOM 3687 O O . ARG B 1 176 ? -20.031 18.203 -8.383 1 98.25 176 ARG B O 1
ATOM 3694 N N . ASP B 1 177 ? -18.391 19.625 -8.266 1 98.5 177 ASP B N 1
ATOM 3695 C CA . ASP B 1 177 ? -18.562 19.984 -9.672 1 98.5 177 ASP B CA 1
ATOM 3696 C C . ASP B 1 177 ? -18.172 18.828 -10.586 1 98.5 177 ASP B C 1
ATOM 3698 O O . ASP B 1 177 ? -18.75 18.641 -11.656 1 98.5 177 ASP B O 1
ATOM 3702 N N . ALA B 1 178 ? -17.172 18 -10.25 1 98.38 178 ALA B N 1
ATOM 3703 C CA . ALA B 1 178 ? -16.812 16.812 -11.023 1 98.38 178 ALA B CA 1
ATOM 3704 C C . ALA B 1 178 ? -17.938 15.773 -10.992 1 98.38 178 ALA B C 1
ATOM 3706 O O . ALA B 1 178 ? -18.234 15.156 -12.008 1 98.38 178 ALA B O 1
ATOM 3707 N N . LEU B 1 179 ? -18.531 15.586 -9.82 1 98.38 179 LEU B N 1
ATOM 3708 C CA . LEU B 1 179 ? -19.672 14.688 -9.703 1 98.38 179 LEU B CA 1
ATOM 3709 C C . LEU B 1 179 ? -20.828 15.148 -10.602 1 98.38 179 LEU B C 1
ATOM 3711 O O . LEU B 1 179 ? -21.359 14.359 -11.375 1 98.38 179 LEU B O 1
ATOM 3715 N N . SER B 1 180 ? -21.109 16.438 -10.531 1 97.88 180 SER B N 1
ATOM 3716 C CA . SER B 1 180 ? -22.188 17.016 -11.328 1 97.88 180 SER B CA 1
ATOM 3717 C C . SER B 1 180 ? -21.906 16.875 -12.82 1 97.88 180 SER B C 1
ATOM 3719 O O . SER B 1 180 ? -22.797 16.531 -13.594 1 97.88 180 SER B O 1
ATOM 3721 N N . ALA B 1 181 ? -20.719 17.109 -13.203 1 98.06 181 ALA B N 1
ATOM 3722 C CA . ALA B 1 181 ? -20.344 17.047 -14.617 1 98.06 181 ALA B CA 1
ATOM 3723 C C . ALA B 1 181 ? -20.516 15.641 -15.172 1 98.06 181 ALA B C 1
ATOM 3725 O O . ALA B 1 181 ? -20.844 15.469 -16.344 1 98.06 181 ALA B O 1
ATOM 3726 N N . SER B 1 182 ? -20.359 14.625 -14.352 1 97.94 182 SER B N 1
ATOM 3727 C CA . SER B 1 182 ? -20.469 13.242 -14.797 1 97.94 182 SER B CA 1
ATOM 3728 C C . SER B 1 182 ? -21.875 12.703 -14.602 1 97.94 182 SER B C 1
ATOM 3730 O O . SER B 1 182 ? -22.219 11.625 -15.086 1 97.94 182 SER B O 1
ATOM 3732 N N . GLY B 1 183 ? -22.656 13.438 -13.789 1 98 183 GLY B N 1
ATOM 3733 C CA . GLY B 1 183 ? -24 12.992 -13.484 1 98 183 GLY B CA 1
ATOM 3734 C C . GLY B 1 183 ? -24.078 12.016 -12.328 1 98 183 GLY B C 1
ATOM 3735 O O . GLY B 1 183 ? -25.047 11.266 -12.195 1 98 183 GLY B O 1
ATOM 3736 N N . ALA B 1 184 ? -23.047 11.977 -11.531 1 98 184 ALA B N 1
ATOM 3737 C CA . ALA B 1 184 ? -23 11.109 -10.352 1 98 184 ALA B CA 1
ATOM 3738 C C . ALA B 1 184 ? -23.391 11.883 -9.094 1 98 184 ALA B C 1
ATOM 3740 O O . ALA B 1 184 ? -23.344 13.109 -9.07 1 98 184 ALA B O 1
ATOM 3741 N N . SER B 1 185 ? -23.844 11.172 -8.102 1 97.69 185 SER B N 1
ATOM 3742 C CA . SER B 1 185 ? -24.172 11.781 -6.82 1 97.69 185 SER B CA 1
ATOM 3743 C C . SER B 1 185 ? -23.297 11.219 -5.699 1 97.69 185 SER B C 1
ATOM 3745 O O . SER B 1 185 ? -22.766 10.117 -5.816 1 97.69 185 SER B O 1
ATOM 3747 N N . ILE B 1 186 ? -23.203 11.945 -4.641 1 97.12 186 ILE B N 1
ATOM 3748 C CA . ILE B 1 186 ? -22.359 11.602 -3.498 1 97.12 186 ILE B CA 1
ATOM 3749 C C . ILE B 1 186 ? -22.859 10.289 -2.883 1 97.12 186 ILE B C 1
ATOM 3751 O O . ILE B 1 186 ? -22.047 9.469 -2.428 1 97.12 186 ILE B O 1
ATOM 3755 N N . GLU B 1 187 ? -24.141 10.055 -2.908 1 97 187 GLU B N 1
ATOM 3756 C CA . GLU B 1 187 ? -24.75 8.875 -2.287 1 97 187 GLU B CA 1
ATOM 3757 C C . GLU B 1 187 ? -24.281 7.594 -2.959 1 97 187 GLU B C 1
ATOM 3759 O O . GLU B 1 187 ? -24.234 6.535 -2.328 1 97 187 GLU B O 1
ATOM 3764 N N . GLU B 1 188 ? -23.875 7.734 -4.199 1 97.69 188 GLU B N 1
ATOM 3765 C CA . GLU B 1 188 ? -23.406 6.57 -4.949 1 97.69 188 GLU B CA 1
ATOM 3766 C C . GLU B 1 188 ? -22.109 6.016 -4.359 1 97.69 188 GLU B C 1
ATOM 3768 O O . GLU B 1 188 ? -21.766 4.859 -4.605 1 97.69 188 GLU B O 1
ATOM 3773 N N . LEU B 1 189 ? -21.391 6.809 -3.586 1 97.31 189 LEU B N 1
ATOM 3774 C CA . LEU B 1 189 ? -20.141 6.367 -2.965 1 97.31 189 LEU B CA 1
ATOM 3775 C C . LEU B 1 189 ? -20.422 5.309 -1.901 1 97.31 189 LEU B C 1
ATOM 3777 O O . LEU B 1 189 ? -19.5 4.594 -1.48 1 97.31 189 LEU B O 1
ATOM 3781 N N . GLY B 1 190 ? -21.625 5.219 -1.448 1 95.25 190 GLY B N 1
ATOM 3782 C CA . GLY B 1 190 ? -21.984 4.23 -0.447 1 95.25 190 GLY B CA 1
ATOM 3783 C C . GLY B 1 190 ? -22.438 2.91 -1.047 1 95.25 190 GLY B C 1
ATOM 3784 O O . GLY B 1 190 ? -22.719 1.958 -0.32 1 95.25 190 GLY B O 1
ATOM 3785 N N . ALA B 1 191 ? -22.484 2.854 -2.385 1 94.56 191 ALA B N 1
ATOM 3786 C CA . ALA B 1 191 ? -22.938 1.646 -3.072 1 94.56 191 ALA B CA 1
ATOM 3787 C C . ALA B 1 191 ? -21.828 0.593 -3.107 1 94.56 191 ALA B C 1
ATOM 3789 O O . ALA B 1 191 ? -20.672 0.893 -2.822 1 94.56 191 ALA B O 1
ATOM 3790 N N . ALA B 1 192 ? -22.172 -0.601 -3.498 1 89.31 192 ALA B N 1
ATOM 3791 C CA . ALA B 1 192 ? -21.234 -1.717 -3.592 1 89.31 192 ALA B CA 1
ATOM 3792 C C . ALA B 1 192 ? -20.375 -1.597 -4.84 1 89.31 192 ALA B C 1
ATOM 3794 O O . ALA B 1 192 ? -19.266 -2.137 -4.883 1 89.31 192 ALA B O 1
ATOM 3795 N N . LYS B 1 193 ? -20.953 -0.931 -5.828 1 94.44 193 LYS B N 1
ATOM 3796 C CA . LYS B 1 193 ? -20.25 -0.721 -7.09 1 94.44 193 LYS B CA 1
ATOM 3797 C C . LYS B 1 193 ? -20.578 0.646 -7.68 1 94.44 193 LYS B C 1
ATOM 3799 O O . LYS B 1 193 ? -21.672 1.183 -7.449 1 94.44 193 LYS B O 1
ATOM 3804 N N . SER B 1 194 ? -19.672 1.133 -8.414 1 97.38 194 SER B N 1
ATOM 3805 C CA . SER B 1 194 ? -19.859 2.438 -9.039 1 97.38 194 SER B CA 1
ATOM 3806 C C . SER B 1 194 ? -20.75 2.336 -10.266 1 97.38 194 SER B C 1
ATOM 3808 O O . SER B 1 194 ? -20.672 1.363 -11.023 1 97.38 194 SER B O 1
ATOM 3810 N N . SER B 1 195 ? -21.625 3.377 -10.445 1 97.88 195 SER B N 1
ATOM 3811 C CA . SER B 1 195 ? -22.266 3.559 -11.742 1 97.88 195 SER B CA 1
ATOM 3812 C C . SER B 1 195 ? -21.25 3.947 -12.812 1 97.88 195 SER B C 1
ATOM 3814 O O . SER B 1 195 ? -20.109 4.262 -12.5 1 97.88 195 SER B O 1
ATOM 3816 N N . LEU B 1 196 ? -21.672 3.896 -14.062 1 97.62 196 LEU B N 1
ATOM 3817 C CA . LEU B 1 196 ? -20.797 4.328 -15.156 1 97.62 196 LEU B CA 1
ATOM 3818 C C . LEU B 1 196 ? -20.422 5.793 -15 1 97.62 196 LEU B C 1
ATOM 3820 O O . LEU B 1 196 ? -19.281 6.18 -15.289 1 97.62 196 LEU B O 1
ATOM 3824 N N . GLN B 1 197 ? -21.391 6.605 -14.516 1 98.25 197 GLN B N 1
ATOM 3825 C CA . GLN B 1 197 ? -21.156 8.023 -14.297 1 98.25 197 GLN B CA 1
ATOM 3826 C C . GLN B 1 197 ? -20.109 8.25 -13.219 1 98.25 197 GLN B C 1
ATOM 3828 O O . GLN B 1 197 ? -19.188 9.062 -13.391 1 98.25 197 GLN B O 1
ATOM 3833 N N . MET B 1 198 ? -20.203 7.508 -12.188 1 98.56 198 MET B N 1
ATOM 3834 C CA . MET B 1 198 ? -19.25 7.621 -11.086 1 98.56 198 MET B CA 1
ATOM 3835 C C . MET B 1 198 ? -17.859 7.164 -11.531 1 98.56 198 MET B C 1
ATOM 3837 O O . MET B 1 198 ? -16.859 7.809 -11.211 1 98.56 198 MET B O 1
ATOM 3841 N N . LEU B 1 199 ? -17.781 6.059 -12.273 1 98.25 199 LEU B N 1
ATOM 3842 C CA . LEU B 1 199 ? -16.5 5.566 -12.773 1 98.25 199 LEU B CA 1
ATOM 3843 C C . LEU B 1 199 ? -15.82 6.617 -13.641 1 98.25 199 LEU B C 1
ATOM 3845 O O . LEU B 1 199 ? -14.609 6.824 -13.531 1 98.25 199 LEU B O 1
ATOM 3849 N N . GLN B 1 200 ? -16.609 7.223 -14.469 1 98.06 200 GLN B N 1
ATOM 3850 C CA . GLN B 1 200 ? -16.047 8.266 -15.32 1 98.06 200 GLN B CA 1
ATOM 3851 C C . GLN B 1 200 ? -15.477 9.414 -14.492 1 98.06 200 GLN B C 1
ATOM 3853 O O . GLN B 1 200 ? -14.398 9.922 -14.789 1 98.06 200 GLN B O 1
ATOM 3858 N N . CYS B 1 201 ? -16.188 9.781 -13.461 1 98.62 201 CYS B N 1
ATOM 3859 C CA . CYS B 1 201 ? -15.734 10.836 -12.562 1 98.62 201 CYS B CA 1
ATOM 3860 C C . CYS B 1 201 ? -14.422 10.453 -11.883 1 98.62 201 CYS B C 1
ATOM 3862 O O . CYS B 1 201 ? -13.445 11.195 -11.945 1 98.62 201 CYS B O 1
ATOM 3864 N N . LEU B 1 202 ? -14.398 9.266 -11.336 1 98.69 202 LEU B N 1
ATOM 3865 C CA . LEU B 1 202 ? -13.227 8.797 -10.602 1 98.69 202 LEU B CA 1
ATOM 3866 C C . LEU B 1 202 ? -12.031 8.648 -11.531 1 98.69 202 LEU B C 1
ATOM 3868 O O . LEU B 1 202 ? -10.914 9.023 -11.172 1 98.69 202 LEU B O 1
ATOM 3872 N N . ARG B 1 203 ? -12.227 8.164 -12.711 1 98.44 203 ARG B N 1
ATOM 3873 C CA . ARG B 1 203 ? -11.148 7.961 -13.672 1 98.44 203 ARG B CA 1
ATOM 3874 C C . ARG B 1 203 ? -10.594 9.297 -14.164 1 98.44 203 ARG B C 1
ATOM 3876 O O . ARG B 1 203 ? -9.391 9.43 -14.383 1 98.44 203 ARG B O 1
ATOM 3883 N N . SER B 1 204 ? -11.484 10.258 -14.328 1 98.5 204 SER B N 1
ATOM 3884 C CA . SER B 1 204 ? -11.016 11.586 -14.711 1 98.5 204 SER B CA 1
ATOM 3885 C C . SER B 1 204 ? -10.133 12.195 -13.633 1 98.5 204 SER B C 1
ATOM 3887 O O . SER B 1 204 ? -9.141 12.852 -13.938 1 98.5 204 SER B O 1
ATOM 3889 N N . LEU B 1 205 ? -10.469 11.992 -12.375 1 98.75 205 LEU B N 1
ATOM 3890 C CA . LEU B 1 205 ? -9.664 12.508 -11.273 1 98.75 205 LEU B CA 1
ATOM 3891 C C . LEU B 1 205 ? -8.359 11.734 -11.148 1 98.75 205 LEU B C 1
ATOM 3893 O O . LEU B 1 205 ? -7.324 12.305 -10.789 1 98.75 205 LEU B O 1
ATOM 3897 N N . ALA B 1 206 ? -8.406 10.438 -11.43 1 98.62 206 ALA B N 1
ATOM 3898 C CA . ALA B 1 206 ? -7.176 9.648 -11.477 1 98.62 206 ALA B CA 1
ATOM 3899 C C . ALA B 1 206 ? -6.215 10.211 -12.523 1 98.62 206 ALA B C 1
ATOM 3901 O O . ALA B 1 206 ? -5.004 10.266 -12.297 1 98.62 206 ALA B O 1
ATOM 3902 N N . ALA B 1 207 ? -6.738 10.633 -13.641 1 98.44 207 ALA B N 1
ATOM 3903 C CA . ALA B 1 207 ? -5.918 11.242 -14.68 1 98.44 207 ALA B CA 1
ATOM 3904 C C . ALA B 1 207 ? -5.293 12.547 -14.195 1 98.44 207 ALA B C 1
ATOM 3906 O O . ALA B 1 207 ? -4.145 12.852 -14.523 1 98.44 207 ALA B O 1
ATOM 3907 N N . LYS B 1 208 ? -6.02 13.305 -13.43 1 98.62 208 LYS B N 1
ATOM 3908 C CA . LYS B 1 208 ? -5.461 14.531 -12.867 1 98.62 208 LYS B CA 1
ATOM 3909 C C . LYS B 1 208 ? -4.355 14.219 -11.859 1 98.62 208 LYS B C 1
ATOM 3911 O O . LYS B 1 208 ? -3.346 14.922 -11.805 1 98.62 208 LYS B O 1
ATOM 3916 N N . ALA B 1 209 ? -4.59 13.195 -11.023 1 98 209 ALA B N 1
ATOM 3917 C CA . ALA B 1 209 ? -3.541 12.758 -10.102 1 98 209 ALA B CA 1
ATOM 3918 C C . ALA B 1 209 ? -2.277 12.359 -10.859 1 98 209 ALA B C 1
ATOM 3920 O O . ALA B 1 209 ? -1.164 12.68 -10.43 1 98 209 ALA B O 1
ATOM 3921 N N . GLU B 1 210 ? -2.438 11.711 -11.992 1 97.5 210 GLU B N 1
ATOM 3922 C CA . GLU B 1 210 ? -1.311 11.305 -12.828 1 97.5 210 GLU B CA 1
ATOM 3923 C C . GLU B 1 210 ? -0.503 12.516 -13.289 1 97.5 210 GLU B C 1
ATOM 3925 O O . GLU B 1 210 ? 0.729 12.492 -13.281 1 97.5 210 GLU B O 1
ATOM 3930 N N . VAL B 1 211 ? -1.196 13.539 -13.672 1 97.81 211 VAL B N 1
ATOM 3931 C CA . VAL B 1 211 ? -0.538 14.766 -14.117 1 97.81 211 VAL B CA 1
ATOM 3932 C C . VAL B 1 211 ? 0.298 15.344 -12.977 1 97.81 211 VAL B C 1
ATOM 3934 O O . VAL B 1 211 ? 1.445 15.742 -13.18 1 97.81 211 VAL B O 1
ATOM 3937 N N . LEU B 1 212 ? -0.251 15.367 -11.797 1 97.88 212 LEU B N 1
ATOM 3938 C CA . LEU B 1 212 ? 0.486 15.859 -10.641 1 97.88 212 LEU B CA 1
ATOM 3939 C C . LEU B 1 212 ? 1.717 14.992 -10.375 1 97.88 212 LEU B C 1
ATOM 3941 O O . LEU B 1 212 ? 2.818 15.516 -10.195 1 97.88 212 LEU B O 1
ATOM 3945 N N . LEU B 1 213 ? 1.53 13.695 -10.414 1 96 213 LEU B N 1
ATOM 3946 C CA . LEU B 1 213 ? 2.629 12.773 -10.133 1 96 213 LEU B CA 1
ATOM 3947 C C . LEU B 1 213 ? 3.746 12.938 -11.156 1 96 213 LEU B C 1
ATOM 3949 O O . LEU B 1 213 ? 4.926 12.922 -10.805 1 96 213 LEU B O 1
ATOM 3953 N N . ASN B 1 214 ? 3.359 13.078 -12.398 1 94.44 214 ASN B N 1
ATOM 3954 C CA . ASN B 1 214 ? 4.344 13.32 -13.445 1 94.44 214 ASN B CA 1
ATOM 3955 C C . ASN B 1 214 ? 5.117 14.617 -13.203 1 94.44 214 ASN B C 1
ATOM 3957 O O . ASN B 1 214 ? 6.336 14.656 -13.359 1 94.44 214 ASN B O 1
ATOM 3961 N N 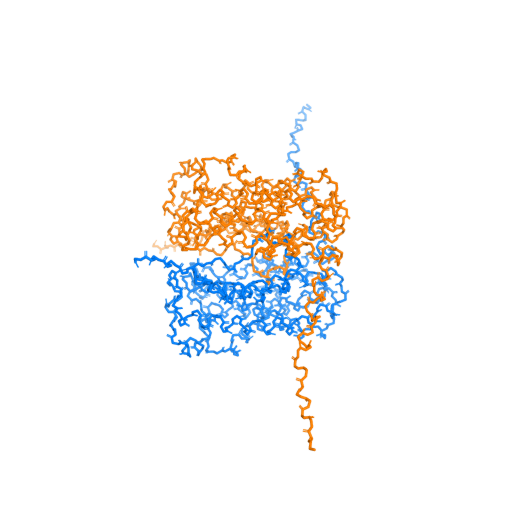. GLY B 1 215 ? 4.383 15.641 -12.812 1 94.38 215 GLY B N 1
ATOM 3962 C CA . GLY B 1 215 ? 5.02 16.906 -12.492 1 94.38 215 GLY B CA 1
ATOM 3963 C C . GLY B 1 215 ? 5.953 16.812 -11.297 1 94.38 215 GLY B C 1
ATOM 3964 O O . GLY B 1 215 ? 6.996 17.469 -11.266 1 94.38 215 GLY B O 1
ATOM 3965 N N . GLY B 1 216 ? 5.621 15.953 -10.32 1 94.88 216 GLY B N 1
ATOM 3966 C CA . GLY B 1 216 ? 6.414 15.781 -9.109 1 94.88 216 GLY B CA 1
ATOM 3967 C C . GLY B 1 216 ? 7.637 14.906 -9.32 1 94.88 216 GLY B C 1
ATOM 3968 O O . GLY B 1 216 ? 8.516 14.852 -8.461 1 94.88 216 GLY B O 1
ATOM 3969 N N . GLY B 1 217 ? 7.75 14.211 -10.477 1 91.75 217 GLY B N 1
ATOM 3970 C CA . GLY B 1 217 ? 8.852 13.305 -10.766 1 91.75 217 GLY B CA 1
ATOM 3971 C C . GLY B 1 217 ? 10.203 13.992 -10.781 1 91.75 217 GLY B C 1
ATOM 3972 O O . GLY B 1 217 ? 11.227 13.359 -10.531 1 91.75 217 GLY B O 1
ATOM 3973 N N . ALA B 1 218 ? 10.203 15.289 -11.039 1 92.94 218 ALA B N 1
ATOM 3974 C CA . ALA B 1 218 ? 11.445 16.062 -11.07 1 92.94 218 ALA B CA 1
ATOM 3975 C C . ALA B 1 218 ? 12.148 16.031 -9.719 1 92.94 218 ALA B C 1
ATOM 3977 O O . ALA B 1 218 ? 13.352 16.281 -9.633 1 92.94 218 ALA B O 1
ATOM 3978 N N . LEU B 1 219 ? 11.422 15.734 -8.641 1 95.12 219 LEU B N 1
ATOM 3979 C CA . LEU B 1 219 ? 11.977 15.711 -7.293 1 95.12 219 LEU B CA 1
ATOM 3980 C C . LEU B 1 219 ? 13.109 14.695 -7.188 1 95.12 219 LEU B C 1
ATOM 3982 O O . LEU B 1 219 ? 14.094 14.93 -6.484 1 95.12 219 LEU B O 1
ATOM 3986 N N . VAL B 1 220 ? 12.992 13.625 -7.867 1 90.75 220 VAL B N 1
ATOM 3987 C CA . VAL B 1 220 ? 13.969 12.547 -7.797 1 90.75 220 VAL B CA 1
ATOM 3988 C C . VAL B 1 220 ? 15.352 13.078 -8.156 1 90.75 220 VAL B C 1
ATOM 3990 O O . VAL B 1 220 ? 16.328 12.828 -7.434 1 90.75 220 VAL B O 1
ATOM 3993 N N . SER B 1 221 ? 15.445 13.867 -9.18 1 91.19 221 SER B N 1
ATOM 3994 C CA . SER B 1 221 ? 16.734 14.383 -9.617 1 91.19 221 SER B CA 1
ATOM 3995 C C . SER B 1 221 ? 17.188 15.562 -8.758 1 91.19 221 SER B C 1
ATOM 3997 O O . SER B 1 221 ? 18.375 15.898 -8.734 1 91.19 221 SER B O 1
ATOM 3999 N N . GLN B 1 222 ? 16.266 16.172 -8.07 1 95.75 222 GLN B N 1
ATOM 4000 C CA . GLN B 1 222 ? 16.578 17.375 -7.305 1 95.75 222 GLN B CA 1
ATOM 4001 C C . GLN B 1 222 ? 17.109 17 -5.922 1 95.75 222 GLN B C 1
ATOM 4003 O O . GLN B 1 222 ? 17.844 17.781 -5.309 1 95.75 222 GLN B O 1
ATOM 4008 N N . VAL B 1 223 ? 16.734 15.867 -5.398 1 94.31 223 VAL B N 1
ATOM 4009 C CA . VAL B 1 223 ? 17.125 15.445 -4.055 1 94.31 223 VAL B CA 1
ATOM 4010 C C . VAL B 1 223 ? 18.562 14.961 -4.059 1 94.31 223 VAL B C 1
ATOM 4012 O O . VAL B 1 223 ? 18.953 14.156 -4.914 1 94.31 223 VAL B O 1
ATOM 4015 N N . LYS B 1 224 ? 19.375 15.43 -3.123 1 94.81 224 LYS B N 1
ATOM 4016 C CA . LYS B 1 224 ? 20.797 15.094 -3.051 1 94.81 224 LYS B CA 1
ATOM 4017 C C . LYS B 1 224 ? 21.016 13.812 -2.246 1 94.81 224 LYS B C 1
ATOM 4019 O O . LYS B 1 224 ? 21.875 13 -2.59 1 94.81 224 LYS B O 1
ATOM 4024 N N . ASP B 1 225 ? 20.25 13.688 -1.176 1 90.75 225 ASP B N 1
ATOM 4025 C CA . ASP B 1 225 ? 20.391 12.492 -0.344 1 90.75 225 ASP B CA 1
ATOM 4026 C C . ASP B 1 225 ? 20.016 11.234 -1.118 1 90.75 225 ASP B C 1
ATOM 4028 O O . ASP B 1 225 ? 18.875 11.117 -1.597 1 90.75 225 ASP B O 1
ATOM 4032 N N . PHE B 1 226 ? 20.875 10.32 -1.166 1 83.5 226 PHE B N 1
ATOM 4033 C CA . PHE B 1 226 ? 20.703 9.133 -1.999 1 83.5 226 PHE B CA 1
ATOM 4034 C C . PHE B 1 226 ? 19.562 8.266 -1.478 1 83.5 226 PHE B C 1
ATOM 4036 O O . PHE B 1 226 ? 18.75 7.766 -2.256 1 83.5 226 PHE B O 1
ATOM 4043 N N . ARG B 1 227 ? 19.438 8.055 -0.181 1 82 227 ARG B N 1
ATOM 4044 C CA . ARG B 1 227 ? 18.391 7.211 0.391 1 82 227 ARG B CA 1
ATOM 4045 C C . ARG B 1 227 ? 17.016 7.82 0.168 1 82 227 ARG B C 1
ATOM 4047 O O . ARG B 1 227 ? 16.078 7.113 -0.199 1 82 227 ARG B O 1
ATOM 4054 N N . LEU B 1 228 ? 17 9.109 0.364 1 87 228 LEU B N 1
ATOM 4055 C CA . LEU B 1 228 ? 15.727 9.789 0.145 1 87 228 LEU B CA 1
ATOM 4056 C C . LEU B 1 228 ? 15.336 9.75 -1.329 1 87 228 LEU B C 1
ATOM 4058 O O . LEU B 1 228 ? 14.164 9.562 -1.661 1 87 228 LEU B O 1
ATOM 4062 N N . ARG B 1 229 ? 16.328 9.922 -2.188 1 86.38 229 ARG B N 1
ATOM 4063 C CA . ARG B 1 229 ? 16.078 9.852 -3.623 1 86.38 229 ARG B CA 1
ATOM 4064 C C . ARG B 1 229 ? 15.5 8.484 -4.008 1 86.38 229 ARG B C 1
ATOM 4066 O O . ARG B 1 229 ? 14.562 8.406 -4.801 1 86.38 229 ARG B O 1
ATOM 4073 N N . PHE B 1 230 ? 15.992 7.508 -3.445 1 80.56 230 PHE B N 1
ATOM 4074 C CA . PHE B 1 230 ? 15.523 6.148 -3.693 1 80.56 230 PHE B CA 1
ATOM 4075 C C . PHE B 1 230 ? 14.102 5.965 -3.174 1 80.56 230 PHE B C 1
ATOM 4077 O O . PHE B 1 230 ? 13.25 5.41 -3.869 1 80.56 230 PHE B O 1
ATOM 4084 N N . GLU B 1 231 ? 13.883 6.422 -2 1 82.69 231 GLU B N 1
ATOM 4085 C CA . GLU B 1 231 ? 12.555 6.312 -1.405 1 82.69 231 GLU B CA 1
ATOM 4086 C C . GLU B 1 231 ? 11.508 7.02 -2.262 1 82.69 231 GLU B C 1
ATOM 4088 O O . GLU B 1 231 ? 10.438 6.465 -2.527 1 82.69 231 GLU B O 1
ATOM 4093 N N . VAL B 1 232 ? 11.852 8.164 -2.697 1 87.5 232 VAL B N 1
ATOM 4094 C CA . VAL B 1 232 ? 10.938 8.93 -3.537 1 87.5 232 VAL B CA 1
ATOM 4095 C C . VAL B 1 232 ? 10.68 8.18 -4.84 1 87.5 232 VAL B C 1
ATOM 4097 O O . VAL B 1 232 ? 9.547 8.141 -5.332 1 87.5 232 VAL B O 1
ATOM 4100 N N . SER B 1 233 ? 11.711 7.594 -5.41 1 85.12 233 SER B N 1
ATOM 4101 C CA . SER B 1 233 ? 11.562 6.832 -6.645 1 85.12 233 SER B CA 1
ATOM 4102 C C . SER B 1 233 ? 10.633 5.641 -6.453 1 85.12 233 SER B C 1
ATOM 4104 O O . SER B 1 233 ? 9.805 5.344 -7.32 1 85.12 233 SER B O 1
ATOM 4106 N N . VAL B 1 234 ? 10.742 4.973 -5.352 1 81.38 234 VAL B N 1
ATOM 4107 C CA . VAL B 1 234 ? 9.883 3.836 -5.035 1 81.38 234 VAL B CA 1
ATOM 4108 C C . VAL B 1 234 ? 8.438 4.305 -4.898 1 81.38 234 VAL B C 1
ATOM 4110 O O . VAL B 1 234 ? 7.52 3.695 -5.457 1 81.38 234 VAL B O 1
ATOM 4113 N N . ILE B 1 235 ? 8.258 5.41 -4.195 1 85.94 235 ILE B N 1
ATOM 4114 C CA . ILE B 1 235 ? 6.918 5.941 -3.947 1 85.94 235 ILE B CA 1
ATOM 4115 C C . ILE B 1 235 ? 6.27 6.336 -5.273 1 85.94 235 ILE B C 1
ATOM 4117 O O . ILE B 1 235 ? 5.082 6.07 -5.492 1 85.94 235 ILE B O 1
ATOM 4121 N N . LEU B 1 236 ? 7.062 6.949 -6.129 1 88.12 236 LEU B N 1
ATOM 4122 C CA . LEU B 1 236 ? 6.551 7.336 -7.438 1 88.12 236 LEU B CA 1
ATOM 4123 C C . LEU B 1 236 ? 6.145 6.113 -8.25 1 88.12 236 LEU B C 1
ATOM 4125 O O . LEU B 1 236 ? 5.102 6.117 -8.914 1 88.12 236 LEU B O 1
ATOM 4129 N N . SER B 1 237 ? 6.918 5.102 -8.195 1 83.44 237 SER B N 1
ATOM 4130 C CA . SER B 1 237 ? 6.594 3.867 -8.898 1 83.44 237 SER B CA 1
ATOM 4131 C C . SER B 1 237 ? 5.305 3.248 -8.367 1 83.44 237 SER B C 1
ATOM 4133 O O . SER B 1 237 ? 4.473 2.771 -9.141 1 83.44 237 SER B O 1
ATOM 4135 N N . PHE B 1 238 ? 5.09 3.357 -7.082 1 83.75 238 PHE B N 1
ATOM 4136 C CA . PHE B 1 238 ? 3.877 2.857 -6.449 1 83.75 238 PHE B CA 1
ATOM 4137 C C . PHE B 1 238 ? 2.668 3.688 -6.867 1 83.75 238 PHE B C 1
ATOM 4139 O O . PHE B 1 238 ? 1.619 3.139 -7.211 1 83.75 238 PHE B O 1
ATOM 4146 N N . ALA B 1 239 ? 2.926 4.887 -6.836 1 90.25 239 ALA B N 1
ATOM 4147 C CA . ALA B 1 239 ? 1.835 5.793 -7.184 1 90.25 239 ALA B CA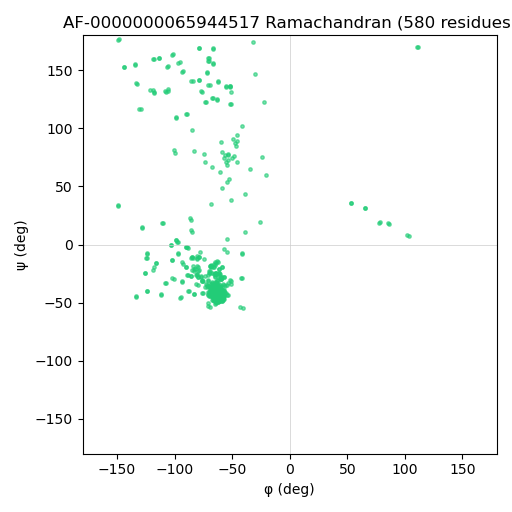 1
ATOM 4148 C C . ALA B 1 239 ? 1.388 5.582 -8.625 1 90.25 239 ALA B C 1
ATOM 4150 O O . ALA B 1 239 ? 0.193 5.637 -8.93 1 90.25 239 ALA B O 1
ATOM 4151 N N . ASP B 1 240 ? 2.287 5.32 -9.492 1 89.06 240 ASP B N 1
ATOM 4152 C CA . ASP B 1 240 ? 1.969 5.051 -10.891 1 89.06 240 ASP B CA 1
ATOM 4153 C C . ASP B 1 240 ? 1.092 3.811 -11.023 1 89.06 240 ASP B C 1
ATOM 4155 O O . ASP B 1 240 ? 0.145 3.795 -11.812 1 89.06 240 ASP B O 1
ATOM 4159 N N . LYS B 1 241 ? 1.378 2.854 -10.289 1 87.12 241 LYS B N 1
ATOM 4160 C CA . LYS B 1 241 ? 0.58 1.632 -10.32 1 87.12 241 LYS B CA 1
ATOM 4161 C C . LYS B 1 241 ? -0.817 1.873 -9.758 1 87.12 241 LYS B C 1
ATOM 4163 O O . LYS B 1 241 ? -1.805 1.367 -10.297 1 87.12 241 LYS B O 1
ATOM 4168 N N . ILE B 1 242 ? -0.851 2.611 -8.734 1 92.19 242 ILE B N 1
ATOM 4169 C CA . ILE B 1 242 ? -2.139 2.939 -8.133 1 92.19 242 ILE B CA 1
ATOM 4170 C C . ILE B 1 242 ? -3.004 3.693 -9.141 1 92.19 242 ILE B C 1
ATOM 4172 O O . ILE B 1 242 ? -4.176 3.365 -9.328 1 92.19 242 ILE B O 1
ATOM 4176 N N . VAL B 1 243 ? -2.41 4.633 -9.82 1 95.25 243 VAL B N 1
ATOM 4177 C CA . VAL B 1 243 ? -3.146 5.395 -10.828 1 95.25 243 VAL B CA 1
ATOM 4178 C C . VAL B 1 243 ? -3.631 4.465 -11.93 1 95.25 243 VAL B C 1
ATOM 4180 O O . VAL B 1 243 ? -4.777 4.566 -12.383 1 95.25 243 VAL B O 1
ATOM 4183 N N . SER B 1 244 ? -2.809 3.582 -12.344 1 91.31 244 SER B N 1
ATOM 4184 C CA . SER B 1 244 ? -3.193 2.629 -13.383 1 91.31 244 SER B CA 1
ATOM 4185 C C . SER B 1 244 ? -4.391 1.789 -12.945 1 91.31 244 SER B C 1
ATOM 4187 O O . SER B 1 244 ? -5.32 1.571 -13.727 1 91.31 244 SER B O 1
ATOM 4189 N N . MET B 1 245 ? -4.352 1.358 -11.719 1 91.88 245 MET B N 1
ATOM 4190 C CA . MET B 1 245 ? -5.484 0.592 -11.211 1 91.88 245 MET B CA 1
ATOM 4191 C C . MET B 1 245 ? -6.738 1.454 -11.148 1 91.88 245 MET B C 1
ATOM 4193 O O . MET B 1 245 ? -7.816 1.021 -11.555 1 91.88 245 MET B O 1
ATOM 4197 N N . LEU B 1 246 ? -6.598 2.705 -10.742 1 96.69 246 LEU B N 1
ATOM 4198 C CA . LEU B 1 246 ? -7.734 3.598 -10.562 1 96.69 246 LEU B CA 1
ATOM 4199 C C . LEU B 1 246 ? -8.352 3.971 -11.906 1 96.69 246 LEU B C 1
ATOM 4201 O O . LEU B 1 246 ? -9.539 4.305 -11.977 1 96.69 246 LEU B O 1
ATOM 4205 N N . LYS B 1 247 ? -7.547 3.893 -12.945 1 96.5 247 LYS B N 1
ATOM 4206 C CA . LYS B 1 247 ? -8.047 4.219 -14.273 1 96.5 247 LYS B CA 1
ATOM 4207 C C . LYS B 1 247 ? -8.812 3.047 -14.875 1 96.5 247 LYS B C 1
ATOM 4209 O O . LYS B 1 247 ? -9.578 3.221 -15.828 1 96.5 247 LYS B O 1
ATOM 4214 N N . MET B 1 248 ? -8.703 1.865 -14.234 1 92.62 248 MET B N 1
ATOM 4215 C CA . MET B 1 248 ? -9.273 0.681 -14.875 1 92.62 248 MET B CA 1
ATOM 4216 C C . MET B 1 248 ? -10.25 -0.03 -13.945 1 92.62 248 MET B C 1
ATOM 4218 O O . MET B 1 248 ? -11.125 -0.765 -14.406 1 92.62 248 MET B O 1
ATOM 4222 N N . ARG B 1 249 ? -10.047 0.182 -12.703 1 93.31 249 ARG B N 1
ATOM 4223 C CA . ARG B 1 249 ? -10.836 -0.576 -11.734 1 93.31 249 ARG B CA 1
ATOM 4224 C C . ARG B 1 249 ? -11.781 0.338 -10.961 1 93.31 249 ARG B C 1
ATOM 4226 O O . ARG B 1 249 ? -11.609 1.559 -10.953 1 93.31 249 ARG B O 1
ATOM 4233 N N . ASP B 1 250 ? -12.805 -0.27 -10.375 1 95.88 250 ASP B N 1
ATOM 4234 C CA . ASP B 1 250 ? -13.766 0.413 -9.516 1 95.88 250 ASP B CA 1
ATOM 4235 C C . ASP B 1 250 ? -13.305 0.39 -8.055 1 95.88 250 ASP B C 1
ATOM 4237 O O . ASP B 1 250 ? -13.352 -0.654 -7.402 1 95.88 250 ASP B O 1
ATOM 4241 N N . PRO B 1 251 ? -12.953 1.547 -7.516 1 95.88 251 PRO B N 1
ATOM 4242 C CA . PRO B 1 251 ? -12.445 1.559 -6.141 1 95.88 251 PRO B CA 1
ATOM 4243 C C . PRO B 1 251 ? -13.5 1.128 -5.121 1 95.88 251 PRO B C 1
ATOM 4245 O O . PRO B 1 251 ? -13.156 0.772 -3.992 1 95.88 251 PRO B O 1
ATOM 4248 N N . LEU B 1 252 ? -14.805 1.143 -5.488 1 93.94 252 LEU B N 1
ATOM 4249 C CA . LEU B 1 252 ? -15.844 0.725 -4.551 1 93.94 252 LEU B CA 1
ATOM 4250 C C . LEU B 1 252 ? -15.93 -0.796 -4.477 1 93.94 252 LEU B C 1
ATOM 4252 O O . LEU B 1 252 ? -16.359 -1.349 -3.459 1 93.94 252 LEU B O 1
ATOM 4256 N N . ARG B 1 253 ? -15.453 -1.42 -5.488 1 90.94 253 ARG B N 1
ATOM 4257 C CA . ARG B 1 253 ? -15.719 -2.852 -5.57 1 90.94 253 ARG B CA 1
ATOM 4258 C C . ARG B 1 253 ? -14.422 -3.643 -5.684 1 90.94 253 ARG B C 1
ATOM 4260 O O . ARG B 1 253 ? -14.266 -4.695 -5.062 1 90.94 253 ARG B O 1
ATOM 4267 N N . GLU B 1 254 ? -13.508 -3.113 -6.457 1 91.19 254 GLU B N 1
ATOM 4268 C CA . GLU B 1 254 ? -12.297 -3.854 -6.816 1 91.19 254 GLU B CA 1
ATOM 4269 C C . GLU B 1 254 ? -11.102 -3.391 -5.992 1 91.19 254 GLU B C 1
ATOM 4271 O O . GLU B 1 254 ? -11.141 -2.318 -5.383 1 91.19 254 GLU B O 1
ATOM 4276 N N . ARG B 1 255 ? -10.062 -4.223 -5.988 1 88.94 255 ARG B N 1
ATOM 4277 C CA . ARG B 1 255 ? -8.828 -3.877 -5.289 1 88.94 255 ARG B CA 1
ATOM 4278 C C . ARG B 1 255 ? -8.062 -2.795 -6.039 1 88.94 255 ARG B C 1
ATOM 4280 O O . ARG B 1 255 ? -7.695 -2.98 -7.203 1 88.94 255 ARG B O 1
ATOM 4287 N N . VAL B 1 256 ? -7.828 -1.717 -5.316 1 92.88 256 VAL B N 1
ATOM 4288 C CA . VAL B 1 256 ? -7.102 -0.623 -5.953 1 92.88 256 VAL B CA 1
ATOM 4289 C C . VAL B 1 256 ? -5.926 -0.203 -5.078 1 92.88 256 VAL B C 1
ATOM 4291 O O . VAL B 1 256 ? -5.371 0.885 -5.25 1 92.88 256 VAL B O 1
ATOM 4294 N N . HIS B 1 257 ? -5.531 -0.995 -4.094 1 91.25 257 HIS B N 1
ATOM 4295 C CA . HIS B 1 257 ? -4.363 -0.786 -3.25 1 91.25 257 HIS B CA 1
ATOM 4296 C C . HIS B 1 257 ? -3.242 -1.757 -3.609 1 91.25 257 HIS B C 1
ATOM 4298 O O . HIS B 1 257 ? -3.506 -2.871 -4.07 1 91.25 257 HIS B O 1
ATOM 4304 N N . LEU B 1 258 ? -2.08 -1.305 -3.342 1 85.19 258 LEU B N 1
ATOM 4305 C CA . LEU B 1 258 ? -0.937 -2.168 -3.613 1 85.19 258 LEU B CA 1
ATOM 4306 C C . LEU B 1 258 ? -0.687 -3.123 -2.451 1 85.19 258 LEU B C 1
ATOM 4308 O O . LEU B 1 258 ? -0.804 -2.732 -1.287 1 85.19 258 LEU B O 1
ATOM 4312 N N . SER B 1 259 ? -0.345 -4.316 -2.791 1 84.38 259 SER B N 1
ATOM 4313 C CA . SER B 1 259 ? 0.064 -5.285 -1.778 1 84.38 259 SER B CA 1
ATOM 4314 C C . SER B 1 259 ? 1.577 -5.285 -1.59 1 84.38 259 SER B C 1
ATOM 4316 O O . SER B 1 259 ? 2.324 -4.988 -2.525 1 84.38 259 SER B O 1
ATOM 4318 N N . PRO B 1 260 ? 2.057 -5.543 -0.463 1 78.69 260 PRO B N 1
ATOM 4319 C CA . PRO B 1 260 ? 3.5 -5.551 -0.219 1 78.69 260 PRO B CA 1
ATOM 4320 C C . PRO B 1 260 ? 4.242 -6.559 -1.092 1 78.69 260 PRO B C 1
ATOM 4322 O O . PRO B 1 260 ? 5.398 -6.332 -1.456 1 78.69 260 PRO B O 1
ATOM 4325 N N . LEU B 1 261 ? 3.57 -7.652 -1.462 1 80.12 261 LEU B N 1
ATOM 4326 C CA . LEU B 1 261 ? 4.211 -8.633 -2.338 1 80.12 261 LEU B CA 1
ATOM 4327 C C . LEU B 1 261 ? 4.457 -8.039 -3.721 1 80.12 261 LEU B C 1
ATOM 4329 O O . LEU B 1 261 ? 5.48 -8.328 -4.348 1 80.12 261 LEU B O 1
ATOM 4333 N N . GLU B 1 262 ? 3.559 -7.227 -4.156 1 80.56 262 GLU B N 1
ATOM 4334 C CA . GLU B 1 262 ? 3.701 -6.555 -5.445 1 80.56 262 GLU B CA 1
ATOM 4335 C C . GLU B 1 262 ? 4.871 -5.578 -5.434 1 80.56 262 GLU B C 1
ATOM 4337 O O . GLU B 1 262 ? 5.477 -5.309 -6.473 1 80.56 262 GLU B O 1
ATOM 4342 N N . LEU B 1 263 ? 5.188 -5.129 -4.277 1 76.69 263 LEU B N 1
ATOM 4343 C CA . LEU B 1 263 ? 6.285 -4.172 -4.148 1 76.69 263 LEU B CA 1
ATOM 4344 C C . LEU B 1 263 ? 7.625 -4.84 -4.441 1 76.69 263 LEU B C 1
ATOM 4346 O O . LEU B 1 263 ? 8.57 -4.18 -4.879 1 76.69 263 LEU B O 1
ATOM 4350 N N . LEU B 1 264 ? 7.68 -6.117 -4.297 1 77.94 264 LEU B N 1
ATOM 4351 C CA . LEU B 1 264 ? 8.898 -6.855 -4.594 1 77.94 264 LEU B CA 1
ATOM 4352 C C . LEU B 1 264 ? 9.156 -6.906 -6.094 1 77.94 264 LEU B C 1
ATOM 4354 O O . LEU B 1 264 ? 10.305 -6.996 -6.531 1 77.94 264 LEU B O 1
ATOM 4358 N N . LEU B 1 265 ? 8.055 -6.898 -6.871 1 75.69 265 LEU B N 1
ATOM 4359 C CA . LEU B 1 265 ? 8.18 -7 -8.32 1 75.69 265 LEU B CA 1
ATOM 4360 C C . LEU B 1 265 ? 8.203 -5.617 -8.961 1 75.69 265 LEU B C 1
ATOM 4362 O O . LEU B 1 265 ? 8.664 -5.457 -10.094 1 75.69 265 LEU B O 1
ATOM 4366 N N . HIS B 1 266 ? 7.504 -4.598 -8.359 1 63.91 266 HIS B N 1
ATOM 4367 C CA . HIS B 1 266 ? 7.184 -3.35 -9.039 1 63.91 266 HIS B CA 1
ATOM 4368 C C . HIS B 1 266 ? 8.336 -2.357 -8.945 1 63.91 266 HIS B C 1
ATOM 4370 O O . HIS B 1 266 ? 8.328 -1.323 -9.617 1 63.91 266 HIS B O 1
ATOM 4376 N N . GLY B 1 267 ? 9.312 -2.531 -8.203 1 55.81 267 GLY B N 1
ATOM 4377 C CA . GLY B 1 267 ? 10.211 -1.396 -8.344 1 55.81 267 GLY B CA 1
ATOM 4378 C C . GLY B 1 267 ? 10.367 -0.941 -9.781 1 55.81 267 GLY B C 1
ATOM 4379 O O . GLY B 1 267 ? 10.953 0.11 -10.047 1 55.81 267 GLY B O 1
ATOM 4380 N N . VAL B 1 268 ? 9.797 -1.72 -10.867 1 45.34 268 VAL B N 1
ATOM 4381 C CA . VAL B 1 268 ? 10.211 -1.428 -12.234 1 45.34 268 VAL B CA 1
ATOM 4382 C C . VAL B 1 268 ? 9.039 -0.821 -13.008 1 45.34 268 VAL B C 1
ATOM 4384 O O . VAL B 1 268 ? 9.242 -0.088 -13.984 1 45.34 268 VAL B O 1
ATOM 4387 N N . GLY B 1 269 ? 7.734 -1.33 -12.914 1 46.78 269 GLY B N 1
ATOM 4388 C CA . GLY B 1 269 ? 6.809 -1.368 -14.031 1 46.78 269 GLY B CA 1
ATOM 4389 C C . GLY B 1 269 ? 6.043 -0.071 -14.219 1 46.78 269 GLY B C 1
ATOM 4390 O O . GLY B 1 269 ? 4.961 -0.062 -14.812 1 46.78 269 GLY B O 1
ATOM 4391 N N . ALA B 1 270 ? 6.289 0.895 -13.688 1 43.38 270 ALA B N 1
ATOM 4392 C CA . ALA B 1 270 ? 5.363 1.997 -13.938 1 43.38 270 ALA B CA 1
ATOM 4393 C C . ALA B 1 270 ? 4.969 2.055 -15.414 1 43.38 270 ALA B C 1
ATOM 4395 O O . ALA B 1 270 ? 4.012 2.742 -15.781 1 43.38 270 ALA B O 1
ATOM 4396 N N . MET B 1 271 ? 5.715 1.65 -16.391 1 37.25 271 MET B N 1
ATOM 4397 C CA . MET B 1 271 ? 5.52 2.045 -17.781 1 37.25 271 MET B CA 1
ATOM 4398 C C . MET B 1 271 ? 4.492 1.145 -18.453 1 37.25 271 MET B C 1
ATOM 4400 O O . MET B 1 271 ? 4.09 1.403 -19.594 1 37.25 271 MET B O 1
ATOM 4404 N N . ALA B 1 272 ? 4.188 -0.059 -18.016 1 39.03 272 ALA B N 1
ATOM 4405 C CA . ALA B 1 272 ? 3.676 -1.058 -18.953 1 39.03 272 ALA B CA 1
ATOM 4406 C C . ALA B 1 272 ? 2.184 -0.861 -19.203 1 39.03 272 ALA B C 1
ATOM 4408 O O . ALA B 1 272 ? 1.606 -1.495 -20.094 1 39.03 272 ALA B O 1
ATOM 4409 N N . ASN B 1 273 ? 1.453 -0.318 -18.359 1 40.47 273 ASN B N 1
ATOM 4410 C CA . ASN B 1 273 ? 0.017 -0.497 -18.531 1 40.47 273 ASN B CA 1
ATOM 4411 C C . ASN B 1 273 ? -0.451 0.045 -19.891 1 40.47 273 ASN B C 1
ATOM 4413 O O . ASN B 1 273 ? -1.635 -0.044 -20.219 1 40.47 273 ASN B O 1
ATOM 4417 N N . GLU B 1 274 ? 0.167 0.839 -20.578 1 35.53 274 GLU B N 1
ATOM 4418 C CA . GLU B 1 274 ? -0.486 1.221 -21.828 1 35.53 274 GLU B CA 1
ATOM 4419 C C . GLU B 1 274 ? -0.7 0.01 -22.719 1 35.53 274 GLU B C 1
ATOM 4421 O O . GLU B 1 274 ? -1.654 -0.03 -23.5 1 35.53 274 GLU B O 1
ATOM 4426 N N . ALA B 1 275 ? 0.052 -1.023 -22.625 1 33.41 275 ALA B N 1
ATOM 4427 C CA . ALA B 1 275 ? -0.066 -2.104 -23.594 1 33.41 275 ALA B CA 1
ATOM 4428 C C . ALA B 1 275 ? -1.219 -3.039 -23.25 1 33.41 275 ALA B C 1
ATOM 4430 O O . ALA B 1 275 ? -1.908 -3.545 -24.125 1 33.41 275 ALA B O 1
ATOM 4431 N N . ALA B 1 276 ? -1.509 -3.268 -22.016 1 36.84 276 ALA B N 1
ATOM 4432 C CA . ALA B 1 276 ? -2.588 -4.211 -21.734 1 36.84 276 ALA B CA 1
ATOM 4433 C C . ALA B 1 276 ? -3.932 -3.668 -22.203 1 36.84 276 ALA B C 1
ATOM 4435 O O . ALA B 1 276 ? -4.789 -4.426 -22.656 1 36.84 276 ALA B O 1
ATOM 4436 N N . ARG B 1 277 ? -4.246 -2.422 -22.156 1 38.25 277 ARG B N 1
ATOM 4437 C CA . ARG B 1 277 ? -5.477 -1.903 -22.75 1 38.25 277 ARG B CA 1
ATOM 4438 C C . ARG B 1 277 ? -5.602 -2.314 -24.219 1 38.25 277 ARG B C 1
ATOM 4440 O O . ARG B 1 277 ? -6.707 -2.5 -24.719 1 38.25 277 ARG B O 1
ATOM 4447 N N . ARG B 1 278 ? -4.531 -2.406 -24.875 1 35.38 278 ARG B N 1
ATOM 4448 C CA . ARG B 1 278 ? -4.629 -2.783 -26.281 1 35.38 278 ARG B CA 1
ATOM 4449 C C . ARG B 1 278 ? -5.012 -4.254 -26.438 1 35.38 278 ARG B C 1
ATOM 4451 O O . ARG B 1 278 ? -5.625 -4.645 -27.438 1 35.38 278 ARG B O 1
ATOM 4458 N N . ALA B 1 279 ? -4.539 -5.113 -25.609 1 33.88 279 ALA B N 1
ATOM 4459 C CA . ALA B 1 279 ? -4.836 -6.527 -25.812 1 33.88 279 ALA B CA 1
ATOM 4460 C C . ALA B 1 279 ? -6.301 -6.828 -25.516 1 33.88 279 ALA B C 1
ATOM 4462 O O . ALA B 1 279 ? -6.938 -7.609 -26.234 1 33.88 279 ALA B O 1
ATOM 4463 N N . PHE B 1 280 ? -6.91 -6.434 -24.375 1 37.81 280 PHE B N 1
ATOM 4464 C CA . PHE B 1 280 ? -8.289 -6.809 -24.094 1 37.81 280 PHE B CA 1
ATOM 4465 C C . PHE B 1 280 ? -9.258 -5.848 -24.781 1 37.81 280 PHE B C 1
ATOM 4467 O O . PHE B 1 280 ? -10.461 -6.117 -24.844 1 37.81 280 PHE B O 1
ATOM 4474 N N . GLY B 1 281 ? -8.867 -4.676 -25.109 1 36.31 281 GLY B N 1
ATOM 4475 C CA . GLY B 1 281 ? -9.789 -3.893 -25.922 1 36.31 281 GLY B CA 1
ATOM 4476 C C . GLY B 1 281 ? -10.07 -4.52 -27.266 1 36.31 281 GLY B C 1
ATOM 4477 O O . GLY B 1 281 ? -10.898 -4.02 -28.031 1 36.31 281 GLY B O 1
ATOM 4478 N N . ARG B 1 282 ? -9.031 -5.199 -27.812 1 33 282 ARG B N 1
ATOM 4479 C CA . ARG B 1 282 ? -9.453 -5.848 -29.047 1 33 282 ARG B CA 1
ATOM 4480 C C . ARG B 1 282 ? -10.336 -7.055 -28.766 1 33 282 ARG B C 1
ATOM 4482 O O . ARG B 1 282 ? -9.875 -8.055 -28.219 1 33 282 ARG B O 1
ATOM 4489 N N . GLY B 1 283 ? -11.586 -6.871 -28.297 1 34.09 283 GLY B N 1
ATOM 4490 C CA . GLY B 1 283 ? -12.703 -7.797 -28.328 1 34.09 283 GLY B CA 1
ATOM 4491 C C . GLY B 1 283 ? -12.594 -8.836 -29.422 1 34.09 283 GLY B C 1
ATOM 4492 O O . GLY B 1 283 ? -12.5 -8.5 -30.609 1 34.09 283 GLY B O 1
ATOM 4493 N N . THR B 1 284 ? -11.852 -9.789 -29.375 1 31.39 284 THR B N 1
ATOM 4494 C CA . THR B 1 284 ? -12.195 -10.906 -30.25 1 31.39 284 THR B CA 1
ATOM 4495 C C . THR B 1 284 ? -13.695 -11.156 -30.25 1 31.39 284 THR B C 1
ATOM 4497 O O . THR B 1 284 ? -14.289 -11.406 -29.203 1 31.39 284 THR B O 1
ATOM 4500 N N . ARG B 1 285 ? -14.414 -10.711 -31.297 1 30.28 285 ARG B N 1
ATOM 4501 C CA . ARG B 1 285 ? -15.695 -11.195 -31.797 1 30.28 285 ARG B CA 1
ATOM 4502 C C . ARG B 1 285 ? -15.719 -12.719 -31.875 1 30.28 285 ARG B C 1
ATOM 4504 O O . ARG B 1 285 ? -15.039 -13.312 -32.719 1 30.28 285 ARG B O 1
ATOM 4511 N N . PHE B 1 286 ? -15.758 -13.43 -30.859 1 24.23 286 PHE B N 1
ATOM 4512 C CA . PHE B 1 286 ? -16.25 -14.789 -31.047 1 24.23 286 PHE B CA 1
ATOM 4513 C C . PHE B 1 286 ? -17.609 -14.781 -31.734 1 24.23 286 PHE B C 1
ATOM 4515 O O . PHE B 1 286 ? -18.609 -14.328 -31.141 1 24.23 286 PHE B O 1
ATOM 4522 N N . LYS B 1 287 ? -17.688 -14.555 -33.094 1 29.67 287 LYS B N 1
ATOM 4523 C CA . LYS B 1 287 ? -18.828 -14.867 -33.938 1 29.67 287 LYS B CA 1
ATOM 4524 C C . LYS B 1 287 ? -19.359 -16.266 -33.656 1 29.67 287 LYS B C 1
ATOM 4526 O O . LYS B 1 287 ? -18.641 -17.25 -33.844 1 29.67 287 LYS B O 1
ATOM 4531 N N . THR B 1 288 ? -20.344 -16.422 -32.656 1 26.44 288 THR B N 1
ATOM 45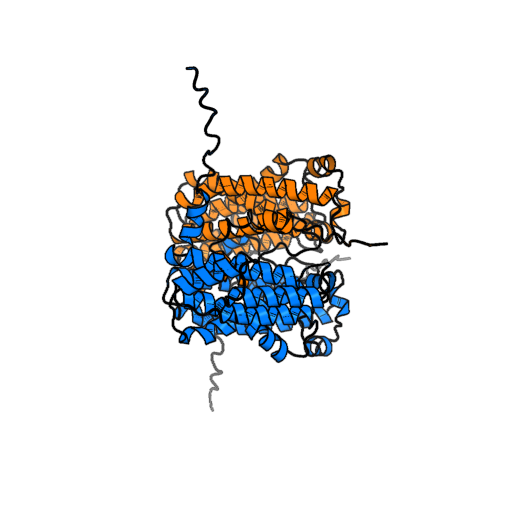32 C CA . THR B 1 288 ? -21.297 -17.516 -32.594 1 26.44 288 THR B CA 1
ATOM 4533 C C . THR B 1 288 ? -22.094 -17.609 -33.906 1 26.44 288 THR B C 1
ATOM 4535 O O . THR B 1 288 ? -22.828 -16.672 -34.25 1 26.44 288 THR B O 1
ATOM 4538 N N . THR B 1 289 ? -21.547 -18.031 -35.031 1 26.33 289 THR B N 1
ATOM 4539 C CA . THR B 1 289 ? -22.297 -18.484 -36.188 1 26.33 289 THR B CA 1
ATOM 4540 C C . THR B 1 289 ? -23.406 -19.453 -35.781 1 26.33 289 THR B C 1
ATOM 4542 O O . THR B 1 289 ? -23.125 -20.531 -35.25 1 26.33 289 THR B O 1
ATOM 4545 N N . VAL B 1 290 ? -24.5 -18.938 -35.406 1 26.05 290 VAL B N 1
ATOM 4546 C CA . VAL B 1 290 ? -25.797 -19.609 -35.438 1 26.05 290 VAL B CA 1
ATOM 4547 C C . VAL B 1 290 ? -26.141 -19.984 -36.875 1 26.05 290 VAL B C 1
ATOM 4549 O O . VAL B 1 290 ? -26.297 -19.109 -37.719 1 26.05 290 VAL B O 1
ATOM 4552 N N . ASP B 1 291 ? -25.344 -20.812 -37.469 1 23.08 291 ASP B N 1
ATOM 4553 C CA . ASP B 1 291 ? -25.969 -21.453 -38.625 1 23.08 291 ASP B CA 1
ATOM 4554 C C . ASP B 1 291 ? -27.281 -22.109 -38.25 1 23.08 291 ASP B C 1
ATOM 4556 O O . ASP B 1 291 ? -27.312 -23.016 -37.406 1 23.08 291 ASP B O 1
ATOM 4560 N N . VAL B 1 292 ? -28.344 -21.188 -38.125 1 24.06 292 VAL B N 1
ATOM 4561 C CA . VAL B 1 292 ? -29.609 -21.688 -38.625 1 24.06 292 VAL B CA 1
ATOM 4562 C C . VAL B 1 292 ? -29.578 -21.672 -40.156 1 24.06 292 VAL B C 1
ATOM 4564 O O . VAL B 1 292 ? -29.062 -20.719 -40.75 1 24.06 292 VAL B O 1
#

Foldseek 3Di:
DCPPPPDPPVDPPDPVCVVVVCVQDPPQLVQLLVLLVVLLVVLLCLLLPQPDALVVSLVVLVVLVCVLVPNDCPDPSSVSNSVSCVVVVHDCVLVVLCSVLSNCLSPPAAAADPVRLLVSLVRNFLSSQVVVCVSVPADCVLSVLSSLQRSLVVLLVCLLCVLVCCVRRVHHSQHPVLCVVLVHDSVQSVDLFHDPSVLVSQLVSLVVSVVSLVSSLVSLVRRDDPSVSLVNLLVSLQSLQLSLCSNPHTSSHDDSHDDVVVSVVRSPPSPPVVVVCVVVVPPPPPPPPPPD/DDPPPPDPPPPPVDCPCVVVVCVQDPPQLPQLLVLLVVLLVVLLCLLLPQPDALVRSLVVLVVLVCVLVPNDCPDPSSVSNSVSCVVVVHDCVLVVLCSVLSNCLSPPAAAADPVRLLVSLVRNFLSSQVVVCVSVPADCVLSVLSSLQRSLVVLLVCLLCVLVCCVRRVHHSQHPVLCVVLVHDSVQSPDLFHDPSVLVSQLVSLVVSVVSLVSSLVSLVRRPDPSVSLVNLLVSLQSLQLSLCSNPHTSSHDDSHDDPVVSVVRSPPSPPVVVVCVPVVVPPPPPPPPPD

Nearest PDB structures (foldseek):
  4hd1-assembly1_A  TM=7.748E-01  e=4.677E-10  Alicyclobacillus acidocaldarius subsp. acidocaldarius DSM 446
  5iys-assembly1_A  TM=8.087E-01  e=8.689E-08  Enterococcus hirae ATCC 9790
  7vwt-assembly1_B  TM=8.077E-01  e=4.472E-08  Streptomyces sp.
  7vws-assembly1_A  TM=7.690E-01  e=6.373E-08  Streptomyces sp.
  7vws-assembly2_B  TM=7.492E-01  e=1.545E-07  Streptomyces sp.

Radius of gyration: 25.05 Å; Cα contacts (8 Å, |Δi|>4): 805; chains: 2; bounding box: 54×51×113 Å

Organism: Sinorhizobium fredii (strain NBRC 101917 / NGR234) (NCBI:txid394)

InterPro domains:
  IPR002060 Squalene/phytoene synthase [PF00494] (14-261)
  IPR002060 Squalene/phytoene synthase [SFLDG01018] (13-274)
  IPR008949 Isoprenoid synthase domain superfamily [G3DSA:1.10.600.10] (11-267)
  IPR008949 Isoprenoid synthase domain superfamily [SSF48576] (15-273)
  IPR017827 Hydroxysqualene synthase HpnC [TIGR03464] (13-267)
  IPR033904 Trans-isoprenyl diphosphate synthases, head-to-head [cd00683] (8-262)
  IPR044843 Trans-isoprenyl diphosphate synthases, bacterial-type [SFLDG01212] (13-274)